Protein AF-A0A8S4AKM2-F1 (afdb_monomer_lite)

Structure (mmCIF, N/CA/C/O backbone):
data_AF-A0A8S4AKM2-F1
#
_entry.id   AF-A0A8S4AKM2-F1
#
loop_
_atom_site.group_PDB
_atom_site.id
_atom_site.type_symbol
_atom_site.label_atom_id
_atom_site.label_alt_id
_atom_site.label_comp_id
_atom_site.label_asym_id
_atom_site.label_entity_id
_atom_site.label_seq_id
_atom_site.pdbx_PDB_ins_code
_atom_site.Cartn_x
_atom_site.Cartn_y
_atom_site.Cartn_z
_atom_site.occupancy
_atom_site.B_iso_or_equiv
_atom_site.auth_seq_id
_atom_site.auth_comp_id
_atom_site.auth_asym_id
_atom_site.auth_atom_id
_atom_site.pdbx_PDB_model_num
ATOM 1 N N . MET A 1 1 ? -26.607 38.608 -40.906 1.00 33.47 1 MET A N 1
ATOM 2 C CA . MET A 1 1 ? -26.047 39.174 -42.152 1.00 33.47 1 MET A CA 1
ATOM 3 C C . MET A 1 1 ? -24.932 38.256 -42.640 1.00 33.47 1 MET A C 1
ATOM 5 O O . MET A 1 1 ? -23.995 38.081 -41.883 1.00 33.47 1 MET A O 1
ATOM 9 N N . ARG A 1 2 ? -25.094 37.707 -43.861 1.00 30.28 2 ARG A N 1
ATOM 10 C CA . ARG A 1 2 ? -24.094 37.134 -44.807 1.00 30.28 2 ARG A CA 1
ATOM 11 C C . ARG A 1 2 ? -23.214 35.965 -44.301 1.00 30.28 2 ARG A C 1
ATOM 13 O O . ARG A 1 2 ? -22.461 36.129 -43.360 1.00 30.28 2 ARG A O 1
ATOM 20 N N . HIS A 1 3 ? -23.442 34.733 -44.787 1.00 27.44 3 HIS A N 1
ATOM 21 C CA . HIS A 1 3 ? -22.855 34.091 -45.999 1.00 27.44 3 HIS A CA 1
ATOM 22 C C . HIS A 1 3 ? -21.331 33.853 -45.874 1.00 27.44 3 HIS A C 1
ATOM 24 O O . HIS A 1 3 ? -20.622 34.779 -45.521 1.00 27.44 3 HIS A O 1
ATOM 30 N N . GLY A 1 4 ? -20.745 32.690 -46.181 1.00 27.58 4 GLY A N 1
ATOM 31 C CA . GLY A 1 4 ? -21.246 31.523 -46.905 1.00 27.58 4 GLY A CA 1
ATOM 32 C C . GLY A 1 4 ? -20.259 30.340 -46.910 1.00 27.58 4 GLY A C 1
ATOM 33 O O . GLY A 1 4 ? -19.169 30.407 -46.350 1.00 27.58 4 GLY A O 1
ATOM 34 N N . ALA A 1 5 ? -20.713 29.249 -47.526 1.00 32.19 5 ALA A N 1
ATOM 35 C CA . ALA A 1 5 ? -20.012 27.989 -47.757 1.00 32.19 5 ALA A CA 1
ATOM 36 C C . ALA A 1 5 ? -18.906 28.098 -48.820 1.00 32.19 5 ALA A C 1
ATOM 38 O O . ALA A 1 5 ? -19.059 28.896 -49.737 1.00 32.19 5 ALA A O 1
ATOM 39 N N . TYR A 1 6 ? -17.886 27.229 -48.755 1.00 27.64 6 TYR A N 1
ATOM 40 C CA . TYR A 1 6 ? -17.120 26.757 -49.922 1.00 27.64 6 TYR A CA 1
ATOM 41 C C . TYR A 1 6 ? -16.437 25.396 -49.635 1.00 27.64 6 TYR A C 1
ATOM 43 O O . TYR A 1 6 ? -15.453 25.313 -48.908 1.00 27.64 6 TYR A O 1
ATOM 51 N N . LEU A 1 7 ? -16.982 24.334 -50.233 1.00 28.19 7 LEU A N 1
ATOM 52 C CA . LEU A 1 7 ? -16.254 23.192 -50.819 1.00 28.19 7 LEU A CA 1
ATOM 53 C C . LEU A 1 7 ? -16.343 23.389 -52.344 1.00 28.19 7 LEU A C 1
ATOM 55 O O . LEU A 1 7 ? -17.357 23.945 -52.783 1.00 28.19 7 LEU A O 1
ATOM 59 N N . PRO A 1 8 ? -15.333 23.010 -53.157 1.00 36.72 8 PRO A N 1
ATOM 60 C CA . PRO A 1 8 ? -15.332 21.681 -53.817 1.00 36.72 8 PRO A CA 1
ATOM 61 C C . PRO A 1 8 ? -13.897 21.127 -54.110 1.00 36.72 8 PRO A C 1
ATOM 63 O O . PRO A 1 8 ? -12.941 21.882 -54.208 1.00 36.72 8 PRO A O 1
ATOM 66 N N . SER A 1 9 ? -13.609 19.822 -53.996 1.00 27.11 9 SER A N 1
ATOM 67 C CA . SER A 1 9 ? -13.731 18.705 -54.967 1.00 27.11 9 SER A CA 1
ATOM 68 C C . SER A 1 9 ? -12.595 18.515 -56.014 1.00 27.11 9 SER A C 1
ATOM 70 O O . SER A 1 9 ? -12.447 19.332 -56.914 1.00 27.11 9 SER A O 1
ATOM 72 N N . LEU A 1 10 ? -11.975 17.319 -55.960 1.00 28.80 10 LEU A N 1
ATOM 73 C CA . LEU A 1 10 ? -11.724 16.332 -57.044 1.00 28.80 10 LEU A CA 1
ATOM 74 C C . LEU A 1 10 ? -10.460 16.309 -57.946 1.00 28.80 10 LEU A C 1
ATOM 76 O O . LEU A 1 10 ? -10.054 17.287 -58.564 1.00 28.80 10 LEU A O 1
ATOM 80 N N . SER A 1 11 ? -10.054 15.040 -58.171 1.00 27.91 11 SER A N 1
ATOM 81 C CA . SER A 1 11 ? -9.266 14.411 -59.258 1.00 27.91 11 SER A CA 1
ATOM 82 C C . SER A 1 11 ? -7.732 14.449 -59.137 1.00 27.91 11 SER A C 1
ATOM 84 O O . SER A 1 11 ? -7.166 15.479 -58.817 1.00 27.91 11 SER A O 1
ATOM 86 N N . GLY A 1 12 ? -6.963 13.383 -59.382 1.00 26.42 12 GLY A N 1
ATOM 87 C CA . GLY A 1 12 ? -7.235 12.012 -59.827 1.00 26.42 12 GLY A CA 1
ATOM 88 C C . GLY A 1 12 ? -5.958 11.400 -60.443 1.00 26.42 12 GLY A C 1
ATOM 89 O O . GLY A 1 12 ? -5.111 12.152 -60.919 1.00 26.42 12 GLY A O 1
ATOM 90 N N . ARG A 1 13 ? -5.900 10.057 -60.483 1.00 29.66 13 ARG A N 1
ATOM 91 C CA . ARG A 1 13 ? -5.210 9.149 -61.438 1.00 29.66 13 ARG A CA 1
ATOM 92 C C . ARG A 1 13 ? -4.275 8.089 -60.840 1.00 29.66 13 ARG A C 1
ATOM 94 O O . ARG A 1 13 ? -3.259 8.380 -60.218 1.00 29.66 13 ARG A O 1
ATOM 101 N N . ASP A 1 14 ? -4.675 6.864 -61.164 1.00 27.44 14 ASP A N 1
ATOM 102 C CA . ASP A 1 14 ? -4.002 5.570 -61.122 1.00 27.44 14 ASP A CA 1
ATOM 103 C C . ASP A 1 14 ? -2.722 5.502 -61.966 1.00 27.44 14 ASP A C 1
ATOM 105 O O . ASP A 1 14 ? -2.668 6.134 -63.021 1.00 27.44 14 ASP A O 1
ATOM 109 N N . VAL A 1 15 ? -1.795 4.606 -61.590 1.00 31.64 15 VAL A N 1
ATOM 110 C CA . VAL A 1 15 ? -1.108 3.683 -62.520 1.00 31.64 15 VAL A CA 1
ATOM 111 C C . VAL A 1 15 ? -0.796 2.366 -61.789 1.00 31.64 15 VAL A C 1
ATOM 113 O O . VAL A 1 15 ? -0.216 2.365 -60.705 1.00 31.64 15 VAL A O 1
ATOM 116 N N . ALA A 1 16 ? -1.191 1.254 -62.411 1.00 28.61 16 ALA A N 1
ATOM 117 C CA . ALA A 1 16 ? -0.933 -0.136 -62.038 1.00 28.61 16 ALA A CA 1
ATOM 118 C C . ALA A 1 16 ? 0.270 -0.734 -62.802 1.00 28.61 16 ALA A C 1
ATOM 120 O O . ALA A 1 16 ? 0.591 -0.239 -63.880 1.00 28.61 16 ALA A O 1
ATOM 121 N N . ALA A 1 17 ? 0.860 -1.814 -62.266 1.00 30.16 17 ALA A N 1
ATOM 122 C CA . ALA A 1 17 ? 1.497 -2.977 -62.936 1.00 30.16 17 ALA A CA 1
ATOM 123 C C . ALA A 1 17 ? 2.428 -3.656 -61.898 1.00 30.16 17 ALA A C 1
ATOM 125 O O . ALA A 1 17 ? 3.331 -3.005 -61.387 1.00 30.16 17 ALA A O 1
ATOM 126 N N . ASP A 1 18 ? 2.180 -4.846 -61.346 1.00 28.45 18 ASP A N 1
ATOM 127 C CA . ASP A 1 18 ? 1.984 -6.191 -61.918 1.00 28.45 18 ASP A CA 1
ATOM 128 C C . ASP A 1 18 ? 3.288 -6.845 -62.424 1.00 28.45 18 ASP A C 1
ATOM 130 O O . ASP A 1 18 ? 3.961 -6.288 -63.288 1.00 28.45 18 ASP A O 1
ATOM 134 N N . THR A 1 19 ? 3.655 -8.005 -61.848 1.00 32.00 19 THR A N 1
ATOM 135 C CA . THR A 1 19 ? 4.300 -9.174 -62.505 1.00 32.00 19 THR A CA 1
ATOM 136 C C . THR A 1 19 ? 4.672 -10.296 -61.509 1.00 32.00 19 THR A C 1
ATOM 138 O O . THR A 1 19 ? 5.673 -10.251 -60.806 1.00 32.00 19 THR A O 1
ATOM 141 N N . HIS A 1 20 ? 3.809 -11.318 -61.479 1.00 28.56 20 HIS A N 1
ATOM 142 C CA . HIS A 1 20 ? 4.062 -12.760 -61.674 1.00 28.56 20 HIS A CA 1
ATOM 143 C C . HIS A 1 20 ? 5.311 -13.519 -61.156 1.00 28.56 20 HIS A C 1
ATOM 145 O O . HIS A 1 20 ? 6.447 -13.211 -61.495 1.00 28.56 20 HIS A O 1
ATOM 151 N N . GLY A 1 21 ? 5.027 -14.718 -60.604 1.00 28.33 21 GLY A N 1
ATOM 152 C CA . GLY A 1 21 ? 5.829 -15.953 -60.769 1.00 28.33 21 GLY A CA 1
ATOM 153 C C . GLY A 1 21 ? 5.689 -16.947 -59.597 1.00 28.33 21 GLY A C 1
ATOM 154 O O . GLY A 1 21 ? 6.417 -16.816 -58.628 1.00 28.33 21 GLY A O 1
ATOM 155 N N . ARG A 1 22 ? 4.645 -17.787 -59.492 1.00 27.58 22 ARG A N 1
ATOM 156 C CA . ARG A 1 22 ? 4.360 -19.101 -60.135 1.00 27.58 22 ARG A CA 1
ATOM 157 C C . ARG A 1 22 ? 4.710 -20.314 -59.235 1.00 27.58 22 ARG A C 1
ATOM 159 O O . ARG A 1 22 ? 5.805 -20.424 -58.705 1.00 27.58 22 ARG A O 1
ATOM 166 N N . LEU A 1 23 ? 3.700 -21.181 -59.109 1.00 29.91 23 LEU A N 1
ATOM 167 C CA . LEU A 1 23 ? 3.584 -22.497 -58.456 1.00 29.91 23 LEU A CA 1
ATOM 168 C C . LEU A 1 23 ? 4.482 -23.589 -59.063 1.00 29.91 23 LEU A C 1
ATOM 170 O O . LEU A 1 23 ? 4.670 -23.514 -60.268 1.00 29.91 23 LEU A O 1
ATOM 174 N N . GLU A 1 24 ? 4.828 -24.633 -58.282 1.00 27.31 24 GLU A N 1
ATOM 175 C CA . GLU A 1 24 ? 4.741 -26.100 -58.568 1.00 27.31 24 GLU A CA 1
ATOM 176 C C . GLU A 1 24 ? 4.844 -26.856 -57.208 1.00 27.31 24 GLU A C 1
ATOM 178 O O . GLU A 1 24 ? 5.701 -26.518 -56.399 1.00 27.31 24 GLU A O 1
ATOM 183 N N . ASN A 1 25 ? 3.840 -27.599 -56.715 1.00 25.52 25 ASN A N 1
ATOM 184 C CA . ASN A 1 25 ? 3.377 -28.982 -56.981 1.00 25.52 25 ASN A CA 1
ATOM 185 C C . ASN A 1 25 ? 4.248 -30.148 -56.423 1.00 25.52 25 ASN A C 1
ATOM 187 O O . ASN A 1 25 ? 5.406 -30.310 -56.781 1.00 25.52 25 ASN A O 1
ATOM 191 N N . SER A 1 26 ? 3.590 -30.942 -55.554 1.00 26.66 26 SER A N 1
ATOM 192 C CA . SER A 1 26 ? 3.874 -32.205 -54.808 1.00 26.66 26 SER A CA 1
ATOM 193 C C . SER A 1 26 ? 4.326 -33.425 -55.677 1.00 26.66 26 SER A C 1
ATOM 195 O O . SER A 1 26 ? 4.546 -33.178 -56.860 1.00 26.66 26 SER A O 1
ATOM 197 N N . PRO A 1 27 ? 4.362 -34.738 -55.254 1.00 45.41 27 PRO A N 1
ATOM 198 C CA . PRO A 1 27 ? 3.975 -35.440 -53.991 1.00 45.41 27 PRO A CA 1
ATOM 199 C C . PRO A 1 27 ? 4.835 -36.703 -53.573 1.00 45.41 27 PRO A C 1
ATOM 201 O O . PRO A 1 27 ? 5.895 -36.951 -54.130 1.00 45.41 27 PRO A O 1
ATOM 204 N N . GLU A 1 28 ? 4.298 -37.516 -52.627 1.00 27.66 28 GLU A N 1
ATOM 205 C CA . GLU A 1 28 ? 4.566 -38.959 -52.305 1.00 27.66 28 GLU A CA 1
ATOM 206 C C . GLU A 1 28 ? 5.797 -39.343 -51.435 1.00 27.66 28 GLU A C 1
ATOM 208 O O . GLU A 1 28 ? 6.841 -38.724 -51.527 1.00 27.66 28 GLU A O 1
ATOM 213 N N . SER A 1 29 ? 5.835 -40.392 -50.586 1.00 25.61 29 SER A N 1
ATOM 214 C CA . SER A 1 29 ? 4.858 -41.301 -49.952 1.00 25.61 29 S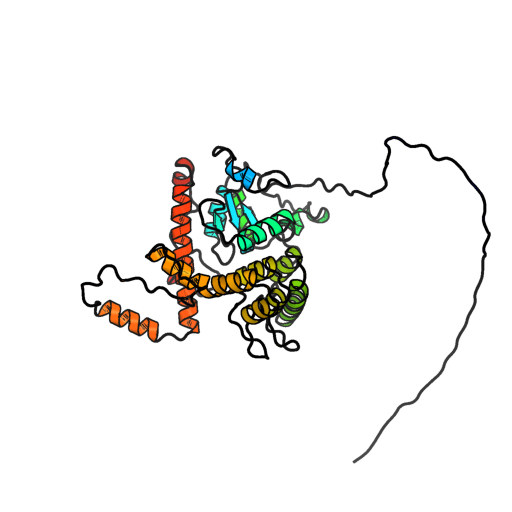ER A CA 1
ATOM 215 C C . SER A 1 29 ? 5.556 -42.170 -48.859 1.00 25.61 29 SER A C 1
ATOM 217 O O . SER A 1 29 ? 6.738 -42.468 -48.954 1.00 25.61 29 SER A O 1
ATOM 219 N N . ARG A 1 30 ? 4.774 -42.577 -47.839 1.00 26.20 30 ARG A N 1
ATOM 220 C CA . ARG A 1 30 ? 4.785 -43.822 -47.014 1.00 26.20 30 ARG A CA 1
ATOM 221 C C . ARG A 1 30 ? 6.060 -44.394 -46.330 1.00 26.20 30 ARG A C 1
ATOM 223 O O . ARG A 1 30 ? 6.988 -44.856 -46.975 1.00 26.20 30 ARG A O 1
ATOM 230 N N . THR A 1 31 ? 5.894 -44.651 -45.019 1.00 28.11 31 THR A N 1
ATOM 231 C CA . THR A 1 31 ? 6.113 -45.907 -44.232 1.00 28.11 31 THR A CA 1
ATOM 232 C C . THR A 1 31 ? 6.952 -45.730 -42.955 1.00 28.11 31 THR A C 1
ATOM 234 O O . THR A 1 31 ? 7.920 -44.984 -42.942 1.00 28.11 31 THR A O 1
ATOM 237 N N . GLY A 1 32 ? 6.598 -46.468 -41.889 1.00 27.02 32 GLY A N 1
ATOM 238 C CA . GLY A 1 32 ? 7.548 -46.847 -40.831 1.00 27.02 32 GLY A CA 1
ATOM 239 C C . GLY A 1 32 ? 7.195 -46.423 -39.405 1.00 27.02 32 GLY A C 1
ATOM 240 O O . GLY A 1 32 ? 7.689 -45.426 -38.901 1.00 27.02 32 GLY A O 1
ATOM 241 N N . ASN A 1 33 ? 6.385 -47.237 -38.732 1.00 28.89 33 ASN A N 1
ATOM 242 C CA . ASN A 1 33 ? 6.182 -47.217 -37.286 1.00 28.89 33 ASN A CA 1
ATOM 243 C C . ASN A 1 33 ? 7.339 -47.981 -36.602 1.00 28.89 33 ASN A C 1
ATOM 245 O O . ASN A 1 33 ? 7.487 -49.167 -36.881 1.00 28.89 33 ASN A O 1
ATOM 249 N N . ALA A 1 34 ? 8.134 -47.352 -35.728 1.00 29.53 34 ALA A N 1
ATOM 250 C CA . ALA A 1 34 ? 8.927 -48.024 -34.684 1.00 29.53 34 ALA A CA 1
ATOM 251 C C . ALA A 1 34 ? 9.488 -46.990 -33.693 1.00 29.53 34 ALA A C 1
ATOM 253 O O . ALA A 1 34 ? 10.047 -45.971 -34.088 1.00 29.53 34 ALA A O 1
ATOM 254 N N . GLY A 1 35 ? 9.300 -47.244 -32.400 1.00 25.78 35 GLY A N 1
ATOM 255 C CA . GLY A 1 35 ? 9.639 -46.310 -31.336 1.00 25.78 35 GLY A CA 1
ATOM 256 C C . GLY A 1 35 ? 11.088 -46.337 -30.844 1.00 25.78 35 GLY A C 1
ATOM 257 O O . GLY A 1 35 ? 11.946 -47.072 -31.321 1.00 25.78 35 GLY A O 1
ATOM 258 N N . ASN A 1 36 ? 11.238 -45.579 -29.758 1.00 25.14 36 ASN A N 1
ATOM 259 C CA . ASN A 1 36 ? 12.332 -45.478 -28.795 1.00 25.14 36 ASN A CA 1
ATOM 260 C C . ASN A 1 36 ? 13.449 -44.436 -29.019 1.00 25.14 36 ASN A C 1
ATOM 262 O O . ASN A 1 36 ? 14.340 -44.595 -29.840 1.00 25.14 36 ASN A O 1
ATOM 266 N N . ARG A 1 37 ? 13.453 -43.509 -28.045 1.00 25.94 37 ARG A N 1
ATOM 267 C CA . ARG A 1 37 ? 14.573 -42.787 -27.415 1.00 25.94 37 ARG A CA 1
ATOM 268 C C . ARG A 1 37 ? 15.170 -41.585 -28.148 1.00 25.94 37 ARG A C 1
ATOM 270 O O . ARG A 1 37 ? 15.705 -41.690 -29.234 1.00 25.94 37 ARG A O 1
ATOM 277 N N . HIS A 1 38 ? 15.136 -40.480 -27.395 1.00 28.03 38 HIS A N 1
ATOM 278 C CA . HIS A 1 38 ? 16.098 -39.381 -27.332 1.00 28.03 38 HIS A CA 1
ATOM 279 C C . HIS A 1 38 ? 16.642 -38.836 -28.656 1.00 28.03 38 HIS A C 1
ATOM 281 O O . HIS A 1 38 ? 17.467 -39.469 -29.290 1.00 28.03 38 HIS A O 1
ATOM 287 N N . ILE A 1 39 ? 16.264 -37.592 -28.967 1.00 24.56 39 ILE A N 1
ATOM 288 C CA . ILE A 1 39 ? 17.125 -36.431 -29.274 1.00 24.56 39 ILE A CA 1
ATOM 289 C C . ILE A 1 39 ? 16.169 -35.346 -29.802 1.00 24.56 39 ILE A C 1
ATOM 291 O O . ILE A 1 39 ? 15.744 -35.377 -30.950 1.00 24.56 39 ILE A O 1
ATOM 295 N N . CYS A 1 40 ? 15.780 -34.396 -28.946 1.00 23.72 40 CYS A N 1
ATOM 296 C CA . CYS A 1 40 ? 15.188 -33.133 -29.391 1.00 23.72 40 CYS A CA 1
ATOM 297 C C . CYS A 1 40 ? 16.282 -32.072 -29.287 1.00 23.72 40 CYS A C 1
ATOM 299 O O . CYS A 1 40 ? 16.468 -31.431 -28.253 1.00 23.72 40 CYS A O 1
ATOM 301 N N . SER A 1 41 ? 17.083 -31.959 -30.342 1.00 25.56 41 SER A N 1
ATOM 302 C CA . SER A 1 41 ? 18.052 -30.886 -30.507 1.00 25.56 41 SER A CA 1
ATOM 303 C C . SER A 1 41 ? 17.397 -29.713 -31.238 1.00 25.56 41 SER A C 1
ATOM 305 O O . SER A 1 41 ? 17.250 -29.734 -32.453 1.00 25.56 41 SER A O 1
ATOM 307 N N . ARG A 1 42 ? 17.064 -28.691 -30.437 1.00 25.84 42 ARG A N 1
ATOM 308 C CA . ARG A 1 42 ? 17.597 -27.322 -30.551 1.00 25.84 42 ARG A CA 1
ATOM 309 C C . ARG A 1 42 ? 17.248 -26.546 -31.827 1.00 25.84 42 ARG A C 1
ATOM 311 O O . ARG A 1 42 ? 17.898 -26.765 -32.828 1.00 25.84 42 ARG A O 1
ATOM 318 N N . TRP A 1 43 ? 16.351 -25.559 -31.700 1.00 21.50 43 TRP A N 1
ATOM 319 C CA . TRP A 1 43 ? 16.577 -24.135 -32.040 1.00 21.50 43 TRP A CA 1
ATOM 320 C C . TRP A 1 43 ? 15.537 -23.261 -31.308 1.00 21.50 43 TRP A C 1
ATOM 322 O O . TRP A 1 43 ? 14.674 -22.634 -31.909 1.00 21.50 43 TRP A O 1
ATOM 332 N N . THR A 1 44 ? 15.610 -23.214 -29.978 1.00 25.12 44 THR A N 1
ATOM 333 C CA . THR A 1 44 ? 15.166 -22.040 -29.216 1.00 25.12 44 THR A CA 1
ATOM 334 C C . THR A 1 44 ? 16.378 -21.132 -29.068 1.00 25.12 44 THR A C 1
AT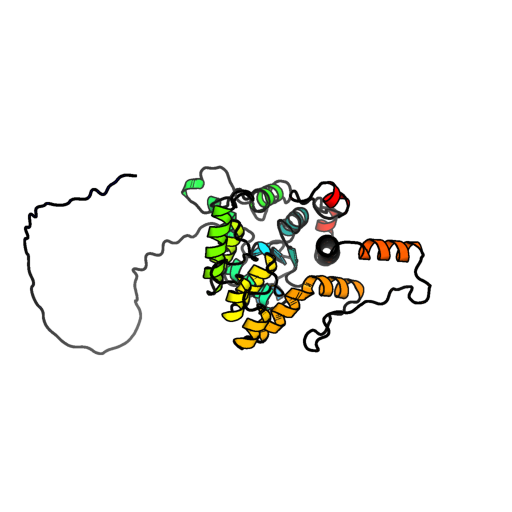OM 336 O O . THR A 1 44 ? 17.398 -21.530 -28.500 1.00 25.12 44 THR A O 1
ATOM 339 N N . LEU A 1 45 ? 16.291 -19.916 -29.608 1.00 22.45 45 LEU A N 1
ATOM 340 C CA . LEU A 1 45 ? 17.215 -18.833 -29.288 1.00 22.45 45 LEU A CA 1
ATOM 341 C C . LEU A 1 45 ? 17.016 -18.454 -27.813 1.00 22.45 45 LEU A C 1
ATOM 343 O O . LEU A 1 45 ? 16.282 -17.535 -27.466 1.00 22.45 45 LEU A O 1
ATOM 347 N N . SER A 1 46 ? 17.663 -19.206 -26.928 1.00 22.66 46 SER A N 1
ATOM 348 C CA . SER A 1 46 ? 17.948 -18.772 -25.570 1.00 22.66 46 SER A CA 1
ATOM 349 C C . SER A 1 46 ? 19.060 -17.733 -25.642 1.00 22.66 46 SER A C 1
ATOM 351 O O . SER A 1 46 ? 20.240 -18.078 -25.709 1.00 22.66 46 SER A O 1
ATOM 353 N N . ILE A 1 47 ? 18.695 -16.453 -25.593 1.00 21.64 47 ILE A N 1
ATOM 354 C CA . ILE A 1 47 ? 19.618 -15.446 -25.075 1.00 21.64 47 ILE A CA 1
ATOM 355 C C . ILE A 1 47 ? 19.736 -15.739 -23.581 1.00 21.64 47 ILE A C 1
ATOM 357 O O . ILE A 1 47 ? 18.864 -15.429 -22.773 1.00 21.64 47 ILE A O 1
ATOM 361 N N . SER A 1 48 ? 20.802 -16.455 -23.243 1.00 23.81 48 SER A N 1
ATOM 362 C CA . SER A 1 48 ? 21.219 -16.729 -21.879 1.00 23.81 48 SER A CA 1
ATOM 363 C C . SER A 1 48 ? 21.664 -15.418 -21.233 1.00 23.81 48 SER A C 1
ATOM 365 O O . SER A 1 48 ? 22.849 -15.095 -21.243 1.00 23.81 48 SER A O 1
ATOM 367 N N . VAL A 1 49 ? 20.732 -14.678 -20.632 1.00 25.70 49 VAL A N 1
ATOM 368 C CA . VAL A 1 49 ? 21.068 -13.628 -19.662 1.00 25.70 49 VAL A CA 1
ATOM 369 C C . VAL A 1 49 ? 21.415 -14.318 -18.340 1.00 25.70 49 VAL A C 1
ATOM 371 O O . VAL A 1 49 ? 20.617 -14.413 -17.411 1.00 25.70 49 VAL A O 1
ATOM 374 N N . LYS A 1 50 ? 22.624 -14.885 -18.277 1.00 29.30 50 LYS A N 1
ATOM 375 C CA . LYS A 1 50 ? 23.323 -15.103 -17.008 1.00 29.30 50 LYS A CA 1
ATOM 376 C C . LYS A 1 50 ? 23.960 -13.762 -16.654 1.00 29.30 50 LYS A C 1
ATOM 378 O O . LYS A 1 50 ? 25.017 -13.437 -17.180 1.00 29.30 50 LYS A O 1
ATOM 383 N N . GLY A 1 51 ? 23.287 -12.974 -15.823 1.00 22.36 51 GLY A N 1
ATOM 384 C CA . GLY A 1 51 ? 23.778 -11.672 -15.385 1.00 22.36 51 GLY A CA 1
ATOM 385 C C . GLY A 1 51 ? 23.184 -11.274 -14.038 1.00 22.36 51 GLY A C 1
ATOM 386 O O . GLY A 1 51 ? 21.988 -11.030 -13.946 1.00 22.36 51 GLY A O 1
ATOM 387 N N . CYS A 1 52 ? 24.050 -11.234 -13.022 1.00 28.58 52 CYS A N 1
ATOM 388 C CA . CYS A 1 52 ? 23.966 -10.435 -11.794 1.00 28.58 52 CYS A CA 1
ATOM 389 C C . CYS A 1 52 ? 22.661 -10.464 -10.977 1.00 28.58 52 CYS A C 1
ATOM 391 O O . CYS A 1 52 ? 21.890 -9.508 -10.966 1.00 28.58 52 CYS A O 1
ATOM 393 N N . GLN A 1 53 ? 22.496 -11.507 -10.160 1.00 33.69 53 GLN A N 1
ATOM 394 C CA . GLN A 1 53 ? 21.641 -11.477 -8.969 1.00 33.69 53 GLN A CA 1
ATOM 395 C C . GLN A 1 53 ? 22.539 -11.404 -7.728 1.00 33.69 53 GLN A C 1
ATOM 397 O O . GLN A 1 53 ? 23.098 -12.406 -7.315 1.00 33.69 53 GLN A O 1
ATOM 402 N N . SER A 1 54 ? 22.717 -10.220 -7.140 1.00 33.84 54 SER A N 1
ATOM 403 C CA . SER A 1 54 ? 23.432 -10.075 -5.861 1.00 33.84 54 SER A CA 1
ATOM 404 C C . SER A 1 54 ? 22.826 -8.978 -4.981 1.00 33.84 54 SER A C 1
ATOM 406 O O . SER A 1 54 ? 23.474 -8.001 -4.632 1.00 33.84 54 SER A O 1
ATOM 408 N N . GLU A 1 55 ? 21.551 -9.115 -4.635 1.00 39.09 55 GLU A N 1
ATOM 409 C CA . GLU A 1 55 ? 21.130 -8.815 -3.260 1.00 39.09 55 GLU A CA 1
ATOM 410 C C . GLU A 1 55 ? 20.903 -10.198 -2.664 1.00 39.09 55 GLU A C 1
ATOM 412 O O . GLU A 1 55 ? 19.874 -10.800 -2.933 1.00 39.09 55 GLU A O 1
ATOM 417 N N . CYS A 1 56 ? 21.955 -10.725 -2.031 1.00 37.91 56 CYS A N 1
ATOM 418 C CA . CYS A 1 56 ? 22.055 -12.058 -1.439 1.00 37.91 56 CYS A CA 1
ATOM 419 C C . CYS A 1 56 ? 21.451 -13.205 -2.275 1.00 37.91 56 CYS A C 1
ATOM 421 O O . CYS A 1 56 ? 20.245 -13.424 -2.268 1.00 37.91 56 CYS A O 1
ATOM 423 N N . GLU A 1 57 ? 22.297 -13.972 -2.971 1.00 32.66 57 GLU A N 1
ATOM 424 C CA . GLU A 1 57 ? 21.897 -15.230 -3.617 1.00 32.66 57 GLU A CA 1
ATOM 425 C C . GLU A 1 57 ? 21.326 -16.215 -2.578 1.00 32.66 57 GLU A C 1
ATOM 427 O O . GLU A 1 57 ? 22.045 -17.028 -2.006 1.00 32.66 57 GLU A O 1
ATOM 432 N N . ALA A 1 58 ? 20.018 -16.151 -2.341 1.00 35.28 58 ALA A N 1
ATOM 433 C CA . ALA A 1 58 ? 19.224 -17.325 -2.035 1.00 35.28 58 ALA A CA 1
ATOM 434 C C . ALA A 1 58 ? 18.622 -17.776 -3.367 1.00 35.28 58 ALA A C 1
ATOM 436 O O . ALA A 1 58 ? 17.974 -17.003 -4.074 1.00 35.28 58 ALA A O 1
ATOM 437 N N . GLU A 1 59 ? 18.955 -19.004 -3.739 1.00 33.19 59 GLU A N 1
ATOM 438 C CA . GLU A 1 59 ? 18.685 -19.631 -5.022 1.00 33.19 59 GLU A CA 1
ATOM 439 C C . GLU A 1 59 ? 17.283 -19.341 -5.569 1.00 33.19 59 GLU A C 1
ATOM 441 O O . GLU A 1 59 ? 16.277 -19.302 -4.853 1.00 33.19 59 GLU A O 1
ATOM 446 N N . LYS A 1 60 ? 17.220 -19.204 -6.896 1.00 34.84 60 LYS A N 1
ATOM 447 C CA . LYS A 1 60 ? 15.981 -19.301 -7.665 1.00 34.84 60 LYS A CA 1
ATOM 448 C C . LYS A 1 60 ? 15.098 -20.405 -7.071 1.00 34.84 60 LYS A C 1
ATOM 450 O O . LYS A 1 60 ? 15.509 -21.559 -6.995 1.00 34.84 60 LYS A O 1
ATOM 455 N N . SER A 1 61 ? 13.862 -20.049 -6.724 1.00 37.25 61 SER A N 1
ATOM 456 C CA . SER A 1 61 ? 12.768 -20.979 -6.410 1.00 37.25 61 SER A CA 1
ATOM 457 C C . SER A 1 61 ? 12.894 -21.854 -5.148 1.00 37.25 61 SER A C 1
ATOM 459 O O . SER A 1 61 ? 12.470 -23.006 -5.172 1.00 37.25 61 SER A O 1
ATOM 461 N N . ALA A 1 62 ? 13.360 -21.323 -4.015 1.00 34.69 62 ALA A N 1
ATOM 462 C CA . ALA A 1 62 ? 13.092 -21.965 -2.724 1.00 34.69 62 ALA A CA 1
ATOM 463 C C . ALA A 1 62 ? 11.797 -21.397 -2.087 1.00 34.69 62 ALA A C 1
ATOM 465 O O . ALA A 1 62 ? 11.740 -20.201 -1.790 1.00 34.69 62 ALA A O 1
ATOM 466 N N . PRO A 1 63 ? 10.729 -22.194 -1.865 1.00 39.88 63 PRO A N 1
ATOM 467 C CA . PRO A 1 63 ? 9.571 -21.742 -1.088 1.00 39.88 63 PRO A CA 1
ATOM 468 C C . PRO A 1 63 ? 10.001 -21.421 0.354 1.00 39.88 63 PRO A C 1
ATOM 470 O O . PRO A 1 63 ? 10.887 -22.085 0.880 1.00 39.88 63 PRO A O 1
ATOM 473 N N . ILE A 1 64 ? 9.353 -20.469 1.046 1.00 43.75 64 ILE A N 1
ATOM 474 C CA . ILE A 1 64 ? 9.678 -20.094 2.450 1.00 43.75 64 ILE A CA 1
ATOM 475 C C . ILE A 1 64 ? 9.688 -21.297 3.422 1.00 43.75 64 ILE A C 1
ATOM 477 O O . ILE A 1 64 ? 10.313 -21.236 4.480 1.00 43.75 64 ILE A O 1
ATOM 481 N N . ALA A 1 65 ? 9.073 -22.428 3.063 1.00 38.06 65 ALA A N 1
ATOM 482 C CA . ALA A 1 65 ? 9.257 -23.690 3.783 1.00 38.06 65 ALA A CA 1
ATOM 483 C C . ALA A 1 65 ? 10.746 -24.076 3.959 1.00 38.06 65 ALA A C 1
ATOM 485 O O . ALA A 1 65 ? 11.102 -24.622 4.999 1.00 38.06 65 ALA A O 1
ATOM 486 N N . ALA A 1 66 ? 11.614 -23.726 3.005 1.00 38.94 66 ALA A N 1
ATOM 487 C CA . ALA A 1 66 ? 13.064 -23.883 3.093 1.00 38.94 66 ALA A CA 1
ATOM 488 C C . ALA A 1 66 ? 13.731 -22.836 4.011 1.00 38.94 66 ALA A C 1
ATOM 490 O O . ALA A 1 66 ? 14.662 -23.177 4.730 1.00 38.94 66 ALA A O 1
ATOM 491 N N . LEU A 1 67 ? 13.211 -21.601 4.080 1.00 43.19 67 LEU A N 1
ATOM 492 C CA . LEU A 1 67 ? 13.694 -20.552 5.001 1.00 43.19 67 LEU A CA 1
ATOM 493 C C . LEU A 1 67 ? 13.363 -20.850 6.475 1.00 43.19 67 LEU A C 1
ATOM 495 O O . LEU A 1 67 ? 14.086 -20.424 7.368 1.00 43.19 67 LEU A O 1
ATOM 499 N N . ARG A 1 68 ? 12.305 -21.626 6.763 1.00 41.38 68 ARG A N 1
ATOM 500 C CA . ARG A 1 68 ? 12.025 -22.119 8.131 1.00 41.38 68 ARG A CA 1
ATOM 501 C C . ARG A 1 68 ? 13.046 -23.146 8.631 1.00 41.38 68 ARG A C 1
ATOM 503 O O . ARG A 1 68 ? 13.137 -23.350 9.838 1.00 41.38 68 ARG A O 1
ATOM 510 N N . LEU A 1 69 ? 13.775 -23.790 7.721 1.00 39.59 69 LEU A N 1
ATOM 511 C CA . LEU A 1 69 ? 14.834 -24.759 8.018 1.00 39.59 69 LEU A CA 1
ATOM 512 C C . LEU A 1 69 ? 16.231 -24.139 7.931 1.00 39.59 69 LEU A C 1
ATOM 514 O O . LEU A 1 69 ? 17.222 -24.841 8.131 1.00 39.59 69 LEU A O 1
ATOM 518 N N . ALA A 1 70 ? 16.320 -22.850 7.608 1.00 40.03 70 ALA A N 1
ATOM 519 C CA . ALA A 1 70 ? 17.590 -22.236 7.318 1.00 40.03 70 ALA A CA 1
ATOM 520 C C . ALA A 1 70 ? 18.363 -21.868 8.588 1.00 40.03 70 ALA A C 1
ATOM 522 O O . ALA A 1 70 ? 17.809 -21.505 9.632 1.00 40.03 70 ALA A O 1
ATOM 523 N N . ASN A 1 71 ? 19.673 -22.060 8.495 1.00 41.88 71 ASN A N 1
ATOM 524 C CA . ASN A 1 71 ? 20.595 -21.997 9.611 1.00 41.88 71 ASN A CA 1
ATOM 525 C C . ASN A 1 71 ? 20.689 -20.543 10.105 1.00 41.88 71 ASN A C 1
ATOM 527 O O . ASN A 1 71 ? 20.976 -19.649 9.311 1.00 41.88 71 ASN A O 1
ATOM 531 N N . ARG A 1 72 ? 20.483 -20.292 11.410 1.00 48.53 72 ARG A N 1
ATOM 532 C CA . ARG A 1 72 ? 20.545 -18.935 12.012 1.00 48.53 72 ARG A CA 1
ATOM 533 C C . ARG A 1 72 ? 21.861 -18.192 11.732 1.00 48.53 72 ARG A C 1
ATOM 535 O O . ARG A 1 72 ? 21.907 -16.976 11.904 1.00 48.53 72 ARG A O 1
ATOM 542 N N . ASP A 1 73 ? 22.886 -18.919 11.300 1.00 46.38 73 ASP A N 1
ATOM 543 C CA . ASP A 1 73 ? 24.249 -18.442 11.091 1.00 46.38 73 ASP A CA 1
ATOM 544 C C . ASP A 1 73 ? 24.502 -17.823 9.701 1.00 46.38 73 ASP A C 1
ATOM 546 O O . ASP A 1 73 ? 25.563 -17.234 9.489 1.00 46.38 73 ASP A O 1
ATOM 550 N N . ASN A 1 74 ? 23.563 -17.907 8.744 1.00 54.97 74 ASN A N 1
ATOM 551 C CA . ASN A 1 74 ? 23.738 -17.290 7.423 1.00 54.97 74 ASN A CA 1
ATOM 552 C C . ASN A 1 74 ? 23.191 -15.851 7.386 1.00 54.97 74 ASN A C 1
ATOM 554 O O . ASN A 1 74 ? 22.027 -15.610 7.074 1.00 54.97 74 ASN A O 1
ATOM 558 N N . ILE A 1 75 ? 24.061 -14.879 7.679 1.00 53.94 75 ILE A N 1
ATOM 559 C CA . ILE A 1 75 ? 23.760 -13.430 7.735 1.00 53.94 75 ILE A CA 1
ATOM 560 C C . ILE A 1 75 ? 23.187 -12.881 6.409 1.00 53.94 75 ILE A C 1
ATOM 562 O O . ILE A 1 75 ? 22.525 -11.843 6.393 1.00 53.94 75 ILE A O 1
ATOM 566 N N . ASN A 1 76 ? 23.410 -13.580 5.293 1.00 60.69 76 ASN A N 1
ATOM 567 C CA . ASN A 1 76 ? 22.979 -13.129 3.973 1.00 60.69 76 ASN A CA 1
ATOM 568 C C . ASN A 1 76 ? 21.568 -13.587 3.592 1.00 60.69 76 ASN A C 1
ATOM 570 O O . ASN A 1 76 ? 21.043 -13.132 2.585 1.00 60.69 76 ASN A O 1
ATOM 574 N N . GLU A 1 77 ? 20.907 -14.457 4.349 1.00 73.88 77 GLU A N 1
ATOM 575 C CA . GLU A 1 77 ? 19.556 -14.860 3.963 1.00 73.88 77 GLU A CA 1
ATOM 576 C C . GLU A 1 77 ? 18.530 -13.749 4.217 1.00 73.88 77 GLU A C 1
ATOM 578 O O . GLU A 1 77 ? 18.553 -13.094 5.265 1.00 73.88 77 GLU A O 1
ATOM 583 N N . PRO A 1 78 ? 17.607 -13.497 3.273 1.00 85.06 78 PRO A N 1
ATOM 584 C CA . PRO A 1 78 ? 16.606 -12.468 3.467 1.00 85.06 78 PRO A CA 1
ATOM 585 C C . PRO A 1 78 ? 15.602 -12.897 4.543 1.00 85.06 78 PRO A C 1
ATOM 587 O O . PRO A 1 78 ? 14.875 -13.878 4.387 1.00 85.06 78 PRO A O 1
ATOM 590 N N . ARG A 1 79 ? 15.538 -12.126 5.633 1.00 89.56 79 ARG A N 1
ATOM 591 C CA . ARG A 1 79 ? 14.607 -12.338 6.760 1.00 89.56 79 ARG A CA 1
ATOM 592 C C . ARG A 1 79 ? 13.487 -11.305 6.822 1.00 89.56 79 ARG A C 1
ATOM 594 O O . ARG A 1 79 ? 12.520 -11.475 7.567 1.00 89.56 79 ARG A O 1
ATOM 601 N N . TRP A 1 80 ? 13.588 -10.269 5.999 1.00 93.94 80 TRP A N 1
ATOM 602 C CA . TRP A 1 80 ? 12.666 -9.146 5.946 1.00 93.94 80 TRP A CA 1
ATOM 603 C C . TRP A 1 80 ? 12.130 -8.956 4.533 1.00 93.94 80 TRP A C 1
ATOM 605 O O . TRP A 1 80 ? 12.716 -9.406 3.549 1.00 93.94 80 TRP A O 1
ATOM 615 N N . ALA A 1 81 ? 11.016 -8.249 4.436 1.00 96.25 81 ALA A N 1
ATOM 616 C CA . ALA A 1 81 ? 10.436 -7.809 3.183 1.00 96.25 81 ALA A CA 1
ATOM 617 C C . ALA A 1 81 ? 10.214 -6.298 3.209 1.00 96.25 81 ALA A C 1
ATOM 619 O O . ALA A 1 81 ? 9.799 -5.747 4.229 1.00 96.25 81 ALA A O 1
ATOM 620 N N . SER A 1 82 ? 10.433 -5.653 2.065 1.00 96.94 82 SER A N 1
ATOM 621 C CA . SER A 1 82 ? 9.882 -4.333 1.771 1.00 96.94 82 SER A CA 1
ATOM 622 C C . SER A 1 82 ? 8.602 -4.535 0.963 1.00 96.94 82 SER A C 1
ATOM 624 O O . SER A 1 82 ? 8.647 -4.884 -0.220 1.00 96.94 82 SER A O 1
ATOM 626 N N . VAL A 1 83 ? 7.455 -4.384 1.629 1.00 97.44 83 VAL A N 1
ATOM 627 C CA . VAL A 1 83 ? 6.137 -4.792 1.116 1.00 97.44 83 VAL A CA 1
ATOM 628 C C . VAL A 1 83 ? 5.761 -3.991 -0.128 1.00 97.44 83 VAL A C 1
ATOM 630 O O . VAL A 1 83 ? 5.475 -4.573 -1.170 1.00 97.44 83 VAL A O 1
ATOM 633 N N . ASN A 1 84 ? 5.843 -2.661 -0.054 1.00 97.06 84 ASN A N 1
ATOM 634 C CA . ASN A 1 84 ? 5.529 -1.762 -1.168 1.00 97.06 84 ASN A CA 1
ATOM 635 C C . ASN A 1 84 ? 6.518 -1.872 -2.336 1.00 97.06 84 ASN A C 1
ATOM 637 O O . ASN A 1 84 ? 6.167 -1.552 -3.464 1.00 97.06 84 ASN A O 1
ATOM 641 N N . ARG A 1 85 ? 7.746 -2.343 -2.101 1.00 96.31 85 ARG A N 1
ATOM 642 C CA . ARG A 1 85 ? 8.739 -2.538 -3.168 1.00 96.31 85 ARG A CA 1
ATOM 643 C C . ARG A 1 85 ? 8.697 -3.936 -3.785 1.00 96.31 85 ARG A C 1
ATOM 645 O O . ARG A 1 85 ? 9.299 -4.133 -4.840 1.00 96.31 85 ARG A O 1
ATOM 652 N N . GLY A 1 86 ? 8.000 -4.886 -3.156 1.00 95.19 86 GLY A N 1
ATOM 653 C CA . GLY A 1 86 ? 7.913 -6.269 -3.624 1.00 95.19 86 GLY A CA 1
ATOM 654 C C . GLY A 1 86 ? 9.260 -6.996 -3.595 1.00 95.19 86 GLY A C 1
ATOM 655 O O . GLY A 1 86 ? 9.557 -7.763 -4.508 1.00 95.19 86 GLY A O 1
ATOM 656 N N . VAL A 1 87 ? 10.101 -6.717 -2.591 1.00 93.69 87 VAL A N 1
ATOM 657 C CA . VAL A 1 87 ? 11.453 -7.292 -2.472 1.00 93.69 87 VAL A CA 1
ATOM 658 C C . VAL A 1 87 ? 11.710 -7.894 -1.095 1.00 93.69 87 VAL A C 1
ATOM 660 O O . VAL A 1 87 ? 11.157 -7.443 -0.090 1.00 93.69 87 VAL A O 1
ATOM 663 N N . LEU A 1 88 ? 12.585 -8.898 -1.059 1.00 93.44 88 LEU A N 1
ATOM 664 C CA . LEU A 1 88 ? 13.100 -9.506 0.164 1.00 93.44 88 LEU A CA 1
ATOM 665 C C . LEU A 1 88 ? 14.498 -8.953 0.470 1.00 93.44 88 LEU A C 1
ATOM 667 O O . LEU A 1 88 ? 15.298 -8.775 -0.447 1.00 93.44 88 LEU A O 1
ATOM 671 N N . ILE A 1 89 ? 14.787 -8.674 1.741 1.00 91.31 89 ILE A N 1
ATOM 672 C CA . ILE A 1 89 ? 16.025 -8.020 2.189 1.00 91.31 89 ILE A CA 1
ATOM 673 C C . ILE A 1 89 ? 16.596 -8.701 3.447 1.00 91.31 89 ILE A C 1
ATOM 675 O O . ILE A 1 89 ? 15.854 -9.239 4.275 1.00 91.31 89 ILE A O 1
ATOM 679 N N . CYS A 1 90 ? 17.925 -8.702 3.587 1.00 89.38 90 CYS A N 1
ATOM 680 C CA . CYS A 1 90 ? 18.619 -9.180 4.791 1.00 89.38 90 CYS A CA 1
ATOM 681 C C . CYS A 1 90 ? 18.574 -8.133 5.917 1.00 89.38 90 CYS A C 1
ATOM 683 O O . CYS A 1 90 ? 18.118 -7.007 5.706 1.00 89.38 90 CYS A O 1
ATOM 685 N N . ASP A 1 91 ? 19.056 -8.481 7.111 1.00 88.25 91 ASP A N 1
ATOM 686 C CA . ASP A 1 91 ? 19.014 -7.581 8.273 1.00 88.25 91 ASP A CA 1
ATOM 687 C C . ASP A 1 91 ? 19.823 -6.303 8.067 1.00 88.25 91 ASP A C 1
ATOM 689 O O . ASP A 1 91 ? 19.331 -5.216 8.349 1.00 88.25 91 ASP A O 1
ATOM 693 N N . GLU A 1 92 ? 21.029 -6.409 7.509 1.00 87.94 92 GLU A N 1
ATOM 694 C CA . GLU A 1 92 ? 21.883 -5.242 7.263 1.00 87.94 92 GLU A CA 1
ATOM 695 C C . GLU A 1 92 ? 21.229 -4.232 6.313 1.00 87.94 92 GLU A C 1
ATOM 697 O O . GLU A 1 92 ? 21.297 -3.025 6.525 1.00 87.94 92 GLU A O 1
ATOM 702 N N . CYS A 1 93 ? 20.561 -4.713 5.263 1.00 90.19 93 CYS A N 1
ATOM 703 C CA . CYS A 1 93 ? 19.796 -3.844 4.375 1.00 90.19 93 CYS A CA 1
ATOM 704 C C . CYS A 1 93 ? 18.530 -3.325 5.072 1.00 90.19 93 CYS A C 1
ATOM 706 O O . CYS A 1 93 ? 18.175 -2.158 4.914 1.00 90.19 93 CYS A O 1
ATOM 708 N N . CYS A 1 94 ? 17.863 -4.162 5.871 1.00 91.94 94 CYS A N 1
ATOM 709 C CA . CYS A 1 94 ? 16.679 -3.786 6.637 1.00 91.94 94 CYS A CA 1
ATOM 710 C C . CYS A 1 94 ? 16.950 -2.623 7.604 1.00 91.94 94 CYS A C 1
ATOM 712 O O . CYS A 1 94 ? 16.127 -1.709 7.681 1.00 91.94 94 CYS A O 1
ATOM 714 N N . SER A 1 95 ? 18.107 -2.597 8.277 1.00 90.31 95 SER A N 1
ATOM 715 C CA . SER A 1 95 ? 18.470 -1.501 9.188 1.00 90.31 95 SER A CA 1
ATOM 716 C C . SER A 1 95 ? 18.456 -0.144 8.470 1.00 90.31 95 SER A C 1
ATOM 718 O O . SER A 1 95 ? 17.909 0.835 8.977 1.00 90.31 95 SER A O 1
ATOM 720 N N . ILE A 1 96 ? 18.933 -0.112 7.222 1.00 91.88 96 ILE A N 1
ATOM 721 C CA . ILE A 1 96 ? 18.910 1.079 6.370 1.00 91.88 96 ILE A CA 1
ATOM 722 C C . ILE A 1 96 ? 17.482 1.393 5.910 1.00 91.88 96 ILE A C 1
ATOM 724 O O . ILE A 1 96 ? 17.065 2.547 5.977 1.00 91.88 96 ILE A O 1
ATOM 728 N N . HIS A 1 97 ? 16.717 0.385 5.471 1.00 94.00 97 HIS A N 1
ATOM 729 C CA . HIS A 1 97 ? 15.326 0.555 5.033 1.00 94.00 97 HIS A CA 1
ATOM 730 C C . HIS A 1 97 ? 14.431 1.147 6.131 1.00 94.00 97 HIS A C 1
ATOM 732 O O . HIS A 1 97 ? 13.599 2.002 5.831 1.00 94.00 97 HIS A O 1
ATOM 738 N N . ARG A 1 98 ? 14.629 0.749 7.395 1.00 93.00 98 ARG A N 1
ATOM 739 C CA . ARG A 1 98 ? 13.933 1.335 8.554 1.00 93.00 98 ARG A CA 1
ATOM 740 C C . ARG A 1 98 ? 14.217 2.830 8.687 1.00 93.00 98 ARG A C 1
ATOM 742 O O . ARG A 1 98 ? 13.296 3.597 8.938 1.00 93.00 98 ARG A O 1
ATOM 749 N N . GLY A 1 99 ? 15.457 3.250 8.437 1.00 91.56 99 GLY A N 1
ATOM 750 C CA . GLY A 1 99 ? 15.855 4.659 8.447 1.00 91.56 99 GLY A CA 1
ATOM 751 C C . GLY A 1 99 ? 15.316 5.496 7.278 1.00 91.56 99 GLY A C 1
ATOM 752 O O . GLY A 1 99 ? 15.398 6.720 7.339 1.00 91.56 99 GLY A O 1
ATOM 753 N N . LEU A 1 100 ? 14.764 4.880 6.224 1.00 92.38 100 LEU A N 1
ATOM 754 C CA . LEU A 1 100 ? 14.134 5.609 5.112 1.00 92.38 100 LEU A CA 1
ATOM 755 C C . LEU A 1 100 ? 12.691 6.033 5.411 1.00 92.38 100 LEU A C 1
ATOM 757 O O . LEU A 1 100 ? 12.176 6.917 4.738 1.00 92.38 100 LEU A O 1
ATOM 761 N N . GLY A 1 101 ? 12.027 5.391 6.375 1.00 93.12 101 GLY A N 1
ATOM 762 C CA . GLY A 1 101 ? 10.611 5.607 6.669 1.00 93.12 101 GLY A CA 1
ATOM 763 C C . GLY A 1 101 ? 9.651 4.856 5.737 1.00 93.12 101 GLY A C 1
ATOM 764 O O . GLY A 1 101 ? 9.996 4.432 4.628 1.00 93.12 101 GLY A O 1
ATOM 765 N N . ARG A 1 102 ? 8.403 4.702 6.200 1.00 94.56 102 ARG A N 1
ATOM 766 C CA . ARG A 1 102 ? 7.363 3.885 5.543 1.00 94.56 102 ARG A CA 1
ATOM 767 C C . ARG A 1 102 ? 6.938 4.414 4.175 1.00 94.56 102 ARG A C 1
ATOM 769 O O . ARG A 1 102 ? 6.582 3.620 3.306 1.00 94.56 102 ARG A O 1
ATOM 776 N N . HIS A 1 103 ? 7.029 5.730 3.970 1.00 93.50 103 HIS A N 1
ATOM 777 C CA . HIS A 1 103 ? 6.771 6.375 2.679 1.00 93.50 103 HIS A CA 1
ATOM 778 C C . HIS A 1 103 ? 7.714 5.855 1.578 1.00 93.50 103 HIS A C 1
ATOM 780 O O . HIS A 1 103 ? 7.327 5.766 0.416 1.00 93.50 103 HIS A O 1
ATOM 786 N N . SER A 1 104 ? 8.935 5.443 1.942 1.00 94.50 104 SER A N 1
ATOM 787 C CA . SER A 1 104 ? 9.897 4.853 1.010 1.00 94.50 104 SER A CA 1
ATOM 788 C C . SER A 1 104 ? 9.881 3.324 1.044 1.00 94.50 104 SER A C 1
ATOM 790 O O . SER A 1 104 ? 9.847 2.683 -0.014 1.00 94.50 104 SER A O 1
ATOM 792 N N . SER A 1 105 ? 9.873 2.720 2.236 1.00 96.12 105 SER A N 1
ATOM 793 C CA . SER A 1 105 ? 9.900 1.267 2.417 1.00 96.12 105 SER A CA 1
ATOM 794 C C . SER A 1 105 ? 9.091 0.823 3.635 1.00 96.12 105 SER A C 1
ATOM 796 O O . SER A 1 105 ? 9.467 1.083 4.773 1.00 96.12 105 SER A O 1
ATOM 798 N N . GLN A 1 106 ? 8.043 0.041 3.398 1.00 96.69 106 GLN A N 1
ATOM 799 C CA . GLN A 1 106 ? 7.231 -0.596 4.434 1.00 96.69 106 GLN A CA 1
ATOM 800 C C . GLN A 1 106 ? 7.856 -1.944 4.807 1.00 96.69 106 GLN A C 1
ATOM 802 O O . GLN A 1 106 ? 7.765 -2.905 4.040 1.00 96.69 106 GLN A O 1
ATOM 807 N N . VAL A 1 107 ? 8.542 -2.005 5.948 1.00 95.81 107 VAL A N 1
ATOM 808 C CA . VAL A 1 107 ? 9.359 -3.165 6.334 1.00 95.81 107 VAL A CA 1
ATOM 809 C C . VAL A 1 107 ? 8.568 -4.135 7.208 1.00 95.81 107 VAL A C 1
ATOM 811 O O . VAL A 1 107 ? 7.869 -3.716 8.122 1.00 95.81 107 VAL A O 1
ATOM 814 N N . ARG A 1 108 ? 8.681 -5.441 6.951 1.00 95.44 108 ARG A N 1
ATOM 815 C CA . ARG A 1 108 ? 8.028 -6.484 7.761 1.00 95.44 108 ARG A CA 1
ATOM 816 C C . ARG A 1 108 ? 8.904 -7.727 7.852 1.00 95.44 108 ARG A C 1
ATOM 818 O O . ARG A 1 108 ? 9.471 -8.161 6.849 1.00 95.44 108 ARG A O 1
ATOM 825 N N . HIS A 1 109 ? 9.015 -8.314 9.041 1.00 95.00 109 HIS A N 1
ATOM 826 C CA . HIS A 1 109 ? 9.792 -9.539 9.240 1.00 95.00 109 HIS A CA 1
ATOM 827 C C . HIS A 1 109 ? 9.022 -10.759 8.710 1.00 95.00 109 HIS A C 1
ATOM 829 O O . HIS A 1 109 ? 7.825 -10.896 8.955 1.00 95.00 109 HIS A O 1
ATOM 835 N N . LEU A 1 110 ? 9.698 -11.692 8.032 1.00 91.94 110 LEU A N 1
ATOM 836 C CA . LEU A 1 110 ? 9.064 -12.848 7.379 1.00 91.94 110 LEU A CA 1
ATOM 837 C C . LEU A 1 110 ? 8.484 -13.887 8.355 1.00 91.94 110 LEU A C 1
ATOM 839 O O . LEU A 1 110 ? 7.443 -14.471 8.071 1.00 91.94 110 LEU A O 1
ATOM 843 N N . THR A 1 111 ? 9.137 -14.128 9.498 1.00 89.25 111 THR A N 1
ATOM 844 C CA . THR A 1 111 ? 8.707 -15.143 10.485 1.00 89.25 111 THR A CA 1
ATOM 845 C C . THR A 1 111 ? 8.237 -14.607 11.845 1.00 89.25 111 THR A C 1
ATOM 847 O O . THR A 1 111 ? 7.449 -15.285 12.496 1.00 89.25 111 THR A O 1
ATOM 850 N N . HIS A 1 112 ? 8.683 -13.423 12.284 1.00 85.69 112 HIS A N 1
ATOM 851 C CA . HIS A 1 112 ? 8.370 -12.858 13.609 1.00 85.69 112 HIS A CA 1
ATOM 852 C C . HIS A 1 112 ? 7.158 -11.911 13.634 1.00 85.69 112 HIS A C 1
ATOM 854 O O . HIS A 1 112 ? 6.780 -11.430 14.698 1.00 85.69 112 HIS A O 1
ATOM 860 N N . CYS A 1 113 ? 6.519 -11.676 12.488 1.00 83.69 113 CYS A N 1
ATOM 861 C CA . CYS A 1 113 ? 5.250 -10.959 12.387 1.00 83.69 113 CYS A CA 1
ATOM 862 C C . CYS A 1 113 ? 4.193 -11.911 11.807 1.00 83.69 113 CYS A C 1
ATOM 864 O O . CYS A 1 113 ? 4.511 -12.643 10.867 1.00 83.69 113 CYS A O 1
ATOM 866 N N . PRO A 1 114 ? 2.938 -11.908 12.290 1.00 87.12 114 PRO A N 1
ATOM 867 C CA . PRO A 1 114 ? 1.868 -12.621 11.598 1.00 87.12 114 PRO A CA 1
ATOM 868 C C . PRO A 1 114 ? 1.668 -11.981 10.223 1.00 87.12 114 PRO A C 1
ATOM 870 O O . PRO A 1 114 ? 1.722 -10.761 10.131 1.00 87.12 114 PRO A O 1
ATOM 873 N N . TRP A 1 115 ? 1.445 -12.762 9.166 1.00 92.81 115 TRP A N 1
ATOM 874 C CA . TRP A 1 115 ? 1.156 -12.247 7.823 1.00 92.81 115 TRP A CA 1
ATOM 875 C C . TRP A 1 115 ? -0.244 -12.661 7.385 1.00 92.81 115 TRP A C 1
ATOM 877 O O . TRP A 1 115 ? -0.591 -13.835 7.544 1.00 92.81 115 TRP A O 1
ATOM 887 N N . PRO A 1 116 ? -1.008 -11.761 6.745 1.00 94.62 116 PRO A N 1
ATOM 888 C CA . PRO A 1 116 ? -2.086 -12.188 5.868 1.00 94.62 116 PRO A CA 1
ATOM 889 C C . PRO A 1 116 ? -1.499 -13.076 4.753 1.00 94.62 116 PRO A C 1
ATOM 891 O O . PRO A 1 116 ? -0.537 -12.649 4.097 1.00 94.62 116 PRO A O 1
ATOM 894 N N . PRO A 1 117 ? -2.021 -14.298 4.522 1.00 95.00 117 PRO A N 1
ATOM 895 C CA . PRO A 1 117 ? -1.448 -15.226 3.544 1.00 95.00 117 PRO A CA 1
ATOM 896 C C . PRO A 1 117 ? -1.339 -14.632 2.133 1.00 95.00 117 PRO A C 1
ATOM 898 O O . PRO A 1 117 ? -0.296 -14.748 1.489 1.00 95.00 117 PRO A O 1
ATOM 901 N N . SER A 1 118 ? -2.381 -13.925 1.694 1.00 96.81 118 SER A N 1
ATOM 902 C CA . SER A 1 118 ? -2.456 -13.229 0.406 1.00 96.81 118 SER A CA 1
ATOM 903 C C . SER A 1 118 ? -1.407 -12.125 0.263 1.00 96.81 118 SER A C 1
ATOM 905 O O . SER A 1 118 ? -0.789 -11.999 -0.793 1.00 96.81 118 SER A O 1
ATOM 907 N N . GLN A 1 119 ? -1.147 -11.353 1.322 1.00 97.25 119 GLN A N 1
ATOM 908 C CA . GLN A 1 119 ? -0.148 -10.284 1.292 1.00 97.25 119 GLN A CA 1
ATOM 909 C C . GLN A 1 119 ? 1.274 -10.846 1.169 1.00 97.25 119 GLN A C 1
ATOM 911 O O . GLN A 1 119 ? 2.067 -10.357 0.363 1.00 97.25 119 GLN A O 1
ATOM 916 N N . LEU A 1 120 ? 1.601 -11.901 1.924 1.00 95.94 120 LEU A N 1
ATOM 917 C CA . LEU A 1 120 ? 2.904 -12.561 1.805 1.00 95.94 120 LEU A CA 1
ATOM 918 C C . LEU A 1 120 ? 3.078 -13.182 0.412 1.00 95.94 120 LEU A C 1
ATOM 920 O O . LEU A 1 120 ? 4.130 -13.021 -0.207 1.00 95.94 120 LEU A O 1
ATOM 924 N N . GLN A 1 121 ? 2.035 -13.838 -0.105 1.00 96.62 121 GLN A N 1
ATOM 925 C CA . GLN A 1 121 ? 2.031 -14.393 -1.457 1.00 96.62 121 GLN A CA 1
ATOM 926 C C . GLN A 1 121 ? 2.220 -13.304 -2.522 1.00 96.62 121 GLN A C 1
ATOM 928 O O . GLN A 1 121 ? 2.949 -13.522 -3.490 1.00 96.62 121 GLN A O 1
ATOM 933 N N . MET A 1 122 ? 1.615 -12.125 -2.348 1.00 98.06 122 MET A N 1
ATOM 934 C CA . MET A 1 122 ? 1.779 -10.981 -3.250 1.00 98.06 122 MET A CA 1
ATOM 935 C C . MET A 1 122 ? 3.247 -10.539 -3.311 1.00 98.06 122 MET A C 1
ATOM 937 O O . MET A 1 122 ? 3.814 -10.473 -4.405 1.00 98.06 122 MET A O 1
ATOM 941 N N . VAL A 1 123 ? 3.898 -10.347 -2.157 1.00 96.75 123 VAL A N 1
ATOM 942 C CA . VAL A 1 123 ? 5.320 -9.958 -2.088 1.00 96.75 123 VAL A CA 1
ATOM 943 C C . VAL A 1 123 ? 6.221 -11.029 -2.707 1.00 96.75 123 VAL A C 1
ATOM 945 O O . VAL A 1 123 ? 7.104 -10.709 -3.501 1.00 96.75 123 VAL A O 1
ATOM 948 N N . GLN A 1 124 ? 5.984 -12.306 -2.397 1.00 92.56 124 GLN A N 1
ATOM 949 C CA . GLN A 1 124 ? 6.743 -13.424 -2.969 1.00 92.56 124 GLN A CA 1
ATOM 950 C C . GLN A 1 124 ? 6.596 -13.503 -4.489 1.00 92.56 124 GLN A C 1
ATOM 952 O O . GLN A 1 124 ? 7.576 -13.738 -5.193 1.00 92.56 124 GLN A O 1
ATOM 957 N N . THR A 1 125 ? 5.381 -13.295 -4.997 1.00 95.06 125 THR A N 1
ATOM 958 C CA . THR A 1 125 ? 5.091 -13.336 -6.433 1.00 95.06 125 THR A CA 1
ATOM 959 C C . THR A 1 125 ? 5.767 -12.174 -7.154 1.00 95.06 125 THR A C 1
ATOM 961 O O . THR A 1 125 ? 6.355 -12.376 -8.214 1.00 95.06 125 THR A O 1
ATOM 964 N N . LEU A 1 126 ? 5.747 -10.969 -6.577 1.00 94.62 126 LEU A N 1
ATOM 965 C CA . LEU A 1 126 ? 6.484 -9.818 -7.104 1.00 94.62 126 LEU A CA 1
ATOM 966 C C . LEU A 1 126 ? 7.990 -10.082 -7.148 1.00 94.62 126 LEU A C 1
ATOM 968 O O . LEU A 1 126 ? 8.617 -9.905 -8.194 1.00 94.62 126 LEU A O 1
ATOM 972 N N . TYR A 1 127 ? 8.562 -10.556 -6.042 1.00 92.06 127 TYR A N 1
ATOM 973 C CA . TYR A 1 127 ? 9.988 -10.848 -5.961 1.00 92.06 127 TYR A CA 1
ATOM 974 C C . TYR A 1 127 ? 10.403 -11.942 -6.959 1.00 92.06 127 TYR A C 1
ATOM 976 O O . TYR A 1 127 ? 11.347 -11.754 -7.728 1.00 92.06 127 TYR A O 1
ATOM 984 N N . GLY A 1 128 ? 9.651 -13.047 -7.015 1.00 89.38 128 GLY A N 1
ATOM 985 C CA . GLY A 1 128 ? 9.904 -14.177 -7.914 1.00 89.38 128 GLY A CA 1
ATOM 986 C C . GLY A 1 128 ? 9.755 -13.842 -9.400 1.00 89.38 128 GLY A C 1
ATOM 987 O O . GLY A 1 128 ? 10.465 -14.415 -10.224 1.00 89.38 128 GLY A O 1
ATOM 988 N N . ASN A 1 129 ? 8.898 -12.874 -9.739 1.00 89.00 129 ASN A N 1
ATOM 989 C CA . ASN A 1 129 ? 8.710 -12.385 -11.108 1.00 89.00 129 ASN A CA 1
ATOM 990 C C . ASN A 1 129 ? 9.617 -11.195 -11.462 1.00 89.00 129 ASN A C 1
ATOM 992 O O . ASN A 1 129 ? 9.438 -10.577 -12.505 1.00 89.00 129 ASN A O 1
ATOM 996 N N . GLY A 1 130 ? 10.608 -10.870 -10.628 1.00 83.88 130 GLY A N 1
ATOM 997 C CA . GLY A 1 130 ? 11.619 -9.879 -10.977 1.00 83.88 130 GLY A CA 1
ATOM 998 C C . GLY A 1 130 ? 11.200 -8.429 -10.742 1.00 83.88 130 GLY A C 1
ATOM 999 O O . GLY A 1 130 ? 11.681 -7.555 -11.461 1.00 83.88 130 GLY A O 1
ATOM 1000 N N . ALA A 1 131 ? 10.400 -8.136 -9.708 1.00 87.75 131 ALA A N 1
ATOM 1001 C CA . ALA A 1 131 ? 10.115 -6.760 -9.269 1.00 87.75 131 ALA A CA 1
ATOM 1002 C C . ALA A 1 131 ? 11.386 -5.905 -9.112 1.00 87.75 131 ALA A C 1
ATOM 1004 O O . ALA A 1 131 ? 11.382 -4.711 -9.402 1.00 87.75 131 ALA A O 1
ATOM 1005 N N . ASN A 1 132 ? 12.510 -6.527 -8.741 1.00 88.50 132 ASN A N 1
ATOM 1006 C CA . ASN A 1 132 ? 13.793 -5.843 -8.618 1.00 88.50 132 ASN A CA 1
ATOM 1007 C C . ASN A 1 132 ? 14.298 -5.221 -9.937 1.00 88.50 132 ASN A C 1
ATOM 1009 O O . ASN A 1 132 ? 15.052 -4.253 -9.906 1.00 88.50 132 ASN A O 1
ATOM 1013 N N . SER A 1 133 ? 13.851 -5.722 -11.094 1.00 90.38 133 SER A N 1
ATOM 1014 C CA . SER A 1 133 ? 14.172 -5.144 -12.406 1.00 90.38 133 SER A CA 1
ATOM 1015 C C . SER A 1 133 ? 13.597 -3.738 -12.607 1.00 90.38 133 SER A C 1
ATOM 1017 O O . SER A 1 133 ? 14.158 -2.961 -13.374 1.00 90.38 133 SER A O 1
ATOM 1019 N N . ILE A 1 134 ? 12.526 -3.378 -11.887 1.00 91.75 134 ILE A N 1
ATOM 1020 C CA . ILE A 1 134 ? 11.964 -2.020 -11.888 1.00 91.75 134 ILE A CA 1
ATOM 1021 C C . ILE A 1 134 ? 12.951 -1.061 -11.216 1.00 91.75 134 ILE A C 1
ATOM 1023 O O . ILE A 1 134 ? 13.248 0.009 -11.746 1.00 91.75 134 ILE A O 1
ATOM 1027 N N . TRP A 1 135 ? 13.487 -1.475 -10.066 1.00 93.50 135 TRP A N 1
ATOM 1028 C CA . TRP A 1 135 ? 14.346 -0.659 -9.207 1.00 93.50 135 TRP A CA 1
ATOM 1029 C C . TRP A 1 135 ? 15.819 -0.660 -9.624 1.00 93.50 135 TRP A C 1
ATOM 1031 O O . TRP A 1 135 ? 16.569 0.189 -9.160 1.00 93.50 135 TRP A O 1
ATOM 1041 N N . GLU A 1 136 ? 16.243 -1.605 -10.468 1.00 91.12 136 GLU A N 1
ATOM 1042 C CA . GLU A 1 136 ? 17.630 -1.771 -10.934 1.00 91.12 136 GLU A CA 1
ATOM 1043 C C . GLU A 1 136 ? 17.752 -1.746 -12.466 1.00 91.12 136 GLU A C 1
ATOM 1045 O O . GLU A 1 136 ? 18.758 -2.195 -13.012 1.00 91.12 136 GLU A O 1
ATOM 1050 N N . HIS A 1 137 ? 16.753 -1.221 -13.180 1.00 89.12 137 HIS A N 1
ATOM 1051 C CA . HIS A 1 137 ? 16.699 -1.257 -14.644 1.00 89.12 137 HIS A CA 1
ATOM 1052 C C . HIS A 1 137 ? 18.005 -0.789 -15.309 1.00 89.12 137 HIS A C 1
ATOM 1054 O O . HIS A 1 137 ? 18.551 -1.479 -16.167 1.00 89.12 137 HIS A O 1
ATOM 1060 N N . SER A 1 138 ? 18.550 0.363 -14.900 1.00 87.25 138 SER A N 1
ATOM 1061 C CA . SER A 1 138 ? 19.783 0.908 -15.488 1.00 87.25 138 SER A CA 1
ATOM 1062 C C . SER A 1 138 ? 21.052 0.136 -15.108 1.00 87.25 138 SER A C 1
ATOM 1064 O O . SER A 1 138 ? 22.116 0.429 -15.642 1.00 87.25 138 SER A O 1
ATOM 1066 N N . LEU A 1 139 ? 20.996 -0.763 -14.125 1.00 84.38 139 LEU A N 1
ATOM 1067 C CA . LEU A 1 139 ? 22.121 -1.634 -13.761 1.00 84.38 139 LEU A CA 1
ATOM 1068 C C . LEU A 1 139 ? 22.112 -2.922 -14.591 1.00 84.38 139 LEU A C 1
ATOM 1070 O O . LEU A 1 139 ? 23.154 -3.544 -14.770 1.00 84.38 139 LEU A O 1
ATOM 1074 N N . LEU A 1 140 ? 20.935 -3.314 -15.085 1.00 82.12 140 LEU A N 1
ATOM 1075 C CA . LEU A 1 140 ? 20.738 -4.487 -15.934 1.00 82.12 140 LEU A CA 1
ATOM 1076 C C . LEU A 1 140 ? 20.954 -4.179 -17.421 1.00 82.12 140 LEU A C 1
ATOM 1078 O O . LEU A 1 140 ? 21.191 -5.099 -18.201 1.00 82.12 140 LEU A O 1
ATOM 1082 N N . ASP A 1 141 ? 20.865 -2.908 -17.815 1.00 77.81 141 ASP A N 1
ATOM 1083 C CA . ASP A 1 141 ? 21.048 -2.470 -19.195 1.00 77.81 141 ASP A CA 1
ATOM 1084 C C . ASP A 1 141 ? 22.549 -2.482 -19.595 1.00 77.81 141 ASP A C 1
ATOM 1086 O O . ASP A 1 141 ? 23.373 -1.756 -19.021 1.00 77.81 141 ASP A O 1
ATOM 1090 N N . PRO A 1 142 ? 22.947 -3.302 -20.592 1.00 72.62 142 PRO A N 1
ATOM 1091 C CA . PRO A 1 142 ? 24.332 -3.373 -21.056 1.00 72.62 142 PRO A CA 1
ATOM 1092 C C . PRO A 1 142 ? 24.870 -2.037 -21.585 1.00 72.62 142 PRO A C 1
ATOM 1094 O O . PRO A 1 142 ? 26.078 -1.806 -21.555 1.00 72.62 142 PRO A O 1
ATOM 1097 N N . SER A 1 143 ? 23.993 -1.141 -22.049 1.00 74.25 143 SER A N 1
ATOM 1098 C CA . SER A 1 143 ? 24.387 0.154 -22.610 1.00 74.25 143 SER A CA 1
ATOM 1099 C C . SER A 1 143 ? 24.766 1.195 -21.545 1.00 74.25 143 SER A C 1
ATOM 1101 O O . SER A 1 143 ? 25.591 2.072 -21.802 1.00 74.25 143 SER A O 1
ATOM 1103 N N . SER A 1 144 ? 24.248 1.070 -20.320 1.00 65.00 144 SER A N 1
ATOM 1104 C CA . SER A 1 144 ? 24.517 1.970 -19.184 1.00 65.00 144 SER A CA 1
ATOM 1105 C C . SER A 1 144 ? 25.628 1.476 -18.246 1.00 65.00 144 SER A C 1
ATOM 1107 O O . SER A 1 144 ? 26.001 2.172 -17.291 1.00 65.00 144 SER A O 1
ATOM 1109 N N . SER A 1 145 ? 26.208 0.308 -18.541 1.00 56.94 145 SER A N 1
ATOM 1110 C CA . SER A 1 145 ? 27.249 -0.364 -17.744 1.0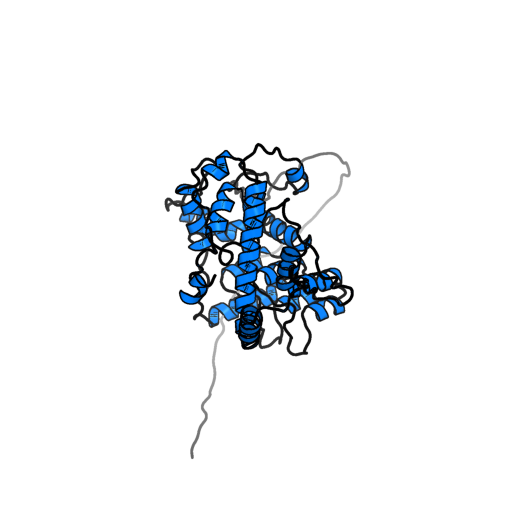0 56.94 145 SER A CA 1
ATOM 1111 C C . SER A 1 145 ? 28.576 0.415 -17.649 1.00 56.94 145 SER A C 1
ATOM 1113 O O . SER A 1 145 ? 29.409 0.118 -16.796 1.00 56.94 145 SER A O 1
ATOM 1115 N N . ALA A 1 146 ? 28.771 1.454 -18.469 1.00 52.69 146 ALA A N 1
ATOM 1116 C CA . ALA A 1 146 ? 29.960 2.315 -18.449 1.00 52.69 146 ALA A CA 1
ATOM 1117 C C . ALA A 1 146 ? 29.977 3.362 -17.309 1.00 52.69 146 ALA A C 1
ATOM 1119 O O . ALA A 1 146 ? 30.955 4.086 -17.149 1.00 52.69 146 ALA A O 1
ATOM 1120 N N . SER A 1 147 ? 28.904 3.476 -16.517 1.00 57.72 147 SER A N 1
ATOM 1121 C CA . SER A 1 147 ? 28.674 4.623 -15.621 1.00 57.72 147 SER A CA 1
ATOM 1122 C C . SER A 1 147 ? 29.286 4.528 -14.212 1.00 57.72 147 SER A C 1
ATOM 1124 O O . SER A 1 147 ? 28.962 5.350 -13.359 1.00 57.72 147 SER A O 1
ATOM 1126 N N . GLY A 1 148 ? 30.140 3.541 -13.914 1.00 61.97 148 GLY A N 1
ATOM 1127 C CA . GLY A 1 148 ? 30.730 3.369 -12.570 1.00 61.97 148 GLY A CA 1
ATOM 1128 C C . GLY A 1 148 ? 29.715 3.028 -11.463 1.00 61.97 148 GLY A C 1
ATOM 1129 O O . GLY A 1 148 ? 30.085 2.885 -10.299 1.00 61.97 148 GLY A O 1
ATOM 1130 N N . LYS A 1 149 ? 28.435 2.866 -11.817 1.00 67.38 149 LYS A N 1
ATOM 1131 C CA . LYS A 1 149 ? 27.346 2.464 -10.926 1.00 67.38 149 LYS A CA 1
ATOM 1132 C C . LYS A 1 149 ? 27.471 0.968 -10.639 1.00 67.38 149 LYS A C 1
ATOM 1134 O O . LYS A 1 149 ? 27.106 0.140 -11.469 1.00 67.38 149 LYS A O 1
ATOM 1139 N N . ARG A 1 150 ? 28.008 0.617 -9.471 1.00 72.44 150 ARG A N 1
ATOM 1140 C CA . ARG A 1 150 ? 28.143 -0.773 -9.020 1.00 72.44 150 ARG A CA 1
ATOM 1141 C C . ARG A 1 150 ? 27.089 -1.086 -7.959 1.00 72.44 150 ARG A C 1
ATOM 1143 O O . ARG A 1 150 ? 26.881 -0.298 -7.042 1.00 72.44 150 ARG A O 1
ATOM 1150 N N . LYS A 1 151 ? 26.463 -2.258 -8.069 1.00 77.88 151 LYS A N 1
ATOM 1151 C CA . LYS A 1 151 ? 25.623 -2.831 -7.010 1.00 77.88 151 LYS A CA 1
ATOM 1152 C C . LYS A 1 151 ? 26.475 -3.184 -5.784 1.00 77.88 151 LYS A C 1
ATOM 1154 O O . LYS A 1 151 ? 27.582 -3.697 -5.945 1.00 77.88 151 LYS A O 1
ATOM 1159 N N . ALA A 1 152 ? 25.967 -2.922 -4.581 1.00 76.00 152 ALA A N 1
ATOM 1160 C CA . ALA A 1 152 ? 26.659 -3.307 -3.351 1.00 76.00 152 ALA A CA 1
ATOM 1161 C C . ALA A 1 152 ? 26.807 -4.838 -3.261 1.00 76.00 152 ALA A C 1
ATOM 1163 O O . ALA A 1 152 ? 25.868 -5.578 -3.563 1.00 76.00 152 ALA A O 1
ATOM 1164 N N . ASN A 1 153 ? 27.979 -5.321 -2.850 1.00 78.19 153 ASN A N 1
ATOM 1165 C CA . ASN A 1 153 ? 28.216 -6.747 -2.624 1.00 78.19 153 ASN A CA 1
ATOM 1166 C C . ASN A 1 153 ? 27.732 -7.163 -1.228 1.00 78.19 153 ASN A C 1
ATOM 1168 O O . ASN A 1 153 ? 27.711 -6.338 -0.311 1.00 78.19 153 ASN A O 1
ATOM 1172 N N . PRO A 1 154 ? 27.431 -8.456 -1.010 1.00 75.50 154 PRO A N 1
ATOM 1173 C CA . PRO A 1 154 ? 27.054 -8.951 0.312 1.00 75.50 154 PRO A CA 1
ATOM 1174 C C . PRO A 1 154 ? 28.094 -8.655 1.405 1.00 75.50 154 PRO A C 1
ATOM 1176 O O . PRO A 1 154 ? 27.710 -8.377 2.533 1.00 75.50 154 PRO A O 1
ATOM 1179 N N . GLN A 1 155 ? 29.390 -8.643 1.072 1.00 81.06 155 GLN A N 1
ATOM 1180 C CA . GLN A 1 155 ? 30.488 -8.372 2.012 1.00 81.06 155 GLN A CA 1
ATOM 1181 C C . GLN A 1 155 ? 30.812 -6.879 2.183 1.00 81.06 155 GLN A C 1
ATOM 1183 O O . GLN A 1 155 ? 31.689 -6.534 2.978 1.00 81.06 155 GLN A O 1
ATOM 1188 N N . ASP A 1 156 ? 30.157 -5.988 1.433 1.00 82.44 156 ASP A N 1
ATOM 1189 C CA . ASP A 1 156 ? 30.391 -4.553 1.577 1.00 82.44 156 ASP A CA 1
ATOM 1190 C C . ASP A 1 156 ? 29.917 -4.078 2.954 1.00 82.44 156 ASP A C 1
ATOM 1192 O O . ASP A 1 156 ? 28.927 -4.568 3.502 1.00 82.44 156 ASP A O 1
ATOM 1196 N N . ARG A 1 157 ? 30.608 -3.079 3.509 1.00 84.25 157 ARG A N 1
ATOM 1197 C CA . ARG A 1 157 ? 30.224 -2.488 4.794 1.00 84.25 157 ARG A CA 1
ATOM 1198 C C . ARG A 1 157 ? 28.828 -1.875 4.694 1.00 84.25 157 ARG A C 1
ATOM 1200 O O . ARG A 1 157 ? 28.506 -1.220 3.702 1.00 84.25 157 ARG A O 1
ATOM 1207 N N . VAL A 1 158 ? 28.039 -2.018 5.761 1.00 84.12 158 VAL A N 1
ATOM 1208 C CA . VAL A 1 158 ? 26.708 -1.398 5.863 1.00 84.12 158 VAL A CA 1
ATOM 1209 C C . VAL A 1 158 ? 26.800 0.102 5.579 1.00 84.12 158 VAL A C 1
ATOM 1211 O O . VAL A 1 158 ? 26.157 0.603 4.659 1.00 84.12 158 VAL A O 1
ATOM 1214 N N . HIS A 1 159 ? 27.698 0.798 6.281 1.00 84.31 159 HIS A N 1
ATOM 1215 C CA . HIS A 1 159 ? 28.017 2.198 6.026 1.00 84.31 159 HIS A CA 1
ATOM 1216 C C . HIS A 1 159 ? 29.458 2.360 5.497 1.00 84.31 159 HIS A C 1
ATOM 1218 O O . HIS A 1 159 ? 30.383 1.788 6.085 1.00 84.31 159 HIS A O 1
ATOM 1224 N N . PRO A 1 160 ? 29.691 3.177 4.449 1.00 87.44 160 PRO A N 1
ATOM 1225 C CA . PRO A 1 160 ? 28.696 3.916 3.657 1.00 87.44 160 PRO A CA 1
ATOM 1226 C C . PRO A 1 160 ? 28.096 3.107 2.491 1.00 87.44 160 PRO A C 1
ATOM 1228 O O . PRO A 1 160 ? 27.063 3.498 1.961 1.00 87.44 160 PRO A O 1
ATOM 1231 N N . ASN A 1 161 ? 28.703 1.984 2.093 1.00 88.00 161 ASN A N 1
ATOM 1232 C CA . ASN A 1 161 ? 28.447 1.347 0.795 1.00 88.00 161 ASN A CA 1
ATOM 1233 C C . ASN A 1 161 ? 26.996 0.883 0.593 1.00 88.00 161 ASN A C 1
ATOM 1235 O O . ASN A 1 161 ? 26.351 1.294 -0.375 1.00 88.00 161 ASN A O 1
ATOM 1239 N N . LYS A 1 162 ? 26.464 0.039 1.491 1.00 87.31 162 LYS A N 1
ATOM 1240 C CA . LYS A 1 162 ? 25.070 -0.429 1.378 1.00 87.31 162 LYS A CA 1
ATOM 1241 C C . LYS A 1 162 ? 24.088 0.723 1.598 1.00 87.31 162 LYS A C 1
ATOM 1243 O O . LYS A 1 162 ? 23.095 0.808 0.879 1.00 87.31 162 LYS A O 1
ATOM 1248 N N . THR A 1 163 ? 24.388 1.638 2.523 1.00 89.75 163 THR A N 1
ATOM 1249 C CA . THR A 1 163 ? 23.569 2.830 2.800 1.00 89.75 163 THR A CA 1
ATOM 1250 C C . THR A 1 163 ? 23.399 3.719 1.573 1.00 89.75 163 THR A C 1
ATOM 1252 O O . THR A 1 163 ? 22.271 4.059 1.217 1.00 89.75 163 THR A O 1
ATOM 1255 N N . GLU A 1 164 ? 24.493 4.086 0.908 1.00 91.38 164 GLU A N 1
ATOM 1256 C CA . GLU A 1 164 ? 24.462 4.922 -0.294 1.00 91.38 164 GLU A CA 1
ATOM 1257 C C . GLU A 1 164 ? 23.727 4.224 -1.437 1.00 91.38 164 GLU A C 1
ATOM 1259 O O . GLU A 1 164 ? 22.877 4.839 -2.078 1.00 91.38 164 GLU A O 1
ATOM 1264 N N . PHE A 1 165 ? 23.983 2.928 -1.647 1.00 91.25 165 PHE A N 1
ATOM 1265 C CA . PHE A 1 165 ? 23.302 2.157 -2.683 1.00 91.25 165 PHE A CA 1
ATOM 1266 C C . PHE A 1 165 ? 21.785 2.082 -2.451 1.00 91.25 165 PHE A C 1
ATOM 1268 O O . PHE A 1 165 ? 21.009 2.346 -3.367 1.00 91.25 165 PHE A O 1
ATOM 1275 N N . ILE A 1 166 ? 21.344 1.771 -1.228 1.00 91.88 166 ILE A N 1
ATOM 1276 C CA . ILE A 1 166 ? 19.919 1.639 -0.887 1.00 91.88 166 ILE A CA 1
ATOM 1277 C C . ILE A 1 166 ? 19.197 2.988 -0.990 1.00 91.88 166 ILE A C 1
ATOM 1279 O O . ILE A 1 166 ? 18.104 3.056 -1.560 1.00 91.88 166 ILE A O 1
ATOM 1283 N N . LYS A 1 167 ? 19.818 4.078 -0.515 1.00 92.69 167 LYS A N 1
ATOM 1284 C CA . LYS A 1 167 ? 19.282 5.436 -0.698 1.00 92.69 167 LYS A CA 1
ATOM 1285 C C . LYS A 1 167 ? 19.202 5.802 -2.179 1.00 92.69 167 LYS A C 1
ATOM 1287 O O . LYS A 1 167 ? 18.154 6.255 -2.635 1.00 92.69 167 LYS A O 1
ATOM 1292 N N . ALA A 1 168 ? 20.248 5.534 -2.959 1.00 92.56 168 ALA A N 1
ATOM 1293 C CA . ALA A 1 168 ? 20.231 5.768 -4.399 1.00 92.56 168 ALA A CA 1
ATOM 1294 C C . ALA A 1 168 ? 19.112 4.971 -5.093 1.00 92.56 168 ALA A C 1
ATOM 1296 O O . ALA A 1 168 ? 18.395 5.516 -5.930 1.00 92.56 168 ALA A O 1
ATOM 1297 N N . LYS A 1 169 ? 18.916 3.705 -4.711 1.00 92.88 169 LYS A N 1
ATOM 1298 C CA . LYS A 1 169 ? 17.936 2.794 -5.311 1.00 92.88 169 LYS A CA 1
ATOM 1299 C C . LYS A 1 169 ? 16.487 3.185 -5.021 1.00 92.88 169 LYS A C 1
ATOM 1301 O O . LYS A 1 169 ? 15.703 3.289 -5.959 1.00 92.88 169 LYS A O 1
ATOM 1306 N N . TYR A 1 170 ? 16.119 3.401 -3.758 1.00 93.81 170 TYR A N 1
ATOM 1307 C CA . TYR A 1 170 ? 14.705 3.551 -3.372 1.00 93.81 170 TYR A CA 1
ATOM 1308 C C . TYR A 1 170 ? 14.288 4.979 -3.025 1.00 93.81 170 TYR A C 1
ATOM 1310 O O . TYR A 1 170 ? 13.125 5.324 -3.229 1.00 93.81 170 TYR A O 1
ATOM 1318 N N . GLN A 1 171 ? 15.212 5.798 -2.517 1.00 92.06 171 GLN A N 1
ATOM 1319 C CA . GLN A 1 171 ? 14.929 7.188 -2.153 1.00 92.06 171 GLN A CA 1
ATOM 1320 C C . GLN A 1 171 ? 15.178 8.134 -3.333 1.00 92.06 171 GLN A C 1
ATOM 1322 O O . GLN A 1 171 ? 14.347 8.985 -3.619 1.00 92.06 171 GLN A O 1
ATOM 1327 N N . MET A 1 172 ? 16.294 7.965 -4.048 1.00 91.50 172 MET A N 1
ATOM 1328 C CA . MET A 1 172 ? 16.625 8.796 -5.216 1.00 91.50 172 MET A CA 1
ATOM 1329 C C . MET A 1 172 ? 16.122 8.210 -6.539 1.00 91.50 172 MET A C 1
ATOM 1331 O O . MET A 1 172 ? 16.174 8.895 -7.557 1.00 91.50 172 MET A O 1
ATOM 1335 N N . LEU A 1 173 ? 15.683 6.944 -6.539 1.00 92.94 173 LEU A N 1
ATOM 1336 C CA . LEU A 1 173 ? 15.254 6.204 -7.731 1.00 92.94 173 LEU A CA 1
ATOM 1337 C C . LEU A 1 173 ? 16.297 6.253 -8.869 1.00 92.94 173 LEU A C 1
ATOM 1339 O O . LEU A 1 173 ? 15.964 6.277 -10.047 1.00 92.94 173 LEU A O 1
ATOM 1343 N N . ALA A 1 174 ? 17.589 6.240 -8.538 1.00 91.38 174 ALA A N 1
ATOM 1344 C CA . ALA A 1 174 ? 18.688 6.526 -9.466 1.00 91.38 174 ALA A CA 1
ATOM 1345 C C . ALA A 1 174 ? 18.890 5.485 -10.587 1.00 91.38 174 ALA A C 1
ATOM 1347 O O . ALA A 1 174 ? 19.683 5.721 -11.511 1.00 91.38 174 ALA A O 1
ATOM 1348 N N . TYR A 1 175 ? 18.226 4.329 -10.485 1.00 90.44 175 TYR A N 1
ATOM 1349 C CA . TYR A 1 175 ? 18.382 3.198 -11.402 1.00 90.44 175 TYR A CA 1
ATOM 1350 C C . TYR A 1 175 ? 17.080 2.766 -12.090 1.00 90.44 175 TYR A C 1
ATOM 1352 O O . TYR A 1 175 ? 17.091 1.785 -12.836 1.00 90.44 175 TYR A O 1
ATOM 1360 N N . VAL A 1 176 ? 15.965 3.468 -11.864 1.00 91.75 176 VAL A N 1
ATOM 1361 C CA . VAL A 1 176 ? 14.709 3.169 -12.566 1.00 91.75 176 VAL A CA 1
ATOM 1362 C C . VAL A 1 176 ? 14.799 3.598 -14.032 1.00 91.75 176 VAL A C 1
ATOM 1364 O O . VAL A 1 176 ? 15.567 4.490 -14.388 1.00 91.75 176 VAL A O 1
ATOM 1367 N N . HIS A 1 177 ? 13.994 2.985 -14.901 1.00 87.69 177 HIS A N 1
ATOM 1368 C CA . HIS A 1 177 ? 13.957 3.358 -16.320 1.00 87.69 177 HIS A CA 1
ATOM 1369 C C . HIS A 1 177 ? 13.459 4.796 -16.542 1.00 87.69 177 HIS A C 1
ATOM 1371 O O . HIS A 1 177 ? 13.961 5.517 -17.402 1.00 87.69 177 HIS A O 1
ATOM 1377 N N . ARG A 1 178 ? 12.448 5.205 -15.770 1.00 87.75 178 ARG A N 1
ATOM 1378 C CA . ARG A 1 178 ? 11.822 6.525 -15.845 1.00 87.75 178 ARG A CA 1
ATOM 1379 C C . ARG A 1 178 ? 11.407 6.959 -14.443 1.00 87.75 178 ARG A C 1
ATOM 1381 O O . ARG A 1 178 ? 10.841 6.158 -13.705 1.00 87.75 178 ARG A O 1
ATOM 1388 N N . MET A 1 179 ? 11.690 8.215 -14.104 1.00 89.94 179 MET A N 1
ATOM 1389 C CA . MET A 1 179 ? 11.254 8.812 -12.841 1.00 89.94 179 MET A CA 1
ATOM 1390 C C . MET A 1 179 ? 9.720 8.897 -12.777 1.00 89.94 179 MET A C 1
ATOM 1392 O O . MET A 1 179 ? 9.091 9.068 -13.827 1.00 89.94 179 MET A O 1
ATOM 1396 N N . PRO A 1 180 ? 9.121 8.817 -11.576 1.00 86.69 180 PRO A N 1
ATOM 1397 C CA . PRO A 1 180 ? 7.700 9.084 -11.401 1.00 86.69 180 PRO A CA 1
ATOM 1398 C C . PRO A 1 180 ? 7.321 10.450 -11.984 1.00 86.69 180 PRO A C 1
ATOM 1400 O O . PRO A 1 180 ? 8.132 11.384 -11.968 1.00 86.69 180 PRO A O 1
ATOM 1403 N N . CYS A 1 181 ? 6.101 10.575 -12.510 1.00 85.44 181 CYS A N 1
ATOM 1404 C CA . CYS A 1 181 ? 5.589 11.883 -12.904 1.00 85.44 181 CYS A CA 1
ATOM 1405 C C . CYS A 1 181 ? 5.544 12.818 -11.688 1.00 85.44 181 CYS A C 1
ATOM 1407 O O . CYS A 1 181 ? 5.295 12.382 -10.566 1.00 85.44 181 CYS A O 1
ATOM 1409 N N . ARG A 1 182 ? 5.795 14.109 -11.918 1.00 81.38 182 ARG A N 1
ATOM 1410 C CA . ARG A 1 182 ? 5.621 15.138 -10.887 1.00 81.38 182 ARG A CA 1
ATOM 1411 C C . ARG A 1 182 ? 4.139 15.278 -10.550 1.00 81.38 182 ARG A C 1
ATOM 1413 O O . ARG A 1 182 ? 3.312 15.096 -11.439 1.00 81.38 182 ARG A O 1
ATOM 1420 N N . ASP A 1 183 ? 3.822 15.693 -9.329 1.00 71.69 183 ASP A N 1
ATOM 1421 C CA . ASP A 1 183 ? 2.428 15.869 -8.896 1.00 71.69 183 ASP A CA 1
ATOM 1422 C C . ASP A 1 183 ? 1.651 16.876 -9.763 1.00 71.69 183 ASP A C 1
ATOM 1424 O O . ASP A 1 183 ? 0.461 16.694 -10.024 1.00 71.69 183 ASP A O 1
ATOM 1428 N N . ASP A 1 184 ? 2.341 17.883 -10.309 1.00 75.06 184 ASP A N 1
ATOM 1429 C CA . ASP A 1 184 ? 1.752 18.873 -11.220 1.00 75.06 184 ASP A CA 1
ATOM 1430 C C . ASP A 1 184 ? 1.457 18.316 -12.630 1.00 75.06 184 ASP A C 1
ATOM 1432 O O . ASP A 1 184 ? 0.665 18.894 -13.382 1.00 75.06 184 ASP A O 1
ATOM 1436 N N . ASP A 1 185 ? 2.059 17.182 -13.016 1.00 84.56 185 ASP A N 1
ATOM 1437 C CA . ASP A 1 185 ? 1.837 16.531 -14.314 1.00 84.56 185 ASP A CA 1
ATOM 1438 C C . ASP A 1 185 ? 0.579 15.652 -14.286 1.00 84.56 185 ASP A C 1
ATOM 1440 O O . ASP A 1 185 ? 0.590 14.422 -14.424 1.00 84.56 185 ASP A O 1
ATOM 1444 N N . SER A 1 186 ? -0.554 16.331 -14.110 1.00 82.44 186 SER A N 1
ATOM 1445 C CA . SER A 1 186 ? -1.861 15.691 -13.987 1.00 82.44 186 SER A CA 1
ATOM 1446 C C . SER A 1 186 ? -2.280 14.899 -15.231 1.00 82.44 186 SER A C 1
ATOM 1448 O O . SER A 1 186 ? -3.134 14.020 -15.123 1.00 82.44 186 SER A O 1
ATOM 1450 N N . VAL A 1 187 ? -1.714 15.186 -16.410 1.00 85.81 187 VAL A N 1
ATOM 1451 C CA . VAL A 1 187 ? -2.040 14.469 -17.653 1.00 85.81 187 VAL A CA 1
ATOM 1452 C C . VAL A 1 187 ? -1.384 13.094 -17.637 1.00 85.81 187 VAL A C 1
ATOM 1454 O O . VAL A 1 187 ? -2.089 12.086 -17.725 1.00 85.81 187 VAL A O 1
ATOM 1457 N N . THR A 1 188 ? -0.065 13.038 -17.425 1.00 90.38 188 THR A N 1
ATOM 1458 C CA . THR A 1 188 ? 0.670 11.769 -17.355 1.00 90.38 188 THR A CA 1
ATOM 1459 C C . THR A 1 188 ? 0.154 10.892 -16.214 1.00 90.38 188 THR A C 1
ATOM 1461 O O . THR A 1 188 ? -0.091 9.701 -16.420 1.00 90.38 188 THR A O 1
ATOM 1464 N N . ALA A 1 189 ? -0.097 11.475 -15.035 1.00 91.00 189 ALA A N 1
ATOM 1465 C CA . ALA A 1 189 ? -0.641 10.747 -13.888 1.00 91.00 189 ALA A CA 1
ATOM 1466 C C . ALA A 1 189 ? -2.011 10.117 -14.197 1.00 91.00 189 ALA A C 1
ATOM 1468 O O . ALA A 1 189 ? -2.257 8.951 -13.871 1.00 91.00 189 ALA A O 1
ATOM 1469 N N . LYS A 1 190 ? -2.904 10.848 -14.881 1.00 93.44 190 LYS A N 1
ATOM 1470 C CA . LYS A 1 190 ? -4.217 10.327 -15.298 1.00 93.44 190 LYS A CA 1
ATOM 1471 C C . LYS A 1 190 ? -4.088 9.188 -16.303 1.00 93.44 190 LYS A C 1
ATOM 1473 O O . LYS A 1 190 ? -4.800 8.194 -16.172 1.00 93.44 190 LYS A O 1
ATOM 1478 N N . ASP A 1 191 ? -3.196 9.298 -17.281 1.00 94.88 191 ASP A N 1
ATOM 1479 C CA . ASP A 1 191 ? -3.026 8.257 -18.299 1.00 94.88 191 ASP A CA 1
ATOM 1480 C C . ASP A 1 191 ? -2.408 6.979 -17.723 1.00 94.88 191 ASP A C 1
ATOM 1482 O O . ASP A 1 191 ? -2.890 5.880 -18.013 1.00 94.88 191 ASP A O 1
ATOM 1486 N N . LEU A 1 192 ? -1.417 7.102 -16.836 1.00 96.44 192 LEU A N 1
ATOM 1487 C CA . LEU A 1 192 ? -0.878 5.973 -16.071 1.00 96.44 192 LEU A CA 1
ATOM 1488 C C . LEU A 1 192 ? -1.953 5.326 -15.189 1.00 96.44 192 LEU A C 1
ATOM 1490 O O . LEU A 1 192 ? -2.050 4.102 -15.118 1.00 96.44 192 LEU A O 1
ATOM 1494 N N . SER A 1 193 ? -2.809 6.133 -14.563 1.00 97.00 193 SER A N 1
ATOM 1495 C CA . SER A 1 193 ? -3.886 5.632 -13.706 1.00 97.00 193 SER A CA 1
ATOM 1496 C C . SER A 1 193 ? -4.991 4.910 -14.488 1.00 97.00 193 SER A C 1
ATOM 1498 O O . SER A 1 193 ? -5.496 3.882 -14.036 1.00 97.00 193 SER A O 1
ATOM 1500 N N . LYS A 1 194 ? -5.325 5.366 -15.704 1.00 96.81 194 LYS A N 1
ATOM 1501 C CA . LYS A 1 194 ? -6.210 4.630 -16.630 1.00 96.81 194 LYS A CA 1
ATOM 1502 C C . LYS A 1 194 ? -5.598 3.295 -17.067 1.00 96.81 194 LYS A C 1
ATOM 1504 O O . LYS A 1 194 ? -6.306 2.289 -17.165 1.00 96.81 194 LYS A O 1
ATOM 1509 N N . GLN A 1 195 ? -4.286 3.266 -17.312 1.00 97.31 195 GLN A N 1
ATOM 1510 C CA . GLN A 1 195 ? -3.571 2.023 -17.616 1.00 97.31 195 GLN A CA 1
ATOM 1511 C C . GLN A 1 195 ? -3.603 1.062 -16.424 1.00 97.31 195 GLN A C 1
ATOM 1513 O O . GLN A 1 195 ? -3.883 -0.124 -16.611 1.00 97.31 195 GLN A O 1
ATOM 1518 N N . LEU A 1 196 ? -3.392 1.564 -15.201 1.00 98.19 196 LEU A N 1
ATOM 1519 C CA . LEU A 1 196 ? -3.481 0.768 -13.975 1.00 98.19 196 LEU A CA 1
ATOM 1520 C C . LEU A 1 196 ? -4.885 0.178 -13.820 1.00 98.19 196 LEU A C 1
ATOM 1522 O O . LEU A 1 196 ? -5.023 -1.033 -13.658 1.00 98.19 196 LEU A O 1
ATOM 1526 N N . HIS A 1 197 ? -5.919 1.009 -13.977 1.00 97.88 197 HIS A N 1
ATOM 1527 C CA . HIS A 1 197 ? -7.329 0.606 -13.930 1.00 97.88 197 HIS A CA 1
ATOM 1528 C C . HIS A 1 197 ? -7.657 -0.565 -14.870 1.00 97.88 197 HIS A C 1
ATOM 1530 O O . HIS A 1 197 ? -8.380 -1.486 -14.493 1.00 97.88 197 HIS A O 1
ATOM 1536 N N . SER A 1 198 ? -7.069 -0.584 -16.068 1.00 96.56 198 SER A N 1
ATOM 1537 C CA . SER A 1 198 ? -7.257 -1.684 -17.022 1.00 96.56 198 SER A CA 1
ATOM 1538 C C . SER A 1 198 ? -6.410 -2.923 -16.697 1.00 96.56 198 SER A C 1
ATOM 1540 O O . SER A 1 198 ? -6.855 -4.054 -16.916 1.00 96.56 198 SER A O 1
ATOM 1542 N N . SER A 1 199 ? -5.193 -2.724 -16.182 1.00 97.12 199 SER A N 1
ATOM 1543 C CA . SER A 1 199 ? -4.189 -3.782 -15.973 1.00 97.12 199 SER A CA 1
ATOM 1544 C C . SER A 1 199 ? -4.547 -4.729 -14.827 1.00 97.12 199 SER A C 1
ATOM 1546 O O . SER A 1 199 ? -4.322 -5.939 -14.932 1.00 97.12 199 SER A O 1
ATOM 1548 N N . VAL A 1 200 ? -5.185 -4.202 -13.776 1.00 97.44 200 VAL A N 1
ATOM 1549 C CA . VAL A 1 200 ? -5.556 -4.943 -12.553 1.00 97.44 200 VAL A CA 1
ATOM 1550 C C . VAL A 1 200 ? -6.605 -6.036 -12.776 1.00 97.44 200 VAL A C 1
ATOM 1552 O O . VAL A 1 200 ? -6.840 -6.854 -11.895 1.00 97.44 200 VAL A O 1
ATOM 1555 N N . ARG A 1 201 ? -7.217 -6.101 -13.966 1.00 95.56 201 ARG A N 1
ATOM 1556 C CA . ARG A 1 201 ? -8.086 -7.216 -14.380 1.00 95.56 201 ARG A CA 1
ATOM 1557 C C . ARG A 1 201 ? -7.305 -8.517 -14.619 1.00 95.56 201 ARG A C 1
ATOM 1559 O O . ARG A 1 201 ? -7.904 -9.588 -14.657 1.00 95.56 201 ARG A O 1
ATOM 1566 N N . THR A 1 202 ? -5.991 -8.427 -14.820 1.00 94.06 202 THR A N 1
ATOM 1567 C CA . THR A 1 202 ? -5.098 -9.566 -15.079 1.00 94.06 202 THR A CA 1
ATOM 1568 C C . THR A 1 202 ? -4.164 -9.816 -13.894 1.00 94.06 202 THR A C 1
ATOM 1570 O O . THR A 1 202 ? -3.903 -8.915 -13.102 1.00 94.06 202 THR A O 1
ATOM 1573 N N . GLY A 1 203 ? -3.595 -11.018 -13.796 1.00 91.56 203 GLY A N 1
ATOM 1574 C CA . GLY A 1 203 ? -2.676 -11.386 -12.710 1.00 91.56 203 GLY A CA 1
ATOM 1575 C C . GLY A 1 203 ? -1.252 -10.817 -12.819 1.00 91.56 203 GLY A C 1
ATOM 1576 O O . GLY A 1 203 ? -0.384 -11.219 -12.049 1.00 91.56 203 GLY A O 1
ATOM 1577 N N . ASN A 1 204 ? -0.966 -9.921 -13.774 1.00 94.56 204 ASN A N 1
ATOM 1578 C CA . ASN A 1 204 ? 0.381 -9.373 -13.957 1.00 94.56 204 ASN A CA 1
ATOM 1579 C C . ASN A 1 204 ? 0.676 -8.266 -12.924 1.00 94.56 204 ASN A C 1
ATOM 1581 O O . ASN A 1 204 ? 0.427 -7.079 -13.158 1.00 94.56 204 ASN A O 1
ATOM 1585 N N . LEU A 1 205 ? 1.196 -8.677 -11.765 1.00 95.94 205 LEU A N 1
ATOM 1586 C CA . LEU A 1 205 ? 1.563 -7.775 -10.669 1.00 95.94 205 LEU A CA 1
ATOM 1587 C C . LEU A 1 205 ? 2.718 -6.839 -11.034 1.00 95.94 205 LEU A C 1
ATOM 1589 O O . LEU A 1 205 ? 2.701 -5.681 -10.631 1.00 95.94 205 LEU A O 1
ATOM 1593 N N . GLU A 1 206 ? 3.695 -7.305 -11.817 1.00 94.88 206 GLU A N 1
ATOM 1594 C CA . GLU A 1 206 ? 4.855 -6.493 -12.207 1.00 94.88 206 GLU A CA 1
ATOM 1595 C C . GLU A 1 206 ? 4.424 -5.259 -13.011 1.00 94.88 206 GLU A C 1
ATOM 1597 O O . GLU A 1 206 ? 4.897 -4.152 -12.763 1.00 94.88 206 GLU A O 1
ATOM 1602 N N . THR A 1 207 ? 3.468 -5.428 -13.930 1.00 95.56 207 THR A N 1
ATOM 1603 C CA . THR A 1 207 ? 2.913 -4.314 -14.714 1.00 95.56 207 THR A CA 1
ATOM 1604 C C . THR A 1 207 ? 2.236 -3.288 -13.808 1.00 95.56 207 THR A C 1
ATOM 1606 O O . THR A 1 207 ? 2.458 -2.088 -13.962 1.00 95.56 207 THR A O 1
ATOM 1609 N N . CYS A 1 208 ? 1.448 -3.744 -12.831 1.00 97.69 208 CYS A N 1
ATOM 1610 C CA . CYS A 1 208 ? 0.758 -2.850 -11.902 1.00 97.69 208 CYS A CA 1
ATOM 1611 C C . CYS A 1 208 ? 1.749 -2.135 -10.974 1.00 97.69 208 CYS A C 1
ATOM 1613 O O . CYS A 1 208 ? 1.661 -0.918 -10.826 1.00 97.69 208 CYS A O 1
ATOM 1615 N N . LEU A 1 209 ? 2.749 -2.847 -10.439 1.00 97.50 209 LEU A N 1
ATOM 1616 C CA . LEU A 1 209 ? 3.819 -2.258 -9.630 1.00 97.50 209 LEU A CA 1
ATOM 1617 C C . LEU A 1 209 ? 4.613 -1.215 -10.423 1.00 97.50 209 LEU A C 1
ATOM 1619 O O . LEU A 1 209 ? 4.915 -0.143 -9.905 1.00 97.50 209 LEU A O 1
ATOM 1623 N N . ARG A 1 210 ? 4.913 -1.488 -11.697 1.00 96.19 210 ARG A N 1
ATOM 1624 C CA . ARG A 1 210 ? 5.606 -0.540 -12.573 1.00 96.19 210 ARG A CA 1
ATOM 1625 C C . ARG A 1 210 ? 4.781 0.727 -12.789 1.00 96.19 210 ARG A C 1
ATOM 1627 O O . ARG A 1 210 ? 5.322 1.819 -12.655 1.00 96.19 210 ARG A O 1
ATOM 1634 N N . LEU A 1 211 ? 3.485 0.609 -13.071 1.00 96.88 211 LEU A N 1
ATOM 1635 C CA . LEU A 1 211 ? 2.601 1.769 -13.232 1.00 96.88 211 LEU A CA 1
ATOM 1636 C C . LEU A 1 211 ? 2.514 2.600 -11.947 1.00 96.88 211 LEU A C 1
ATOM 1638 O O . LEU A 1 211 ? 2.653 3.820 -12.002 1.00 96.88 211 LEU A O 1
ATOM 1642 N N . LEU A 1 212 ? 2.367 1.942 -10.794 1.00 96.88 212 LEU A N 1
ATOM 1643 C CA . LEU A 1 212 ? 2.391 2.593 -9.482 1.00 96.88 212 LEU A CA 1
ATOM 1644 C C . LEU A 1 212 ? 3.729 3.310 -9.238 1.00 96.88 212 LEU A C 1
ATOM 1646 O O . LEU A 1 212 ? 3.743 4.462 -8.820 1.00 96.88 212 LEU A O 1
ATOM 1650 N N . SER A 1 213 ? 4.858 2.684 -9.594 1.00 94.56 213 SER A N 1
ATOM 1651 C CA . SER A 1 213 ? 6.191 3.298 -9.484 1.00 94.56 213 SER A CA 1
ATOM 1652 C C . SER A 1 213 ? 6.397 4.513 -10.395 1.00 94.56 213 SER A C 1
ATOM 1654 O O . SER A 1 213 ? 7.274 5.324 -10.127 1.00 94.56 213 SER A O 1
ATOM 1656 N N . LEU A 1 214 ? 5.598 4.650 -11.458 1.00 94.25 214 LEU A N 1
ATOM 1657 C CA . LEU A 1 214 ? 5.634 5.791 -12.373 1.00 94.25 214 LEU A CA 1
ATOM 1658 C C . LEU A 1 214 ? 4.692 6.930 -11.951 1.00 94.25 214 LEU A C 1
ATOM 1660 O O . LEU A 1 214 ? 4.704 7.972 -12.603 1.00 94.25 214 LEU A O 1
ATOM 1664 N N . GLY A 1 215 ? 3.901 6.752 -10.886 1.00 94.12 215 GLY A N 1
ATOM 1665 C CA . GLY A 1 215 ? 2.951 7.753 -10.387 1.00 94.12 215 GLY A CA 1
ATOM 1666 C C . GLY A 1 215 ? 1.480 7.477 -10.722 1.00 94.12 215 GLY A C 1
ATOM 1667 O O . GLY A 1 215 ? 0.647 8.374 -10.609 1.00 94.12 215 GLY A O 1
ATOM 1668 N N . ALA A 1 216 ? 1.119 6.254 -11.134 1.00 96.38 216 ALA A N 1
ATOM 1669 C CA . ALA A 1 216 ? -0.292 5.869 -11.195 1.00 96.38 216 ALA A CA 1
ATOM 1670 C C . ALA A 1 216 ? -0.924 5.897 -9.792 1.00 96.38 216 ALA A C 1
ATOM 1672 O O . ALA A 1 216 ? -0.326 5.431 -8.824 1.00 96.38 216 ALA A O 1
ATOM 1673 N N . GLN A 1 217 ? -2.159 6.384 -9.688 1.00 96.50 217 GLN A N 1
ATOM 1674 C CA . GLN A 1 217 ? -2.870 6.494 -8.416 1.00 96.50 217 GLN A CA 1
ATOM 1675 C C . GLN A 1 217 ? -3.730 5.250 -8.166 1.00 96.50 217 GLN A C 1
ATOM 1677 O O . GLN A 1 217 ? -4.637 4.942 -8.942 1.00 96.50 217 GLN A O 1
ATOM 1682 N N . ALA A 1 218 ? -3.492 4.552 -7.053 1.00 97.50 218 ALA A N 1
ATOM 1683 C CA . ALA A 1 218 ? -4.246 3.349 -6.690 1.00 97.50 218 ALA A CA 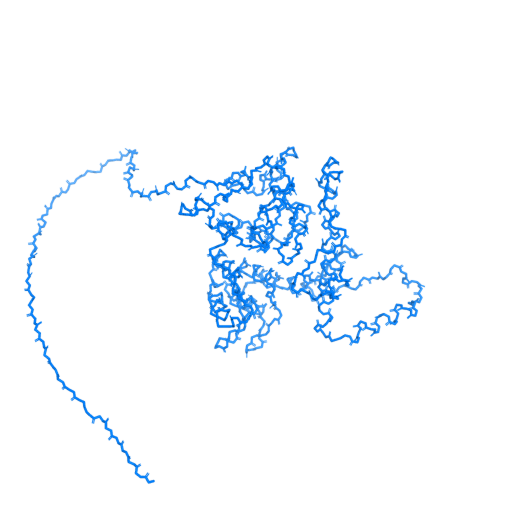1
ATOM 1684 C C . ALA A 1 218 ? -5.741 3.637 -6.420 1.00 97.50 218 ALA A C 1
ATOM 1686 O O . ALA A 1 218 ? -6.597 2.810 -6.736 1.00 97.50 218 ALA A O 1
ATOM 1687 N N . ASN A 1 219 ? -6.051 4.843 -5.924 1.00 96.94 219 ASN A N 1
ATOM 1688 C CA . ASN A 1 219 ? -7.409 5.360 -5.697 1.00 96.94 219 ASN A CA 1
ATOM 1689 C C . ASN A 1 219 ? -8.002 6.139 -6.879 1.00 96.94 219 ASN A C 1
ATOM 1691 O O . ASN A 1 219 ? -9.003 6.835 -6.722 1.00 96.94 219 ASN A O 1
ATOM 1695 N N . PHE A 1 220 ? -7.412 6.046 -8.073 1.00 97.25 220 PHE A N 1
ATOM 1696 C CA . PHE A 1 220 ? -7.914 6.772 -9.235 1.00 97.25 220 PHE A CA 1
ATOM 1697 C C . PHE A 1 220 ? -9.387 6.460 -9.518 1.00 97.25 220 PHE A C 1
ATOM 1699 O O . PHE A 1 220 ? -9.754 5.312 -9.765 1.00 97.25 220 PHE A O 1
ATOM 1706 N N . PHE A 1 221 ? -10.230 7.490 -9.544 1.00 97.62 221 PHE A N 1
ATOM 1707 C CA . PHE A 1 221 ? -11.629 7.350 -9.926 1.00 97.62 221 PHE A CA 1
ATOM 1708 C C . PHE A 1 221 ? -11.784 7.553 -11.435 1.00 97.62 221 PHE A C 1
ATOM 1710 O O . PHE A 1 221 ? -11.588 8.656 -11.950 1.00 97.62 221 PHE A O 1
ATOM 1717 N N . HIS A 1 222 ? -12.130 6.493 -12.167 1.00 97.06 222 HIS A N 1
ATOM 1718 C CA . HIS A 1 222 ? -12.224 6.570 -13.621 1.00 97.06 222 HIS A CA 1
ATOM 1719 C C . HIS A 1 222 ? -13.477 7.358 -14.044 1.00 97.06 222 HIS A C 1
ATOM 1721 O O . HIS A 1 222 ? -14.585 6.867 -13.837 1.00 97.06 222 HIS A O 1
ATOM 1727 N N . PRO A 1 223 ? -13.355 8.504 -14.742 1.00 94.69 223 PRO A N 1
ATOM 1728 C CA . PRO A 1 223 ? -14.497 9.383 -15.020 1.00 94.69 223 PRO A CA 1
ATOM 1729 C C . PRO A 1 223 ? -15.565 8.730 -15.909 1.00 94.69 223 PRO A C 1
ATOM 1731 O O . PRO A 1 223 ? -16.752 8.892 -15.667 1.00 94.69 223 PRO A O 1
ATOM 1734 N N . GLU A 1 224 ? -15.158 7.948 -16.914 1.00 94.81 224 GLU A N 1
ATOM 1735 C CA . GLU A 1 224 ? -16.110 7.293 -17.831 1.00 94.81 224 GLU A CA 1
ATOM 1736 C C . GLU A 1 224 ? -16.658 5.948 -17.324 1.00 94.81 224 GLU A C 1
ATOM 1738 O O . GLU A 1 224 ? -17.740 5.534 -17.728 1.00 94.81 224 GLU A O 1
ATOM 1743 N N . LYS A 1 225 ? -15.902 5.220 -16.488 1.00 95.19 225 LYS A N 1
ATOM 1744 C CA . LYS A 1 225 ? -16.306 3.905 -15.956 1.00 95.19 225 LYS A CA 1
ATOM 1745 C C . LYS A 1 225 ? -16.962 4.011 -14.583 1.00 95.19 225 LYS A C 1
ATOM 1747 O O . LYS A 1 225 ? -17.633 3.069 -14.175 1.00 95.19 225 LYS A O 1
ATOM 1752 N N . GLY A 1 226 ? -16.756 5.130 -13.893 1.00 97.25 226 GLY A N 1
ATOM 1753 C CA . GLY A 1 226 ? -17.364 5.433 -12.609 1.00 97.25 226 GLY A CA 1
ATOM 1754 C C . GLY A 1 226 ? -16.861 4.576 -11.454 1.00 97.25 226 GLY A C 1
ATOM 1755 O O . GLY A 1 226 ? -17.617 4.361 -10.522 1.00 97.25 226 GLY A O 1
ATOM 1756 N N . ASN A 1 227 ? -15.648 4.020 -11.513 1.00 97.94 227 ASN A N 1
ATOM 1757 C CA . ASN A 1 227 ? -15.118 3.125 -10.479 1.00 97.94 227 ASN A CA 1
ATOM 1758 C C . ASN A 1 227 ? -13.586 3.211 -10.359 1.00 97.94 227 ASN A C 1
ATOM 1760 O O . ASN A 1 227 ? -12.914 3.791 -11.215 1.00 97.94 227 ASN A O 1
ATOM 1764 N N . THR A 1 228 ? -13.040 2.636 -9.285 1.00 98.38 228 THR A N 1
ATOM 1765 C CA . THR A 1 228 ? -11.591 2.621 -8.996 1.00 98.38 228 THR A CA 1
ATOM 1766 C C . THR A 1 228 ? -10.922 1.316 -9.455 1.00 98.38 228 THR A C 1
ATOM 1768 O O . THR A 1 228 ? -11.620 0.317 -9.661 1.00 98.38 228 THR A O 1
ATOM 1771 N N . PRO A 1 229 ? -9.579 1.261 -9.590 1.00 98.56 229 PRO A N 1
ATOM 1772 C CA . PRO A 1 229 ? -8.862 0.014 -9.860 1.00 98.56 229 PRO A CA 1
ATOM 1773 C C . PRO A 1 229 ? -9.233 -1.122 -8.895 1.00 98.56 229 PRO A C 1
ATOM 1775 O O . PRO A 1 229 ? -9.391 -2.266 -9.324 1.00 98.56 229 PRO A O 1
ATOM 1778 N N . LEU A 1 230 ? -9.455 -0.814 -7.611 1.00 98.62 230 LEU A N 1
ATOM 1779 C CA . LEU A 1 230 ? -9.802 -1.823 -6.608 1.00 98.62 230 LEU A CA 1
ATOM 1780 C C . LEU A 1 230 ? -11.169 -2.473 -6.874 1.00 98.62 230 LEU A C 1
ATOM 1782 O O . LEU A 1 230 ? -11.307 -3.679 -6.689 1.00 98.62 230 LEU A O 1
ATOM 1786 N N . HIS A 1 231 ? -12.145 -1.729 -7.408 1.00 98.62 231 HIS A N 1
ATOM 1787 C CA . HIS A 1 231 ? -13.425 -2.302 -7.847 1.00 98.62 231 HIS A CA 1
ATOM 1788 C C . HIS A 1 231 ? -13.231 -3.344 -8.954 1.00 98.62 231 HIS A C 1
ATOM 1790 O O . HIS A 1 231 ? -13.861 -4.403 -8.937 1.00 98.62 231 HIS A O 1
ATOM 1796 N N . ILE A 1 232 ? -12.354 -3.055 -9.921 1.00 98.19 232 ILE A N 1
ATOM 1797 C CA . ILE A 1 232 ? -12.070 -3.959 -11.041 1.00 98.19 232 ILE A CA 1
ATOM 1798 C C . ILE A 1 232 ? -11.341 -5.212 -10.552 1.00 98.19 232 ILE A C 1
ATOM 1800 O O . ILE A 1 232 ? -11.736 -6.318 -10.923 1.00 98.19 232 ILE A O 1
ATOM 1804 N N . ALA A 1 233 ? -10.329 -5.053 -9.694 1.00 98.44 233 ALA A N 1
ATOM 1805 C CA . ALA A 1 233 ? -9.611 -6.173 -9.089 1.00 98.44 233 ALA A CA 1
ATOM 1806 C C . ALA A 1 233 ? -10.555 -7.069 -8.268 1.00 98.44 233 ALA A C 1
ATOM 1808 O O . ALA A 1 233 ? -10.545 -8.289 -8.434 1.00 98.44 233 ALA A O 1
ATOM 1809 N N . ALA A 1 234 ? -11.425 -6.462 -7.453 1.00 98.50 234 ALA A N 1
ATOM 1810 C CA . ALA A 1 234 ? -12.405 -7.163 -6.631 1.00 98.50 234 ALA A CA 1
ATOM 1811 C C . ALA A 1 234 ? -13.429 -7.938 -7.469 1.00 98.50 234 ALA A C 1
ATOM 1813 O O . ALA A 1 234 ? -13.651 -9.126 -7.239 1.00 98.50 234 ALA A O 1
ATOM 1814 N N . LYS A 1 235 ? -13.997 -7.300 -8.500 1.00 97.94 235 LYS A N 1
ATOM 1815 C CA . LYS A 1 235 ? -14.941 -7.936 -9.430 1.00 97.94 235 LYS A CA 1
ATOM 1816 C C . LYS A 1 235 ? -14.314 -9.093 -10.217 1.00 97.94 235 LYS A C 1
ATOM 1818 O O . LYS A 1 235 ? -15.022 -10.022 -10.585 1.00 97.94 235 LYS A O 1
ATOM 1823 N N . ALA A 1 236 ? -13.018 -9.012 -10.517 1.00 97.75 236 ALA A N 1
ATOM 1824 C CA . ALA A 1 236 ? -12.281 -10.034 -11.258 1.00 97.75 236 ALA A CA 1
ATOM 1825 C C . ALA A 1 236 ? -11.655 -11.122 -10.363 1.00 97.75 236 ALA A C 1
ATOM 1827 O O . ALA A 1 236 ? -10.989 -12.014 -10.890 1.00 97.75 236 ALA A O 1
ATOM 1828 N N . GLY A 1 237 ? -11.805 -11.033 -9.035 1.00 97.94 237 GLY A N 1
ATOM 1829 C CA . GLY A 1 237 ? -11.218 -11.989 -8.090 1.00 97.94 237 GLY A CA 1
ATOM 1830 C C . GLY A 1 237 ? -9.692 -11.932 -8.013 1.00 97.94 237 GLY A C 1
ATOM 1831 O O . GLY A 1 237 ? -9.052 -12.910 -7.634 1.00 97.94 237 GLY A O 1
ATOM 1832 N N . GLN A 1 238 ? -9.084 -10.806 -8.392 1.00 98.19 238 GLN A N 1
ATOM 1833 C CA . GLN A 1 238 ? -7.631 -10.637 -8.437 1.00 98.19 238 GLN A CA 1
ATOM 1834 C C . GLN A 1 238 ? -7.082 -10.291 -7.047 1.00 98.19 238 GLN A C 1
ATOM 1836 O O . GLN A 1 238 ? -6.719 -9.148 -6.773 1.00 98.19 238 GLN A O 1
ATOM 1841 N N . VAL A 1 239 ? -7.011 -11.295 -6.167 1.00 98.31 239 VAL A N 1
ATOM 1842 C CA . VAL A 1 239 ? -6.614 -11.137 -4.754 1.00 98.31 239 VAL A CA 1
ATOM 1843 C C . VAL A 1 239 ? -5.270 -10.424 -4.602 1.00 98.31 239 VAL A C 1
ATOM 1845 O O . VAL A 1 239 ? -5.169 -9.443 -3.871 1.00 98.31 239 VAL A O 1
ATOM 1848 N N . LEU A 1 240 ? -4.240 -10.860 -5.332 1.00 98.50 240 LEU A N 1
ATOM 1849 C CA . LEU A 1 240 ? -2.906 -10.264 -5.203 1.00 98.50 240 LEU A CA 1
ATOM 1850 C C . LEU A 1 240 ? -2.848 -8.829 -5.753 1.00 98.50 240 LEU A C 1
ATOM 1852 O O . LEU A 1 240 ? -2.065 -8.022 -5.259 1.00 98.50 240 LEU A O 1
ATOM 1856 N N . GLN A 1 241 ? -3.676 -8.498 -6.752 1.00 98.50 241 GLN A N 1
ATOM 1857 C CA . GLN A 1 241 ? -3.784 -7.121 -7.249 1.00 98.50 241 GLN A CA 1
ATOM 1858 C C . GLN A 1 241 ? -4.455 -6.225 -6.211 1.00 98.50 241 GLN A C 1
ATOM 1860 O O . GLN A 1 241 ? -4.011 -5.102 -6.003 1.00 98.50 241 GLN A O 1
ATOM 1865 N N . ALA A 1 242 ? -5.490 -6.725 -5.530 1.00 98.50 242 ALA A N 1
ATOM 1866 C CA . ALA A 1 242 ? -6.138 -6.000 -4.445 1.00 98.50 242 ALA A CA 1
ATOM 1867 C C . ALA A 1 242 ? -5.166 -5.718 -3.286 1.00 98.50 242 ALA A C 1
ATOM 1869 O O . ALA A 1 242 ? -5.124 -4.590 -2.807 1.00 98.50 242 ALA A O 1
ATOM 1870 N N . GLU A 1 243 ? -4.330 -6.692 -2.901 1.00 98.50 243 GLU A N 1
ATOM 1871 C CA . GLU A 1 243 ? -3.264 -6.490 -1.904 1.00 98.50 243 GLU A CA 1
ATOM 1872 C C . GLU A 1 243 ? -2.270 -5.408 -2.333 1.00 98.50 243 GLU A C 1
ATOM 1874 O O . GLU A 1 243 ? -1.956 -4.510 -1.556 1.00 98.50 243 GLU A O 1
ATOM 1879 N N . LEU A 1 244 ? -1.783 -5.466 -3.577 1.00 98.62 244 LEU A N 1
ATOM 1880 C CA . LEU A 1 244 ? -0.842 -4.471 -4.089 1.00 98.62 244 LEU A CA 1
ATOM 1881 C C . LEU A 1 244 ? -1.466 -3.068 -4.113 1.00 98.62 244 LEU A C 1
ATOM 1883 O O . LEU A 1 244 ? -0.842 -2.110 -3.666 1.00 98.62 244 LEU A O 1
ATOM 1887 N N . LEU A 1 245 ? -2.701 -2.941 -4.598 1.00 98.69 245 LEU A N 1
ATOM 1888 C CA . LEU A 1 245 ? -3.424 -1.670 -4.610 1.00 98.69 245 LEU A CA 1
ATOM 1889 C C . LEU A 1 245 ? -3.622 -1.124 -3.190 1.00 98.69 245 LEU A C 1
ATOM 1891 O O . LEU A 1 245 ? -3.387 0.061 -2.966 1.00 98.69 245 LEU A O 1
ATOM 1895 N N . ALA A 1 246 ? -3.995 -1.975 -2.231 1.00 98.44 246 ALA A N 1
ATOM 1896 C CA . ALA A 1 246 ? -4.171 -1.596 -0.831 1.00 98.44 246 ALA A CA 1
ATOM 1897 C C . ALA A 1 246 ? -2.866 -1.109 -0.182 1.00 98.44 246 ALA A C 1
ATOM 1899 O O . ALA A 1 246 ? -2.862 -0.099 0.517 1.00 98.44 246 ALA A O 1
ATOM 1900 N N . VAL A 1 247 ? -1.735 -1.764 -0.468 1.00 97.88 247 VAL A N 1
ATOM 1901 C CA . VAL A 1 247 ? -0.399 -1.326 -0.014 1.00 97.88 247 VAL A CA 1
ATOM 1902 C C . VAL A 1 247 ? -0.047 0.078 -0.524 1.00 97.88 247 VAL A C 1
ATOM 1904 O O . VAL A 1 247 ? 0.651 0.829 0.161 1.00 97.88 247 VAL A O 1
ATOM 1907 N N . TYR A 1 248 ? -0.557 0.440 -1.703 1.00 97.88 248 TYR A N 1
ATOM 1908 C CA . TYR A 1 248 ? -0.446 1.770 -2.308 1.00 97.88 248 TYR A CA 1
ATOM 1909 C C . TYR A 1 248 ? -1.627 2.700 -1.967 1.00 97.88 248 TYR A C 1
ATOM 1911 O O . TYR A 1 248 ? -1.823 3.725 -2.622 1.00 97.88 248 TYR A O 1
ATOM 1919 N N . GLY A 1 249 ? -2.402 2.363 -0.933 1.00 96.50 249 GLY A N 1
ATOM 1920 C CA . GLY A 1 249 ? -3.428 3.224 -0.351 1.00 96.50 249 GLY A CA 1
ATOM 1921 C C . GLY A 1 249 ? -4.807 3.125 -0.995 1.00 96.50 249 GLY A C 1
ATOM 1922 O O . GLY A 1 249 ? -5.627 4.002 -0.748 1.00 96.50 249 GLY A O 1
ATOM 1923 N N . ALA A 1 250 ? -5.090 2.110 -1.819 1.00 98.12 250 ALA A N 1
ATOM 1924 C CA . ALA A 1 250 ? -6.439 1.926 -2.351 1.00 98.12 250 ALA A CA 1
ATOM 1925 C C . ALA A 1 250 ? -7.457 1.660 -1.230 1.00 98.12 250 ALA A C 1
ATOM 1927 O O . ALA A 1 250 ? -7.239 0.778 -0.403 1.00 98.12 250 ALA A O 1
ATOM 1928 N N . ASP A 1 251 ? -8.572 2.387 -1.244 1.00 97.75 251 ASP A N 1
ATOM 1929 C CA . ASP A 1 251 ? -9.610 2.346 -0.215 1.00 97.75 251 ASP A CA 1
ATOM 1930 C C . ASP A 1 251 ? -10.689 1.288 -0.539 1.00 97.75 251 ASP A C 1
ATOM 1932 O O . ASP A 1 251 ? -11.428 1.441 -1.523 1.00 97.75 251 ASP A O 1
ATOM 1936 N N . PRO A 1 252 ? -10.829 0.215 0.269 1.00 97.75 252 PRO A N 1
ATOM 1937 C CA . PRO A 1 252 ? -11.893 -0.779 0.109 1.00 97.75 252 PRO A CA 1
ATOM 1938 C C . PRO A 1 252 ? -13.299 -0.259 0.436 1.00 97.75 252 PRO A C 1
ATOM 1940 O O . PRO A 1 252 ? -14.272 -0.932 0.098 1.00 97.75 252 PRO A O 1
ATOM 1943 N N . GLY A 1 253 ? -13.418 0.898 1.093 1.00 97.19 253 GLY A N 1
ATOM 1944 C CA . GLY A 1 253 ? -14.678 1.574 1.400 1.00 97.19 253 GLY A CA 1
ATOM 1945 C C . GLY A 1 253 ? -15.137 2.567 0.328 1.00 97.19 253 GLY A C 1
ATOM 1946 O O . GLY A 1 253 ? -16.257 3.074 0.416 1.00 97.19 253 GLY A O 1
ATOM 1947 N N . ALA A 1 254 ? -14.317 2.832 -0.694 1.00 97.12 254 ALA A N 1
ATOM 1948 C CA . ALA A 1 254 ? -14.640 3.795 -1.741 1.00 97.12 254 ALA A CA 1
ATOM 1949 C C . ALA A 1 254 ? -15.889 3.374 -2.528 1.00 97.12 254 ALA A C 1
ATOM 1951 O O . ALA A 1 254 ? -16.008 2.227 -2.954 1.00 97.12 254 ALA A O 1
ATOM 1952 N N . LEU A 1 255 ? -16.798 4.320 -2.773 1.00 98.19 255 LEU A N 1
ATOM 1953 C CA . LEU A 1 255 ? -18.025 4.081 -3.533 1.00 98.19 255 LEU A CA 1
ATOM 1954 C C . LEU A 1 255 ? -17.820 4.359 -5.026 1.00 98.19 255 LEU A C 1
ATOM 1956 O O . LEU A 1 255 ? -17.235 5.373 -5.411 1.00 98.19 255 LEU A O 1
ATOM 1960 N N . ASP A 1 256 ? -18.344 3.477 -5.874 1.00 97.81 256 ASP A N 1
ATOM 1961 C CA . ASP A 1 256 ? -18.469 3.712 -7.312 1.00 97.81 256 ASP A CA 1
ATOM 1962 C C . ASP A 1 256 ? -19.691 4.589 -7.663 1.00 97.81 256 ASP A C 1
ATOM 1964 O O . ASP A 1 256 ? -20.497 4.965 -6.809 1.00 97.81 256 ASP A O 1
ATOM 1968 N N . SER A 1 257 ? -19.876 4.906 -8.948 1.00 97.81 257 SER A N 1
ATOM 1969 C CA . SER A 1 257 ? -21.031 5.671 -9.444 1.00 97.81 257 SER A CA 1
ATOM 1970 C C . SER A 1 257 ? -22.385 4.984 -9.229 1.00 97.81 257 SER A C 1
ATOM 1972 O O . SER A 1 257 ? -23.419 5.627 -9.395 1.00 97.81 257 SER A O 1
ATOM 1974 N N . SER A 1 258 ? -22.402 3.695 -8.880 1.00 96.88 258 SER A N 1
ATOM 1975 C CA . SER A 1 258 ? -23.605 2.947 -8.506 1.00 96.88 258 SER A CA 1
ATOM 1976 C C . SER A 1 258 ? -23.804 2.839 -6.989 1.00 96.88 258 SER A C 1
ATOM 1978 O O . SER A 1 258 ? -24.755 2.194 -6.549 1.00 96.88 258 SER A O 1
ATOM 1980 N N . GLY A 1 259 ? -22.934 3.470 -6.191 1.00 97.69 259 GLY A N 1
ATOM 1981 C CA . GLY A 1 259 ? -22.965 3.409 -4.732 1.00 97.69 259 GLY A CA 1
ATOM 1982 C C . GLY A 1 259 ? -22.516 2.062 -4.163 1.00 97.69 259 GLY A C 1
ATOM 1983 O O . GLY A 1 259 ? -22.901 1.728 -3.047 1.00 97.69 259 GLY A O 1
ATOM 1984 N N . LYS A 1 260 ? -21.747 1.271 -4.920 1.00 98.25 260 LYS A N 1
ATOM 1985 C CA . LYS A 1 260 ? -21.197 -0.020 -4.482 1.00 98.25 260 LYS A CA 1
ATOM 1986 C C . LYS A 1 260 ? -19.727 0.116 -4.115 1.00 98.25 260 LYS A C 1
ATOM 1988 O O . LYS A 1 260 ? -19.011 0.879 -4.753 1.00 98.25 260 LYS A O 1
ATOM 1993 N N . THR A 1 261 ? -19.285 -0.670 -3.140 1.00 98.44 261 THR A N 1
ATOM 1994 C CA . THR A 1 261 ? -17.874 -0.785 -2.741 1.00 98.44 261 THR A CA 1
ATOM 1995 C C . THR A 1 261 ? -17.159 -1.909 -3.506 1.00 98.44 261 THR A C 1
ATOM 1997 O O . THR A 1 261 ? -17.813 -2.822 -4.031 1.00 98.44 261 THR A O 1
ATOM 2000 N N . PRO A 1 262 ? -15.812 -1.944 -3.532 1.00 98.56 262 PRO A N 1
ATOM 2001 C CA . PRO A 1 262 ? -15.060 -3.113 -3.983 1.00 98.56 262 PRO A CA 1
ATOM 2002 C C . PRO A 1 262 ? -15.474 -4.404 -3.262 1.00 98.56 262 PRO A C 1
ATOM 2004 O O . PRO A 1 262 ? -15.596 -5.450 -3.901 1.00 98.56 262 PRO A O 1
ATOM 2007 N N . ILE A 1 263 ? -15.756 -4.328 -1.956 1.00 98.38 263 ILE A N 1
ATOM 2008 C CA . ILE A 1 263 ? -16.206 -5.469 -1.145 1.00 98.38 263 ILE A CA 1
ATOM 2009 C C . ILE A 1 263 ? -17.527 -6.029 -1.696 1.00 98.38 263 ILE A C 1
ATOM 2011 O O . ILE A 1 263 ? -17.673 -7.246 -1.841 1.00 98.38 263 ILE A O 1
ATOM 2015 N N . ASP A 1 264 ? -18.469 -5.161 -2.076 1.00 98.25 264 ASP A N 1
ATOM 2016 C CA . ASP A 1 264 ? -19.746 -5.579 -2.662 1.00 98.25 264 ASP A CA 1
ATOM 2017 C C . ASP A 1 264 ? -19.556 -6.315 -3.990 1.00 98.25 264 ASP A C 1
ATOM 2019 O O . ASP A 1 264 ? -20.229 -7.318 -4.237 1.00 98.25 264 ASP A O 1
ATOM 2023 N N . TYR A 1 265 ? -18.628 -5.861 -4.838 1.00 98.31 265 TYR A N 1
ATOM 2024 C CA . TYR A 1 265 ? -18.305 -6.552 -6.089 1.00 98.31 265 TYR A CA 1
ATOM 2025 C C . TYR A 1 265 ? -17.645 -7.909 -5.856 1.00 98.31 265 TYR A C 1
ATOM 2027 O O . TYR A 1 265 ? -18.014 -8.866 -6.538 1.00 98.31 265 TYR A O 1
ATOM 2035 N N . ALA A 1 266 ? -16.720 -8.017 -4.896 1.00 98.44 266 ALA A N 1
ATOM 2036 C CA . ALA A 1 266 ? -16.116 -9.298 -4.534 1.00 98.44 266 ALA A CA 1
ATOM 2037 C C . ALA A 1 266 ? -17.189 -10.300 -4.073 1.00 98.44 266 ALA A C 1
ATOM 2039 O O . ALA A 1 266 ? -17.237 -11.424 -4.576 1.00 98.44 266 ALA A O 1
ATOM 2040 N N . ARG A 1 267 ? -18.116 -9.877 -3.200 1.00 97.94 267 ARG A N 1
ATOM 2041 C CA . ARG A 1 267 ? -19.240 -10.715 -2.740 1.00 97.94 267 ARG A CA 1
ATOM 2042 C C . ARG A 1 267 ? -20.177 -11.108 -3.881 1.00 97.94 267 ARG A C 1
ATOM 2044 O O . ARG A 1 267 ? -20.505 -12.284 -4.016 1.00 97.94 267 ARG A O 1
ATOM 2051 N N . GLN A 1 268 ? -20.584 -10.150 -4.719 1.00 97.94 268 GLN A N 1
ATOM 2052 C CA . GLN A 1 268 ? -21.490 -10.388 -5.854 1.00 97.94 268 GLN A CA 1
ATOM 2053 C C . GLN A 1 268 ? -20.891 -11.339 -6.897 1.00 97.94 268 GLN A C 1
ATOM 2055 O O . GLN A 1 268 ? -21.621 -12.122 -7.496 1.00 97.94 268 GLN A O 1
ATOM 2060 N N . ALA A 1 269 ? -19.573 -11.291 -7.103 1.00 97.56 269 ALA A N 1
ATOM 2061 C CA . ALA A 1 269 ? -18.856 -12.186 -8.008 1.00 97.56 269 ALA A CA 1
ATOM 2062 C C . ALA A 1 269 ? -18.521 -13.559 -7.383 1.00 97.56 269 ALA A C 1
ATOM 2064 O O . ALA A 1 269 ? -17.975 -14.423 -8.065 1.00 97.56 269 ALA A O 1
ATOM 2065 N N . GLY A 1 270 ? -18.853 -13.786 -6.106 1.00 98.06 270 GLY A N 1
ATOM 2066 C CA . GLY A 1 270 ? -18.595 -15.046 -5.400 1.00 98.06 270 GLY A CA 1
ATOM 2067 C C . GLY A 1 270 ? -17.179 -15.184 -4.827 1.00 98.06 270 GLY A C 1
ATOM 2068 O O . GLY A 1 270 ? -16.811 -16.256 -4.350 1.00 98.06 270 GLY A O 1
ATOM 2069 N N . HIS A 1 271 ? -16.382 -14.115 -4.823 1.00 98.25 271 HIS A N 1
ATOM 2070 C CA . HIS A 1 271 ? -15.024 -14.088 -4.279 1.00 98.25 271 HIS A CA 1
ATOM 2071 C C . HIS A 1 271 ? -15.038 -13.792 -2.771 1.00 98.25 271 HIS A C 1
ATOM 2073 O O . HIS A 1 271 ? -14.579 -12.741 -2.328 1.00 98.25 271 HIS A O 1
ATOM 2079 N N . GLN A 1 272 ? -15.585 -14.716 -1.974 1.00 96.69 272 GLN A N 1
ATOM 2080 C CA . GLN A 1 272 ? -15.787 -14.509 -0.530 1.00 96.69 272 GLN A CA 1
ATOM 2081 C C . GLN A 1 272 ? -14.480 -14.294 0.242 1.00 96.69 272 GLN A C 1
ATOM 2083 O O . GLN A 1 272 ? -14.407 -13.392 1.066 1.00 96.69 272 GLN A O 1
ATOM 2088 N N . GLU A 1 273 ? -13.425 -15.053 -0.071 1.00 96.38 273 GLU A N 1
ATOM 2089 C CA . GLU A 1 273 ? -12.108 -14.876 0.561 1.00 96.38 273 GLU A CA 1
ATOM 2090 C C . GLU A 1 273 ? -11.540 -13.471 0.312 1.00 96.38 273 GLU A C 1
ATOM 2092 O O . GLU A 1 273 ? -11.007 -12.838 1.220 1.00 96.38 273 GLU A O 1
ATOM 2097 N N . LEU A 1 274 ? -11.721 -12.942 -0.903 1.00 98.12 274 LEU A N 1
ATOM 2098 C CA . LEU A 1 274 ? -11.317 -11.577 -1.229 1.00 98.12 274 LEU A CA 1
ATOM 2099 C C . LEU A 1 274 ? -12.179 -10.544 -0.501 1.00 98.12 274 LEU A C 1
ATOM 2101 O O . LEU A 1 274 ? -11.655 -9.538 -0.039 1.00 98.12 274 LEU A O 1
ATOM 2105 N N . ALA A 1 275 ? -13.487 -10.773 -0.391 1.00 98.00 275 ALA A N 1
ATOM 2106 C CA . ALA A 1 275 ? -14.374 -9.875 0.336 1.00 98.00 275 ALA A CA 1
ATOM 2107 C C . ALA A 1 275 ? -14.002 -9.789 1.824 1.00 98.00 275 ALA A C 1
ATOM 2109 O O . ALA A 1 275 ? -13.879 -8.683 2.343 1.00 98.00 275 ALA A O 1
ATOM 2110 N N . ASP A 1 276 ? -13.776 -10.931 2.479 1.00 96.38 276 ASP A N 1
ATOM 2111 C CA . ASP A 1 276 ? -13.297 -11.000 3.865 1.00 96.38 276 ASP A CA 1
ATOM 2112 C C . ASP A 1 276 ? -11.967 -10.254 4.010 1.00 96.38 276 ASP A C 1
ATOM 2114 O O . ASP A 1 276 ? -11.814 -9.402 4.885 1.00 96.38 276 ASP A O 1
ATOM 2118 N N . ARG A 1 277 ? -11.024 -10.506 3.095 1.00 97.44 277 ARG A N 1
ATOM 2119 C CA . ARG A 1 277 ? -9.716 -9.856 3.132 1.00 97.44 277 ARG A CA 1
ATOM 2120 C C . ARG A 1 277 ? -9.796 -8.343 2.917 1.00 97.44 277 ARG A C 1
ATOM 2122 O O . ARG A 1 277 ? -9.065 -7.599 3.560 1.00 97.44 277 ARG A O 1
ATOM 2129 N N . LEU A 1 278 ? -10.678 -7.865 2.042 1.00 98.25 278 LEU A N 1
ATOM 2130 C CA . LEU A 1 278 ? -10.895 -6.431 1.834 1.00 98.25 278 LEU A CA 1
ATOM 2131 C C . LEU A 1 278 ? -11.496 -5.751 3.072 1.00 98.25 278 LEU A C 1
ATOM 2133 O O . LEU A 1 278 ? -11.154 -4.603 3.338 1.00 98.25 278 LEU A O 1
ATOM 2137 N N . VAL A 1 279 ? -12.333 -6.453 3.845 1.00 97.81 279 VAL A N 1
ATOM 2138 C CA . VAL A 1 279 ? -12.811 -5.956 5.145 1.00 97.81 279 VAL A CA 1
ATOM 2139 C C . VAL A 1 279 ? -11.646 -5.835 6.128 1.00 97.81 279 VAL A C 1
ATOM 2141 O O . VAL A 1 279 ? -11.496 -4.789 6.747 1.00 97.81 279 VAL A O 1
ATOM 2144 N N . GLU A 1 280 ? -10.777 -6.845 6.232 1.00 96.38 280 GLU A N 1
ATOM 2145 C CA . GLU A 1 280 ? -9.569 -6.744 7.070 1.00 96.38 280 GLU A CA 1
ATOM 2146 C C . GLU A 1 280 ? -8.681 -5.560 6.656 1.00 96.38 280 GLU A C 1
ATOM 2148 O O . GLU A 1 280 ? -8.202 -4.819 7.507 1.00 96.38 280 GLU A O 1
ATOM 2153 N N . ILE A 1 281 ? -8.488 -5.343 5.349 1.00 97.25 281 ILE A N 1
ATOM 2154 C CA . ILE A 1 281 ? -7.706 -4.210 4.829 1.00 97.25 281 ILE A CA 1
ATOM 2155 C C . ILE A 1 281 ? -8.355 -2.872 5.207 1.00 97.25 281 ILE A C 1
ATOM 2157 O O . ILE A 1 281 ? -7.646 -1.945 5.592 1.00 97.25 281 ILE A O 1
ATOM 2161 N N . GLN A 1 282 ? -9.685 -2.766 5.124 1.00 97.19 282 GLN A N 1
ATOM 2162 C CA . GLN A 1 282 ? -10.421 -1.545 5.462 1.00 97.19 282 GLN A CA 1
ATOM 2163 C C . GLN A 1 282 ? -10.196 -1.115 6.919 1.00 97.19 282 GLN A C 1
ATOM 2165 O O . GLN A 1 282 ? -10.131 0.079 7.206 1.00 97.19 282 GLN A O 1
ATOM 2170 N N . TYR A 1 283 ? -10.068 -2.081 7.832 1.00 96.31 283 TYR A N 1
ATOM 2171 C CA . TYR A 1 283 ? -9.904 -1.837 9.266 1.00 96.31 283 TYR A CA 1
ATOM 2172 C C . TYR A 1 283 ? -8.466 -2.029 9.770 1.00 96.31 283 TYR A C 1
ATOM 2174 O O . TYR A 1 283 ? -8.229 -1.860 10.966 1.00 96.31 283 TYR A O 1
ATOM 2182 N N . GLU A 1 284 ? -7.493 -2.301 8.888 1.00 95.19 284 GLU A N 1
ATOM 2183 C CA . GLU A 1 284 ? -6.094 -2.612 9.241 1.00 95.19 284 GLU A CA 1
ATOM 2184 C C . GLU A 1 284 ? -5.496 -1.586 10.217 1.00 95.19 284 GLU A C 1
ATOM 2186 O O . GLU A 1 284 ? -4.816 -1.964 11.173 1.00 95.19 284 GLU A O 1
ATOM 2191 N N . LEU A 1 285 ? -5.790 -0.293 10.024 1.00 94.94 285 LEU A N 1
ATOM 2192 C CA . LEU A 1 285 ? -5.311 0.772 10.906 1.00 94.94 285 LEU A CA 1
ATOM 2193 C C . LEU A 1 285 ? -5.801 0.565 12.343 1.00 94.94 285 LEU A C 1
ATOM 2195 O O . LEU A 1 285 ? -4.999 0.464 13.273 1.00 94.94 285 LEU A O 1
ATOM 2199 N N . THR A 1 286 ? -7.117 0.495 12.540 1.00 95.31 286 THR A N 1
ATOM 2200 C CA . THR A 1 286 ? -7.723 0.380 13.873 1.00 95.31 286 THR A CA 1
ATOM 2201 C C . THR A 1 286 ? -7.466 -0.976 14.514 1.00 95.31 286 THR A C 1
ATOM 2203 O O . THR A 1 286 ? -7.280 -1.059 15.732 1.00 95.31 286 THR A O 1
ATOM 2206 N N . ASP A 1 287 ? -7.394 -2.028 13.704 1.00 95.00 287 ASP A N 1
ATOM 2207 C CA . ASP A 1 287 ? -7.049 -3.377 14.133 1.00 95.00 287 ASP A CA 1
ATOM 2208 C C . ASP A 1 287 ? -5.643 -3.436 14.706 1.00 95.00 287 ASP A C 1
ATOM 2210 O O . ASP A 1 287 ? -5.427 -4.034 15.762 1.00 95.00 287 ASP A O 1
ATOM 2214 N N . ARG A 1 288 ? -4.686 -2.776 14.050 1.00 94.62 288 ARG A N 1
ATOM 2215 C CA . ARG A 1 288 ? -3.308 -2.729 14.525 1.00 94.62 288 ARG A CA 1
ATOM 2216 C C . ARG A 1 288 ? -3.180 -1.975 15.842 1.00 94.62 288 ARG A C 1
ATOM 2218 O O . ARG A 1 288 ? -2.551 -2.488 16.764 1.00 94.62 288 ARG A O 1
ATOM 2225 N N . LEU A 1 289 ? -3.823 -0.812 15.968 1.00 94.38 289 LEU A N 1
ATOM 2226 C CA . LEU A 1 289 ? -3.833 -0.053 17.227 1.00 94.38 289 LEU A CA 1
ATOM 2227 C C . LEU A 1 289 ? -4.449 -0.871 18.371 1.00 94.38 289 LEU A C 1
ATOM 2229 O O . LEU A 1 289 ? -3.918 -0.914 19.481 1.00 94.38 289 LEU A O 1
ATOM 2233 N N . THR A 1 290 ? -5.551 -1.563 18.089 1.00 93.19 290 THR A N 1
ATOM 2234 C CA . THR A 1 290 ? -6.218 -2.447 19.052 1.00 93.19 290 THR A CA 1
ATOM 2235 C C . THR A 1 290 ? -5.301 -3.593 19.471 1.00 93.19 290 THR A C 1
ATOM 2237 O O . THR A 1 290 ? -5.141 -3.859 20.667 1.00 93.19 290 THR A O 1
ATOM 2240 N N . PHE A 1 291 ? -4.682 -4.261 18.498 1.00 92.69 291 PHE A N 1
ATOM 2241 C CA . PHE A 1 291 ? -3.786 -5.381 18.740 1.00 92.69 291 PHE A CA 1
ATOM 2242 C C . PHE A 1 291 ? -2.567 -4.957 19.562 1.00 92.69 291 PHE A C 1
ATOM 2244 O O . PHE A 1 291 ? -2.203 -5.658 20.501 1.00 92.69 291 PHE A O 1
ATOM 2251 N N . TYR A 1 292 ? -2.002 -3.782 19.288 1.00 92.31 292 TYR A N 1
ATOM 2252 C CA . TYR A 1 292 ? -0.888 -3.232 20.055 1.00 92.31 292 TYR A CA 1
ATOM 2253 C C . TYR A 1 292 ? -1.246 -2.994 21.530 1.00 92.31 292 TYR A C 1
ATOM 2255 O O . TYR A 1 292 ? -0.457 -3.301 22.422 1.00 92.31 292 TYR A O 1
ATOM 2263 N N . LEU A 1 293 ? -2.452 -2.486 21.808 1.00 90.38 293 LEU A N 1
ATOM 2264 C CA . LEU A 1 293 ? -2.878 -2.154 23.171 1.00 90.38 293 LEU A CA 1
ATOM 2265 C C . LEU A 1 293 ? -3.346 -3.364 23.989 1.00 90.38 293 LEU A C 1
ATOM 2267 O O . LEU A 1 293 ? -3.146 -3.388 25.202 1.00 90.38 293 LEU A O 1
ATOM 2271 N N . CYS A 1 294 ? -4.010 -4.345 23.369 1.00 89.56 294 CYS A N 1
ATOM 2272 C CA . CYS A 1 294 ? -4.652 -5.441 24.109 1.00 89.56 294 CYS A CA 1
ATOM 2273 C C . CYS A 1 294 ? -4.411 -6.853 23.555 1.00 89.56 294 CYS A C 1
ATOM 2275 O O . CYS A 1 294 ? -4.945 -7.817 24.106 1.00 89.56 294 CYS A O 1
ATOM 2277 N N . GLY A 1 295 ? -3.629 -7.002 22.481 1.00 89.56 295 GLY A N 1
ATOM 2278 C CA . GLY A 1 295 ? -3.290 -8.296 21.877 1.00 89.56 295 GLY A CA 1
ATOM 2279 C C . GLY A 1 295 ? -4.465 -9.017 21.208 1.00 89.56 295 GLY A C 1
ATOM 2280 O O . GLY A 1 295 ? -4.380 -10.216 20.950 1.00 89.56 295 GLY A O 1
ATOM 2281 N N . ARG A 1 296 ? -5.580 -8.320 20.950 1.00 89.31 296 ARG A N 1
ATOM 2282 C CA . ARG A 1 296 ? -6.801 -8.877 20.343 1.00 89.31 296 ARG A CA 1
ATOM 2283 C C . ARG A 1 296 ? -7.134 -8.153 19.044 1.00 89.31 296 ARG A C 1
ATOM 2285 O O . ARG A 1 296 ? -6.821 -6.976 18.902 1.00 89.31 296 ARG A O 1
ATOM 2292 N N . ARG A 1 297 ? -7.795 -8.858 18.124 1.00 88.12 297 ARG A N 1
ATOM 2293 C CA . ARG A 1 297 ? -8.358 -8.289 16.892 1.00 88.12 297 ARG A CA 1
ATOM 2294 C C . ARG A 1 297 ? -9.886 -8.404 16.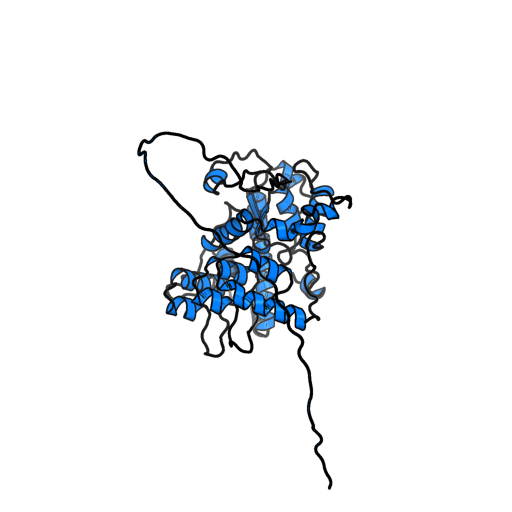905 1.00 88.12 297 ARG A C 1
ATOM 2296 O O . ARG A 1 297 ? -10.385 -9.370 17.491 1.00 88.12 297 ARG A O 1
ATOM 2303 N N . PRO A 1 298 ? -10.620 -7.441 16.324 1.00 91.75 298 PRO A N 1
ATOM 2304 C CA . PRO A 1 298 ? -12.065 -7.546 16.153 1.00 91.75 298 PRO A CA 1
ATOM 2305 C C . PRO A 1 298 ? -12.455 -8.746 15.283 1.00 91.75 298 PRO A C 1
ATOM 2307 O O . PRO A 1 298 ? -11.707 -9.166 14.402 1.00 91.75 298 PRO A O 1
ATOM 2310 N N . ASP A 1 299 ? -13.645 -9.297 15.523 1.00 91.31 299 ASP A N 1
ATOM 2311 C CA . ASP A 1 299 ? -14.215 -10.337 14.668 1.00 91.31 299 ASP A CA 1
ATOM 2312 C C . ASP A 1 299 ? -15.111 -9.710 13.596 1.00 91.31 299 ASP A C 1
ATOM 2314 O O . ASP A 1 299 ? -16.323 -9.526 13.764 1.00 91.31 299 ASP A O 1
ATOM 2318 N N . HIS A 1 300 ? -14.489 -9.388 12.465 1.00 92.88 300 HIS A N 1
ATOM 2319 C CA . HIS A 1 300 ? -15.168 -8.754 11.343 1.00 92.88 300 HIS A CA 1
ATOM 2320 C C . HIS A 1 300 ? -16.274 -9.613 10.721 1.00 92.88 300 HIS A C 1
ATOM 2322 O O . HIS A 1 300 ? -17.209 -9.060 10.140 1.00 92.88 300 HIS A O 1
ATOM 2328 N N . ARG A 1 301 ? -16.212 -10.946 10.850 1.00 88.12 301 ARG A N 1
ATOM 2329 C CA . ARG A 1 301 ? -17.225 -11.850 10.277 1.00 88.12 301 ARG A CA 1
ATOM 2330 C C . ARG A 1 301 ? -18.562 -11.734 10.993 1.00 88.12 301 ARG A C 1
ATOM 2332 O O . ARG A 1 301 ? -19.608 -11.883 10.371 1.00 88.12 301 ARG A O 1
ATOM 2339 N N . ASN A 1 302 ? -18.517 -11.410 12.280 1.00 89.19 302 ASN A N 1
ATOM 2340 C CA . ASN A 1 302 ? -19.693 -11.201 13.116 1.00 89.19 302 ASN A CA 1
ATOM 2341 C C . ASN A 1 302 ? -20.172 -9.737 13.127 1.00 89.19 302 ASN A C 1
ATOM 2343 O O . ASN A 1 302 ? -21.008 -9.366 13.949 1.00 89.19 302 ASN A O 1
ATOM 2347 N N . GLY A 1 303 ? -19.650 -8.891 12.229 1.00 89.31 303 GLY A N 1
ATOM 2348 C CA . GLY A 1 303 ? -19.996 -7.467 12.150 1.00 89.31 303 GLY A CA 1
ATOM 2349 C C . GLY A 1 303 ? -19.380 -6.612 13.262 1.00 89.31 303 GLY A C 1
ATOM 2350 O O . GLY A 1 303 ? -19.708 -5.431 13.387 1.00 89.31 303 GLY A O 1
ATOM 2351 N N . GLN A 1 304 ? -18.479 -7.177 14.075 1.00 92.12 304 GLN A N 1
ATOM 2352 C CA . GLN A 1 304 ? -17.730 -6.420 15.068 1.00 92.12 304 GLN A CA 1
ATOM 2353 C C . GLN A 1 304 ? -16.437 -5.891 14.439 1.00 92.12 304 GLN A C 1
ATOM 2355 O O . GLN A 1 304 ? -15.430 -6.587 14.349 1.00 92.12 304 GLN A O 1
ATOM 2360 N N . HIS A 1 305 ? -16.459 -4.626 14.021 1.00 93.31 305 HIS A N 1
ATOM 2361 C CA . HIS A 1 305 ? -15.312 -3.986 13.363 1.00 93.31 305 HIS A CA 1
ATOM 2362 C C . HIS A 1 305 ? -14.385 -3.221 14.313 1.00 93.31 305 HIS A C 1
ATOM 2364 O O . HIS A 1 305 ? -13.284 -2.857 13.927 1.00 93.31 305 HIS A O 1
ATOM 2370 N N . PHE A 1 306 ? -14.802 -3.006 15.564 1.00 93.94 306 PHE A N 1
ATOM 2371 C CA . PHE A 1 306 ? -14.023 -2.253 16.544 1.00 93.94 306 PHE A CA 1
ATOM 2372 C C . PHE A 1 306 ? -13.991 -2.955 17.901 1.00 93.94 306 PHE A C 1
ATOM 2374 O O . PHE A 1 306 ? -14.987 -3.518 18.367 1.00 93.94 306 PHE A O 1
ATOM 2381 N N . ILE A 1 307 ? -12.845 -2.851 18.568 1.00 91.19 307 ILE A N 1
ATOM 2382 C CA . ILE A 1 307 ? -12.676 -3.138 19.991 1.00 91.19 307 ILE A CA 1
ATOM 2383 C C . ILE A 1 307 ? -12.122 -1.863 20.618 1.00 91.19 307 ILE A C 1
ATOM 2385 O O . ILE A 1 307 ? -11.120 -1.330 20.158 1.00 91.19 307 ILE A O 1
ATOM 2389 N N . ILE A 1 308 ? -12.772 -1.375 21.672 1.00 88.94 308 ILE A N 1
ATOM 2390 C CA . ILE A 1 308 ? -12.285 -0.228 22.442 1.00 88.94 308 ILE A CA 1
ATOM 2391 C C . ILE A 1 308 ? -11.592 -0.787 23.692 1.00 88.94 308 ILE A C 1
ATOM 2393 O O . ILE A 1 308 ? -12.286 -1.341 24.551 1.00 88.94 308 ILE A O 1
ATOM 2397 N N . PRO A 1 309 ? -10.253 -0.694 23.810 1.00 85.50 309 PRO A N 1
ATOM 2398 C CA . PRO A 1 309 ? -9.545 -1.172 24.991 1.00 85.50 309 PRO A CA 1
ATOM 2399 C C . PRO A 1 309 ? -9.989 -0.423 26.249 1.00 85.50 309 PRO A C 1
ATOM 2401 O O . PRO A 1 309 ? -10.246 0.783 26.216 1.00 85.50 309 PRO A O 1
ATOM 2404 N N . GLN A 1 310 ? -10.056 -1.132 27.375 1.00 80.50 310 GLN A N 1
ATOM 2405 C CA . GLN A 1 310 ? -10.238 -0.484 28.672 1.00 80.50 310 GLN A CA 1
ATOM 2406 C C . GLN A 1 310 ? -8.942 0.226 29.069 1.00 80.50 310 GLN A C 1
ATOM 2408 O O . GLN A 1 310 ? -7.850 -0.305 28.869 1.00 80.50 310 GLN A O 1
ATOM 2413 N N . MET A 1 311 ? -9.057 1.431 29.627 1.00 75.50 311 MET A N 1
ATOM 2414 C CA . MET A 1 311 ? -7.897 2.133 30.176 1.00 75.50 311 MET A CA 1
ATOM 2415 C C . MET A 1 311 ? -7.403 1.413 31.432 1.00 75.50 311 MET A C 1
ATOM 2417 O O . MET A 1 311 ? -8.220 0.941 32.220 1.00 75.50 311 MET A O 1
ATOM 2421 N N . ALA A 1 312 ? -6.085 1.383 31.644 1.00 69.19 312 ALA A N 1
ATOM 2422 C CA . ALA A 1 312 ? -5.485 0.778 32.836 1.00 69.19 312 ALA A CA 1
ATOM 2423 C C . ALA A 1 312 ? -6.019 1.393 34.149 1.00 69.19 312 ALA A C 1
ATOM 2425 O O . ALA A 1 312 ? -6.181 0.681 35.135 1.00 69.19 312 ALA A O 1
ATOM 2426 N N . ASP A 1 313 ? -6.387 2.679 34.121 1.00 64.81 313 ASP A N 1
ATOM 2427 C CA . ASP A 1 313 ? -6.895 3.433 35.273 1.00 64.81 313 ASP A CA 1
ATOM 2428 C C . ASP A 1 313 ? -8.432 3.501 35.320 1.00 64.81 313 ASP A C 1
ATOM 2430 O O . ASP A 1 313 ? -8.999 4.476 35.806 1.00 64.81 313 ASP A O 1
ATOM 2434 N N . SER A 1 314 ? -9.151 2.495 34.809 1.00 59.28 314 SER A N 1
ATOM 2435 C CA . SER A 1 314 ? -10.625 2.519 34.734 1.00 59.28 314 SER A CA 1
ATOM 2436 C C . SER A 1 314 ? -11.346 2.660 36.087 1.00 59.28 314 SER A C 1
ATOM 2438 O O . SER A 1 314 ? -12.562 2.836 36.107 1.00 59.28 314 SER A O 1
ATOM 2440 N N . SER A 1 315 ? -10.624 2.557 37.209 1.00 57.16 315 SER A N 1
ATOM 2441 C CA . SER A 1 315 ? -11.129 2.796 38.566 1.00 57.16 315 SER A CA 1
ATOM 2442 C C . SER A 1 315 ? -11.055 4.260 39.022 1.00 57.16 315 SER A C 1
ATOM 2444 O O . SER A 1 315 ? -11.560 4.571 40.098 1.00 57.16 315 SER A O 1
ATOM 2446 N N . LEU A 1 316 ? -10.404 5.143 38.259 1.00 63.28 316 LEU A N 1
ATOM 2447 C CA . LEU A 1 316 ? -10.250 6.564 38.570 1.00 63.28 316 LEU A CA 1
ATOM 2448 C C . LEU A 1 316 ? -10.959 7.416 37.513 1.00 63.28 316 LEU A C 1
ATOM 2450 O O . LEU A 1 316 ? -10.948 7.099 36.322 1.00 63.28 316 LEU A O 1
ATOM 2454 N N . ASP A 1 317 ? -11.569 8.519 37.949 1.00 71.88 317 ASP A N 1
ATOM 2455 C CA . ASP A 1 317 ? -12.134 9.502 37.029 1.00 71.88 317 ASP A CA 1
ATOM 2456 C C . ASP A 1 317 ? -11.053 9.999 36.059 1.00 71.88 317 ASP A C 1
ATOM 2458 O O . ASP A 1 317 ? -9.940 10.347 36.460 1.00 71.88 317 ASP A O 1
ATOM 2462 N N . LEU A 1 318 ? -11.399 10.064 34.768 1.00 76.81 318 LEU A N 1
ATOM 2463 C CA . LEU A 1 318 ? -10.551 10.659 33.734 1.00 76.81 318 LEU A CA 1
ATOM 2464 C C . LEU A 1 318 ? -10.035 12.026 34.200 1.00 76.81 318 LEU A C 1
ATOM 2466 O O . LEU A 1 318 ? -10.831 12.894 34.569 1.00 76.81 318 LEU A O 1
ATOM 2470 N N . SER A 1 319 ? -8.720 12.239 34.125 1.00 86.94 319 SER A N 1
ATOM 2471 C CA . SER A 1 319 ? -8.132 13.531 34.481 1.00 86.94 319 SER A CA 1
ATOM 2472 C C . SER A 1 319 ? -8.729 14.655 33.627 1.00 86.94 319 SER A C 1
ATOM 2474 O O . SER A 1 319 ? -9.055 14.460 32.451 1.00 86.94 319 SER A O 1
ATOM 2476 N N . GLU A 1 320 ? -8.851 15.860 34.190 1.00 88.12 320 GLU A N 1
ATOM 2477 C CA . GLU A 1 320 ? -9.339 17.030 33.441 1.00 88.12 320 GLU A CA 1
ATOM 2478 C C . GLU A 1 320 ? -8.490 17.296 32.189 1.00 88.12 320 GLU A C 1
ATOM 2480 O O . GLU A 1 320 ? -9.012 17.659 31.134 1.00 88.12 320 GLU A O 1
ATOM 2485 N N . PHE A 1 321 ? -7.188 17.006 32.267 1.00 89.25 321 PHE A N 1
ATOM 2486 C CA . PHE A 1 321 ? -6.296 17.043 31.115 1.00 89.25 321 PHE A CA 1
ATOM 2487 C C . PHE A 1 321 ? -6.688 16.018 30.037 1.00 89.25 321 PHE A C 1
ATOM 2489 O O . PHE A 1 321 ? -6.800 16.386 28.869 1.00 89.25 321 PHE A O 1
ATOM 2496 N N . ALA A 1 322 ? -6.957 14.758 30.401 1.00 87.62 322 ALA A N 1
ATOM 2497 C CA . ALA A 1 322 ? -7.380 13.724 29.453 1.00 87.62 322 ALA A CA 1
ATOM 2498 C C . ALA A 1 322 ? -8.741 14.047 28.813 1.00 87.62 322 ALA A C 1
ATOM 2500 O O . ALA A 1 322 ? -8.916 13.877 27.603 1.00 87.62 322 ALA A O 1
ATOM 2501 N N . LYS A 1 323 ? -9.692 14.586 29.591 1.00 89.19 323 LYS A N 1
ATOM 2502 C CA . LYS A 1 323 ? -10.980 15.078 29.069 1.00 89.19 323 LYS A CA 1
ATOM 2503 C C . LYS A 1 323 ? -10.775 16.219 28.069 1.00 89.19 323 LYS A C 1
ATOM 2505 O O . LYS A 1 323 ? -11.359 16.195 26.984 1.00 89.19 323 LYS A O 1
ATOM 2510 N N . ALA A 1 324 ? -9.922 17.191 28.398 1.00 92.19 324 ALA A N 1
ATOM 2511 C CA . ALA A 1 324 ? -9.603 18.309 27.515 1.00 92.19 324 ALA A CA 1
ATOM 2512 C C . ALA A 1 324 ? -8.897 17.852 26.226 1.00 92.19 324 ALA A C 1
ATOM 2514 O O . ALA A 1 324 ? -9.249 18.315 25.140 1.00 92.19 324 ALA A O 1
ATOM 2515 N N . ALA A 1 325 ? -7.950 16.915 26.324 1.00 91.38 325 ALA A N 1
ATOM 2516 C CA . ALA A 1 325 ? -7.267 16.327 25.174 1.00 91.38 325 ALA A CA 1
ATOM 2517 C C . ALA A 1 325 ? -8.247 15.578 24.258 1.00 91.38 325 ALA A C 1
ATOM 2519 O O . ALA A 1 325 ? -8.274 15.831 23.054 1.00 91.38 325 ALA A O 1
ATOM 2520 N N . LYS A 1 326 ? -9.130 14.741 24.822 1.00 91.56 326 LYS A N 1
ATOM 2521 C CA . LYS A 1 326 ? -10.185 14.051 24.064 1.00 91.56 326 LYS A CA 1
ATOM 2522 C C . LYS A 1 326 ? -11.108 15.035 23.345 1.00 91.56 326 LYS A C 1
ATOM 2524 O O . LYS A 1 326 ? -11.404 14.838 22.172 1.00 91.56 326 LYS A O 1
ATOM 2529 N N . LYS A 1 327 ? -11.518 16.118 24.013 1.00 94.44 327 LYS A N 1
ATOM 2530 C CA . LYS A 1 327 ? -12.351 17.163 23.399 1.00 94.44 327 LYS A CA 1
ATOM 2531 C C . LYS A 1 327 ? -11.647 17.840 22.218 1.00 94.44 327 LYS A C 1
ATOM 2533 O O . LYS A 1 327 ? -12.292 18.113 21.212 1.00 94.44 327 LYS A O 1
ATOM 2538 N N . LYS A 1 328 ? -10.335 18.084 22.318 1.00 94.94 328 LYS A N 1
ATOM 2539 C CA . LYS A 1 328 ? -9.536 18.612 21.201 1.00 94.94 328 LYS A CA 1
ATOM 2540 C C . LYS A 1 328 ? -9.468 17.622 20.038 1.00 94.94 328 LYS A C 1
ATOM 2542 O O . LYS A 1 328 ? -9.706 18.027 18.907 1.00 94.94 328 LYS A O 1
ATOM 2547 N N . LEU A 1 329 ? -9.234 16.337 20.309 1.00 94.06 329 LEU A N 1
ATOM 2548 C CA . LEU A 1 329 ? -9.242 15.295 19.273 1.00 94.06 329 LEU A CA 1
ATOM 2549 C C . LEU A 1 329 ? -10.594 15.213 18.554 1.00 94.06 329 LEU A C 1
ATOM 2551 O O . LEU A 1 329 ? -10.638 15.146 17.334 1.00 94.06 329 LEU A O 1
ATOM 2555 N N . GLN A 1 330 ? -11.699 15.300 19.297 1.00 94.88 330 GLN A N 1
ATOM 2556 C CA . GLN A 1 330 ? -13.057 15.291 18.741 1.00 94.88 330 GLN A CA 1
ATOM 2557 C C . GLN A 1 330 ? -13.419 16.561 17.957 1.00 94.88 330 GLN A C 1
ATOM 2559 O O . GLN A 1 330 ? -14.423 16.567 17.252 1.00 94.88 330 GLN A O 1
ATOM 2564 N N . SER A 1 331 ? -12.642 17.639 18.097 1.00 96.38 331 SER A N 1
ATOM 2565 C CA . SER A 1 331 ? -12.846 18.878 17.336 1.00 96.38 331 SER A CA 1
ATOM 2566 C C . SER A 1 331 ? -12.149 18.882 15.973 1.00 96.38 331 SER A C 1
ATOM 2568 O O . SER A 1 331 ? -12.361 19.809 15.193 1.00 96.38 331 SER A O 1
ATOM 2570 N N . LEU A 1 332 ? -11.324 17.870 15.688 1.00 96.12 332 LEU A N 1
ATOM 2571 C CA . LEU A 1 332 ? -10.683 17.701 14.388 1.00 96.12 332 LEU A CA 1
ATOM 2572 C C . LEU A 1 332 ? -11.718 17.314 13.326 1.00 96.12 332 LEU A C 1
ATOM 2574 O O . LEU A 1 332 ? -12.685 16.607 13.605 1.00 96.12 332 LEU A O 1
ATOM 2578 N N . SER A 1 333 ? -11.489 17.752 12.090 1.00 97.69 333 SER A N 1
ATOM 2579 C CA . SER A 1 333 ? -12.213 17.200 10.939 1.00 97.69 333 SER A CA 1
ATOM 2580 C C . SER A 1 333 ? -11.821 15.735 10.705 1.00 97.69 333 SER A C 1
ATOM 2582 O O . SER A 1 333 ? -10.730 15.325 11.098 1.00 97.69 333 SER A O 1
ATOM 2584 N N . ASN A 1 334 ? -12.666 14.958 10.016 1.00 95.06 334 ASN A N 1
ATOM 2585 C CA . ASN A 1 334 ? -12.357 13.555 9.697 1.00 95.06 334 ASN A CA 1
ATOM 2586 C C . ASN A 1 334 ? -11.010 13.413 8.980 1.00 95.06 334 ASN A C 1
ATOM 2588 O O . ASN A 1 334 ? -10.203 12.589 9.380 1.00 95.06 334 ASN A O 1
ATOM 2592 N N . HIS A 1 335 ? -10.730 14.281 8.003 1.00 93.62 335 HIS A N 1
ATOM 2593 C CA . HIS A 1 335 ? -9.458 14.277 7.283 1.00 93.62 335 HIS A CA 1
ATOM 2594 C C . HIS A 1 335 ? -8.257 14.466 8.223 1.00 93.62 335 HIS A C 1
ATOM 2596 O O . HIS A 1 335 ? -7.325 13.672 8.206 1.00 93.62 335 HIS A O 1
ATOM 2602 N N . GLN A 1 336 ? -8.301 15.471 9.103 1.00 94.50 336 GLN A N 1
ATOM 2603 C CA . GLN A 1 336 ? -7.225 15.705 10.075 1.00 94.50 336 GLN A CA 1
ATOM 2604 C C . GLN A 1 336 ? -7.105 14.569 11.097 1.00 94.50 336 GLN A C 1
ATOM 2606 O O . GLN A 1 336 ? -6.010 14.257 11.558 1.00 94.50 336 GLN A O 1
ATOM 2611 N N . PHE A 1 337 ? -8.231 13.968 11.481 1.00 95.62 337 PHE A N 1
ATOM 2612 C CA . PHE A 1 337 ? -8.249 12.828 12.387 1.00 95.62 337 PHE A CA 1
ATOM 2613 C C . PHE A 1 337 ? -7.635 11.582 11.738 1.00 95.62 337 PHE A C 1
ATOM 2615 O O . PHE A 1 337 ? -6.861 10.889 12.388 1.00 95.62 337 PHE A O 1
ATOM 2622 N N . GLU A 1 338 ? -7.930 11.322 10.464 1.00 94.38 338 GLU A N 1
ATOM 2623 C CA . GLU A 1 338 ? -7.323 10.247 9.672 1.00 94.38 338 GLU A CA 1
ATOM 2624 C C . GLU A 1 338 ? -5.815 10.453 9.515 1.00 94.38 338 GLU A C 1
ATOM 2626 O O . GLU A 1 338 ? -5.050 9.512 9.711 1.00 94.38 338 GLU A O 1
ATOM 2631 N N . GLU A 1 339 ? -5.367 11.683 9.243 1.00 93.81 339 GLU A N 1
ATOM 2632 C CA . GLU A 1 339 ? -3.939 12.015 9.202 1.00 93.81 339 GLU A CA 1
ATOM 2633 C C . GLU A 1 339 ? -3.240 11.725 10.528 1.00 93.81 339 GLU A C 1
ATOM 2635 O O . GLU A 1 339 ? -2.233 11.021 10.549 1.00 93.81 339 GLU A O 1
ATOM 2640 N N . LEU A 1 340 ? -3.816 12.190 11.638 1.00 94.94 340 LEU A N 1
ATOM 2641 C CA . LEU A 1 340 ? -3.286 11.908 12.968 1.00 94.94 340 LEU A CA 1
ATOM 2642 C C . LEU A 1 340 ? -3.300 10.404 13.282 1.00 94.94 340 LEU A C 1
ATOM 2644 O O . LEU A 1 340 ? -2.374 9.888 13.903 1.00 94.94 340 LEU A O 1
ATOM 2648 N N . ALA A 1 341 ? -4.343 9.685 12.868 1.00 95.50 341 ALA A N 1
ATOM 2649 C CA . ALA A 1 341 ? -4.443 8.245 13.065 1.00 95.50 341 ALA A CA 1
ATOM 2650 C C . ALA A 1 341 ? -3.363 7.484 12.277 1.00 95.50 341 ALA A C 1
ATOM 2652 O O . ALA A 1 341 ? -2.830 6.501 12.793 1.00 95.50 341 ALA A O 1
ATOM 2653 N N . MET A 1 342 ? -3.005 7.947 11.073 1.00 94.44 342 MET A N 1
ATOM 2654 C CA . MET A 1 342 ? -1.875 7.414 10.303 1.00 94.44 342 MET A CA 1
ATOM 2655 C C . MET A 1 342 ? -0.536 7.687 10.993 1.00 94.44 342 MET A C 1
ATOM 2657 O O . MET A 1 342 ? 0.289 6.783 11.076 1.00 94.44 342 MET A O 1
ATOM 2661 N N . ASP A 1 343 ? -0.339 8.883 11.551 1.00 95.00 343 ASP A N 1
ATOM 2662 C CA . ASP A 1 343 ? 0.892 9.212 12.282 1.00 95.00 343 ASP A CA 1
ATOM 2663 C C . ASP A 1 343 ? 1.056 8.291 13.519 1.00 95.00 343 ASP A C 1
ATOM 2665 O O . ASP A 1 343 ? 2.124 7.728 13.765 1.00 95.00 343 ASP A O 1
ATOM 2669 N N . VAL A 1 344 ? -0.032 8.036 14.262 1.00 95.75 344 VAL A N 1
ATOM 2670 C CA . VAL A 1 344 ? -0.033 7.081 15.391 1.00 95.75 344 VAL A CA 1
ATOM 2671 C C . VAL A 1 344 ? 0.180 5.639 14.919 1.00 95.75 344 VAL A C 1
ATOM 2673 O O . VAL A 1 344 ? 0.870 4.867 15.588 1.00 95.75 344 VAL A O 1
ATOM 2676 N N . TYR A 1 345 ? -0.396 5.257 13.778 1.00 96.00 345 TYR A N 1
ATOM 2677 C CA . TYR A 1 345 ? -0.189 3.939 13.178 1.00 96.00 345 TYR A CA 1
ATOM 2678 C C . TYR A 1 345 ? 1.287 3.704 12.834 1.00 96.00 345 TYR A C 1
ATOM 2680 O O . TYR A 1 345 ? 1.822 2.636 13.137 1.00 96.00 345 TYR A O 1
ATOM 2688 N N . ASP A 1 346 ? 1.951 4.702 12.251 1.00 95.25 346 ASP A N 1
ATOM 2689 C CA . ASP A 1 346 ? 3.370 4.643 11.907 1.00 95.25 346 ASP A CA 1
ATOM 2690 C C . ASP A 1 346 ? 4.240 4.485 13.159 1.00 95.25 346 ASP A C 1
ATOM 2692 O O . ASP A 1 346 ? 5.172 3.679 13.165 1.00 95.25 346 ASP A O 1
ATOM 2696 N N . GLU A 1 347 ? 3.910 5.184 14.248 1.00 95.12 347 GLU A N 1
ATOM 2697 C CA . GLU A 1 347 ? 4.627 5.045 15.520 1.00 95.12 347 GLU A CA 1
ATOM 2698 C C . GLU A 1 347 ? 4.425 3.658 16.154 1.00 95.12 347 GLU A C 1
ATOM 2700 O O . GLU A 1 347 ? 5.371 3.073 16.690 1.00 95.12 347 GLU A O 1
ATOM 2705 N N . VAL A 1 348 ? 3.220 3.085 16.066 1.00 95.00 348 VAL A N 1
ATOM 2706 C CA . VAL A 1 348 ? 2.971 1.699 16.498 1.00 95.00 348 VAL A CA 1
ATOM 2707 C C . VAL A 1 348 ? 3.784 0.713 15.655 1.00 95.00 348 VAL A C 1
ATOM 2709 O O . VAL A 1 348 ? 4.469 -0.142 16.219 1.00 95.00 348 VAL A O 1
ATOM 2712 N N . ASP A 1 349 ? 3.781 0.860 14.326 1.00 94.19 349 ASP A N 1
ATOM 2713 C CA . ASP A 1 349 ? 4.582 0.039 13.407 1.00 94.19 349 ASP A CA 1
ATOM 2714 C C . ASP A 1 349 ? 6.079 0.118 13.730 1.00 94.19 349 ASP A C 1
ATOM 2716 O O . ASP A 1 349 ? 6.757 -0.913 13.781 1.00 94.19 349 ASP A O 1
ATOM 2720 N N . ARG A 1 350 ? 6.587 1.320 14.026 1.00 94.19 350 ARG A N 1
ATOM 2721 C CA . ARG A 1 350 ? 7.980 1.545 14.426 1.00 94.19 350 ARG A CA 1
ATOM 2722 C C . ARG A 1 350 ? 8.315 0.804 15.719 1.00 94.19 350 ARG A C 1
ATOM 2724 O O . ARG A 1 350 ? 9.286 0.052 15.749 1.00 94.19 350 ARG A O 1
ATOM 2731 N N . ARG A 1 351 ? 7.502 0.953 16.771 1.00 93.69 351 ARG A N 1
ATOM 2732 C CA . ARG A 1 351 ? 7.727 0.291 18.072 1.00 93.69 351 ARG A CA 1
ATOM 2733 C C . ARG A 1 351 ? 7.658 -1.229 17.986 1.00 93.69 351 ARG A C 1
ATOM 2735 O O . ARG A 1 351 ? 8.477 -1.913 18.597 1.00 93.69 351 ARG A O 1
ATOM 2742 N N . GLU A 1 352 ? 6.695 -1.766 17.242 1.00 92.81 352 GLU A N 1
ATOM 2743 C CA . GLU A 1 352 ? 6.607 -3.209 16.998 1.00 92.81 352 GLU A CA 1
ATOM 2744 C C . GLU A 1 352 ? 7.841 -3.708 16.240 1.00 92.81 352 GLU A C 1
ATOM 2746 O O . GLU A 1 352 ? 8.436 -4.722 16.610 1.00 92.81 352 GLU A O 1
ATOM 2751 N N . THR A 1 353 ? 8.271 -2.968 15.216 1.00 92.12 353 THR A N 1
ATOM 2752 C CA . THR A 1 353 ? 9.468 -3.297 14.436 1.00 92.12 353 THR A CA 1
ATOM 2753 C C . THR A 1 353 ? 10.735 -3.243 15.288 1.00 92.12 353 THR A C 1
ATOM 2755 O O . THR A 1 353 ? 11.584 -4.121 15.149 1.00 92.12 353 THR A O 1
ATOM 2758 N N . ASP A 1 354 ? 10.862 -2.280 16.205 1.00 91.19 354 ASP A N 1
ATOM 2759 C CA . ASP A 1 354 ? 11.973 -2.203 17.162 1.00 91.19 354 ASP A CA 1
ATOM 2760 C C . ASP A 1 354 ? 12.015 -3.433 18.077 1.00 91.19 354 ASP A C 1
ATOM 2762 O O . ASP A 1 354 ? 13.079 -4.021 18.278 1.00 91.19 354 ASP A O 1
ATOM 2766 N N . ALA A 1 355 ? 10.861 -3.866 18.594 1.00 91.56 355 ALA A N 1
ATOM 2767 C CA . ALA A 1 355 ? 10.773 -5.069 19.417 1.00 91.56 355 ALA A CA 1
ATOM 2768 C C . ALA A 1 355 ? 11.185 -6.324 18.628 1.00 91.56 355 ALA A C 1
ATOM 2770 O O . ALA A 1 355 ? 11.946 -7.153 19.133 1.00 91.56 355 ALA A O 1
ATOM 2771 N N . VAL A 1 356 ? 10.746 -6.444 17.370 1.00 91.81 356 VAL A N 1
ATOM 2772 C CA . VAL A 1 356 ? 11.158 -7.539 16.478 1.00 91.81 356 VAL A CA 1
ATOM 2773 C C . VAL A 1 356 ? 12.653 -7.466 16.166 1.00 91.81 356 VAL A C 1
ATOM 2775 O O . VAL A 1 356 ? 13.328 -8.493 16.186 1.00 91.81 356 VAL A O 1
ATOM 2778 N N . TRP A 1 357 ? 13.200 -6.275 15.918 1.00 89.62 357 TRP A N 1
ATOM 2779 C CA . TRP A 1 357 ? 14.630 -6.073 15.679 1.00 89.62 357 TRP A CA 1
ATOM 2780 C C . TRP A 1 357 ? 15.461 -6.557 16.871 1.00 89.62 357 TRP A C 1
ATOM 2782 O O . TRP A 1 357 ? 16.328 -7.413 16.714 1.00 89.62 357 TRP A O 1
ATOM 2792 N N . LEU A 1 358 ? 15.132 -6.104 18.082 1.00 89.38 358 LEU A N 1
ATOM 2793 C CA . LEU A 1 358 ? 15.812 -6.527 19.309 1.00 89.38 358 LEU A CA 1
ATOM 2794 C C . LEU A 1 358 ? 15.701 -8.039 19.559 1.00 89.38 358 LEU A C 1
ATOM 2796 O O . LEU A 1 358 ? 16.645 -8.644 20.058 1.00 89.38 358 LEU A O 1
ATOM 2800 N N . ALA A 1 359 ? 14.575 -8.658 19.194 1.00 88.38 359 ALA A N 1
ATOM 2801 C CA . ALA A 1 359 ? 14.357 -10.094 19.360 1.00 88.38 359 ALA A CA 1
ATOM 2802 C C . ALA A 1 359 ? 15.078 -10.968 18.314 1.00 88.38 359 ALA A C 1
ATOM 2804 O O . ALA A 1 359 ? 15.235 -12.170 18.533 1.00 88.38 359 ALA A O 1
ATOM 2805 N N . THR A 1 360 ? 15.477 -10.398 17.172 1.00 86.62 360 THR A N 1
ATOM 2806 C CA . THR A 1 360 ? 16.012 -11.149 16.019 1.00 86.62 360 THR A CA 1
ATOM 2807 C C . THR A 1 360 ? 17.497 -10.913 15.770 1.00 86.62 360 THR A C 1
ATOM 2809 O O . THR A 1 360 ? 18.153 -11.767 15.170 1.00 86.62 360 THR A O 1
ATOM 2812 N N . GLN A 1 361 ? 18.045 -9.787 16.233 1.00 83.69 361 GLN A N 1
ATOM 2813 C CA . GLN A 1 361 ? 19.447 -9.447 16.020 1.00 83.69 361 GLN A CA 1
ATOM 2814 C C . GLN A 1 361 ? 20.382 -10.027 17.084 1.00 83.69 361 GLN A C 1
ATOM 2816 O O . GLN A 1 361 ? 20.058 -10.132 18.266 1.00 83.69 361 GLN A O 1
ATOM 2821 N N . ASN A 1 362 ? 21.606 -10.339 16.654 1.00 80.19 362 ASN A N 1
ATOM 2822 C CA . ASN A 1 362 ? 22.685 -10.743 17.550 1.00 80.19 362 ASN A CA 1
ATOM 2823 C C . ASN A 1 362 ? 23.232 -9.536 18.329 1.00 80.19 362 ASN A C 1
ATOM 2825 O O . ASN A 1 362 ? 23.242 -8.407 17.836 1.00 80.19 362 ASN A O 1
ATOM 2829 N N . HIS A 1 363 ? 23.778 -9.789 19.523 1.00 73.62 363 HIS A N 1
ATOM 2830 C CA . HIS A 1 363 ? 24.291 -8.742 20.416 1.00 73.62 363 HIS A CA 1
ATOM 2831 C C . HIS A 1 363 ? 25.339 -7.830 19.746 1.00 73.62 363 HIS A C 1
ATOM 2833 O O . HIS A 1 363 ? 25.304 -6.617 19.924 1.00 73.62 363 HIS A O 1
ATOM 2839 N N . SER A 1 364 ? 26.219 -8.390 18.906 1.00 72.44 364 SER A N 1
ATOM 2840 C CA . SER A 1 364 ? 27.221 -7.614 18.156 1.00 72.44 364 SER A CA 1
ATOM 2841 C C . SER A 1 364 ? 26.594 -6.604 17.190 1.00 72.44 364 SER A C 1
ATOM 2843 O O . SER A 1 364 ? 27.106 -5.495 17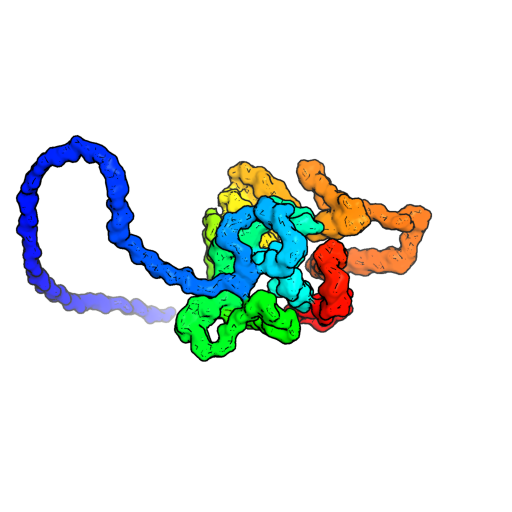.052 1.00 72.44 364 SER A O 1
ATOM 2845 N N . THR A 1 365 ? 25.499 -6.972 16.521 1.00 74.38 365 THR A N 1
ATOM 2846 C CA . THR A 1 365 ? 24.794 -6.087 15.585 1.00 74.38 365 THR A CA 1
ATOM 2847 C C . THR A 1 365 ? 24.134 -4.947 16.349 1.00 74.38 365 THR A C 1
ATOM 2849 O O . THR A 1 365 ? 24.305 -3.794 15.985 1.00 74.38 365 THR A O 1
ATOM 2852 N N . LEU A 1 366 ? 23.472 -5.244 17.471 1.00 73.88 366 LEU A N 1
ATOM 2853 C CA . LEU A 1 366 ? 22.793 -4.236 18.293 1.00 73.88 366 LEU A CA 1
ATOM 2854 C C . LEU A 1 366 ? 23.746 -3.190 18.886 1.00 73.88 366 LEU A C 1
ATOM 2856 O O . LEU A 1 366 ? 23.384 -2.024 18.994 1.00 73.88 366 LEU A O 1
ATOM 2860 N N . VAL A 1 367 ? 24.966 -3.590 19.253 1.00 65.19 367 VAL A N 1
ATOM 2861 C CA . VAL A 1 367 ? 25.981 -2.676 19.809 1.00 65.19 367 VAL A CA 1
ATOM 2862 C C . VAL A 1 367 ? 26.633 -1.803 18.727 1.00 65.19 367 VAL A C 1
ATOM 2864 O O . VAL A 1 367 ? 27.126 -0.718 19.024 1.00 65.19 367 VAL A O 1
ATOM 2867 N N . THR A 1 368 ? 26.644 -2.260 17.473 1.00 65.19 368 THR A N 1
ATOM 2868 C CA . THR A 1 368 ? 27.281 -1.558 16.342 1.00 65.19 368 THR A CA 1
ATOM 2869 C C . THR A 1 368 ? 26.290 -0.837 15.427 1.00 65.19 368 THR A C 1
ATOM 2871 O O . THR A 1 368 ? 26.715 -0.144 14.499 1.00 65.19 368 THR A O 1
ATOM 2874 N N . ASP A 1 369 ? 24.985 -0.968 15.685 1.00 63.81 369 ASP A N 1
ATOM 2875 C CA . ASP A 1 369 ? 23.923 -0.375 14.878 1.00 63.81 369 ASP A CA 1
ATOM 2876 C C . ASP A 1 369 ? 23.909 1.152 15.034 1.00 63.81 369 ASP A C 1
ATOM 2878 O O . ASP A 1 369 ? 23.316 1.726 15.945 1.00 63.81 369 ASP A O 1
ATOM 2882 N N . THR A 1 370 ? 24.586 1.823 14.107 1.00 58.66 370 THR A N 1
ATOM 2883 C CA . THR A 1 370 ? 24.608 3.287 13.994 1.00 58.66 370 THR A CA 1
ATOM 2884 C C . THR A 1 370 ? 23.399 3.837 13.231 1.00 58.66 370 THR A C 1
ATOM 2886 O O . THR A 1 370 ? 23.304 5.048 13.039 1.00 58.66 370 THR A O 1
ATOM 2889 N N . THR A 1 371 ? 22.478 2.971 12.785 1.00 59.94 371 THR A N 1
ATOM 2890 C CA . THR A 1 371 ? 21.332 3.328 11.931 1.00 59.94 371 THR A CA 1
ATOM 2891 C C . THR A 1 371 ? 19.994 3.387 12.669 1.00 59.94 371 THR A C 1
ATOM 2893 O O . THR A 1 371 ? 18.974 3.687 12.049 1.00 59.94 371 THR A O 1
ATOM 2896 N N . VAL A 1 372 ? 19.980 3.163 13.989 1.00 64.06 372 VAL A N 1
ATOM 2897 C CA . VAL A 1 372 ? 18.764 3.270 14.809 1.00 64.06 372 VAL A CA 1
ATOM 2898 C C . VAL A 1 372 ? 18.272 4.718 14.837 1.00 64.06 372 VAL A C 1
ATOM 2900 O O . VAL A 1 372 ? 18.898 5.593 15.435 1.00 64.06 372 VAL A O 1
ATOM 2903 N N . VAL A 1 373 ? 17.118 4.962 14.216 1.00 70.38 373 VAL A N 1
ATOM 2904 C CA . VAL A 1 373 ? 16.389 6.227 14.341 1.00 70.38 373 VAL A CA 1
ATOM 2905 C C . VAL A 1 373 ? 15.410 6.081 15.516 1.00 70.38 373 VAL A C 1
ATOM 2907 O O . VAL A 1 373 ? 14.513 5.241 15.441 1.00 70.38 373 VAL A O 1
ATOM 2910 N N . PRO A 1 374 ? 15.571 6.842 16.618 1.00 81.19 374 PRO A N 1
ATOM 2911 C CA . PRO A 1 374 ? 14.761 6.667 17.832 1.00 81.19 374 PRO A CA 1
ATOM 2912 C C . PRO A 1 374 ? 13.308 7.150 17.686 1.00 81.19 374 PRO A C 1
ATOM 2914 O O . PRO A 1 374 ? 12.483 6.885 18.558 1.00 81.19 374 PRO A O 1
ATOM 2917 N N . PHE A 1 375 ? 13.007 7.847 16.591 1.00 88.00 375 PHE A N 1
ATOM 2918 C CA . PHE A 1 375 ? 11.709 8.431 16.260 1.00 88.00 375 PHE A CA 1
ATOM 2919 C C . PHE A 1 375 ? 11.357 8.111 14.804 1.00 88.00 375 PHE A C 1
ATOM 2921 O O . PHE A 1 375 ? 12.142 7.473 14.093 1.00 88.00 375 PHE A O 1
ATOM 2928 N N . LEU A 1 376 ? 10.185 8.544 14.348 1.00 90.00 376 LEU A N 1
ATOM 2929 C CA . LEU A 1 376 ? 9.793 8.372 12.956 1.00 90.00 376 LEU A CA 1
ATOM 2930 C C . LEU A 1 376 ? 10.777 9.093 12.009 1.00 90.00 376 LEU A C 1
ATOM 2932 O O . LEU A 1 376 ? 11.143 10.245 12.252 1.00 90.00 376 LEU A O 1
ATOM 2936 N N . PRO A 1 377 ? 11.251 8.433 10.932 1.00 91.38 377 PRO A N 1
ATOM 2937 C CA . PRO A 1 377 ? 12.083 9.091 9.934 1.00 91.38 377 PRO A CA 1
ATOM 2938 C C . PRO A 1 377 ? 11.341 10.235 9.243 1.00 91.38 377 PRO A C 1
ATOM 2940 O O . PRO A 1 377 ? 10.158 10.115 8.927 1.00 91.38 377 PRO A O 1
ATOM 2943 N N . VAL A 1 378 ? 12.067 11.313 8.941 1.00 91.31 378 VAL A N 1
ATOM 2944 C CA . VAL A 1 378 ? 11.518 12.487 8.252 1.00 91.31 378 VAL A CA 1
ATOM 2945 C C . VAL A 1 378 ? 10.943 12.087 6.895 1.00 91.31 378 VAL A C 1
ATOM 2947 O O . VAL A 1 378 ? 11.644 11.502 6.067 1.00 91.31 378 VAL A O 1
ATOM 2950 N N . ASN A 1 379 ? 9.689 12.458 6.650 1.00 91.75 379 ASN A N 1
ATOM 2951 C CA . ASN A 1 379 ? 9.063 12.378 5.338 1.00 91.75 379 ASN A CA 1
ATOM 2952 C C . ASN A 1 379 ? 9.207 13.734 4.618 1.00 91.75 379 ASN A C 1
ATOM 2954 O O . ASN A 1 379 ? 8.641 14.722 5.097 1.00 91.75 379 ASN A O 1
ATOM 2958 N N . PRO A 1 380 ? 9.934 13.809 3.485 1.00 89.50 380 PRO A N 1
ATOM 2959 C CA . PRO A 1 380 ? 10.108 15.051 2.727 1.00 89.50 380 PRO A CA 1
ATOM 2960 C C . PRO A 1 380 ? 8.800 15.665 2.210 1.00 89.50 380 PRO A C 1
ATOM 2962 O O . PRO A 1 380 ? 8.750 16.874 2.007 1.00 89.50 380 PRO A O 1
ATOM 2965 N N . GLU A 1 381 ? 7.756 14.852 2.032 1.00 87.62 381 GLU A N 1
ATOM 2966 C CA . GLU A 1 381 ? 6.435 15.299 1.569 1.00 87.62 381 GLU A CA 1
ATOM 2967 C C . GLU A 1 381 ? 5.616 15.975 2.682 1.00 87.62 381 GLU A C 1
ATOM 2969 O O . GLU A 1 381 ? 4.634 16.670 2.426 1.00 87.62 381 GLU A O 1
ATOM 2974 N N . TYR A 1 382 ? 6.000 15.779 3.947 1.00 90.75 382 TYR A N 1
ATOM 2975 C CA . TYR A 1 382 ? 5.330 16.385 5.092 1.00 90.75 382 TYR A CA 1
ATOM 2976 C C . TYR A 1 382 ? 5.943 17.739 5.453 1.00 90.75 382 TYR A C 1
ATOM 2978 O O . TYR A 1 382 ? 7.149 17.965 5.347 1.00 90.75 382 TYR A O 1
ATOM 2986 N N . SER A 1 383 ? 5.108 18.644 5.972 1.00 91.19 383 SER A N 1
ATOM 2987 C CA . SER A 1 383 ? 5.592 19.903 6.539 1.00 91.19 383 SER A CA 1
ATOM 2988 C C . SER A 1 383 ? 6.521 19.652 7.732 1.00 91.19 383 SER A C 1
ATOM 2990 O O . SER A 1 383 ? 6.449 18.617 8.404 1.00 91.19 383 SER A O 1
ATOM 2992 N N . SER A 1 384 ? 7.382 20.624 8.044 1.00 88.44 384 SER A N 1
ATOM 2993 C CA . SER A 1 384 ? 8.255 20.546 9.222 1.00 88.44 384 SER A CA 1
ATOM 2994 C C . SER A 1 384 ? 7.458 20.361 10.516 1.00 88.44 384 SER A C 1
ATOM 2996 O O . SER A 1 384 ? 7.867 19.587 11.372 1.00 88.44 384 SER A O 1
ATOM 2998 N N . THR A 1 385 ? 6.297 21.008 10.638 1.00 88.56 385 THR A N 1
ATOM 2999 C CA . THR A 1 385 ? 5.411 20.878 11.802 1.00 88.56 385 THR A CA 1
ATOM 3000 C C . THR A 1 385 ? 4.858 19.465 11.954 1.00 88.56 385 THR A C 1
ATOM 3002 O O . THR A 1 385 ? 4.819 18.958 13.070 1.00 88.56 385 THR A O 1
ATOM 3005 N N . ARG A 1 386 ? 4.465 18.806 10.855 1.00 88.81 386 ARG A N 1
ATOM 3006 C CA . ARG A 1 386 ? 3.975 17.423 10.916 1.00 88.81 386 ARG A CA 1
ATOM 3007 C C . ARG A 1 386 ? 5.097 16.455 11.297 1.00 88.81 386 ARG A C 1
ATOM 3009 O O . ARG A 1 386 ? 4.921 15.674 12.221 1.00 88.81 386 ARG A O 1
ATOM 3016 N N . ASN A 1 387 ? 6.274 16.598 10.684 1.00 88.81 387 ASN A N 1
ATOM 3017 C CA . ASN A 1 387 ? 7.462 15.807 11.033 1.00 88.81 387 ASN A CA 1
ATOM 3018 C C . ASN A 1 387 ? 7.962 16.033 12.473 1.00 88.81 387 ASN A C 1
ATOM 3020 O O . ASN A 1 387 ? 8.642 15.172 13.005 1.00 88.81 387 ASN A O 1
ATOM 3024 N N . GLN A 1 388 ? 7.692 17.189 13.090 1.00 83.44 388 GLN A N 1
ATOM 3025 C CA . GLN A 1 388 ? 8.042 17.455 14.494 1.00 83.44 388 GLN A CA 1
ATOM 3026 C C . GLN A 1 388 ? 7.049 16.846 15.490 1.00 83.44 388 GLN A C 1
ATOM 3028 O O . GLN A 1 388 ? 7.391 16.677 16.659 1.00 83.44 388 GLN A O 1
ATOM 3033 N N . ALA A 1 389 ? 5.806 16.626 15.059 1.00 73.88 389 ALA A N 1
ATOM 3034 C CA . ALA A 1 389 ? 4.745 16.064 15.888 1.00 73.88 389 ALA A CA 1
ATOM 3035 C C . ALA A 1 389 ? 4.729 14.525 15.867 1.00 73.88 389 ALA A C 1
ATOM 3037 O O . ALA A 1 389 ? 4.222 13.921 16.813 1.00 73.88 389 ALA A O 1
ATOM 3038 N N . SER A 1 390 ? 5.254 13.938 14.785 1.00 60.53 390 SER A N 1
ATOM 3039 C CA . SER A 1 390 ? 5.570 12.510 14.614 1.00 60.53 390 SER A CA 1
ATOM 3040 C C . SER A 1 390 ? 6.869 12.150 15.331 1.00 60.53 390 SER A C 1
ATOM 3042 O O . SER A 1 390 ? 6.949 11.028 15.879 1.00 60.53 390 SER A O 1
#

Foldseek 3Di:
DDYDDDDDDDDDDDDDDDDDDDDDDDDDDDDDDDDDDDDDDDDDPPPPPPDDDAQADPDQDDDCVVVVVDDLPPQSDFQKFQQLLLETHGPLLVLLLQQVFNVQTDMDGPPPDDDDPLSVVLSPVCHNVPSVCQQQVLVSDPVNVVPPDDDDHPPDDSPPRSNVNSCCRGVVSVRGPDQADDPVPVVLQLVLQVVLLVPLLDQPSSSNSNSVRNNHQLQDQDPVVQDGSLLNNLLSLVSSSNSNSLSRPHAQCDQGPVRDGSLRNNVVNVVPVSSVVNLCSNLVLQQLVCCLVPVDGFDVVVVGSHDDDDDPVNVDDDDPVNVVVVVVLVPDDPVVNVVVSVQVSSQSSSVVVVVVSVVSDDPVCVVVSPSDDVGGHDDPVDDPVSSVVD

pLDDT: mean 78.84, std 24.83, range [21.5, 98.69]

InterPro domains:
  IPR001164 Arf GTPase activating protein [PF01412] (76-177)
  IPR001164 Arf GTPase activating protein [PR00405] (67-86)
  IPR001164 Arf GTPase activating protein [PR00405] (86-103)
  IPR001164 Arf GTPase activating protein [PR00405] (107-128)
  IPR001164 Arf GTPase activating protein [PS50115] (55-183)
  IPR001164 Arf GTPase activating protein [SM00105] (61-183)
  IPR002110 Ankyrin repeat [PF12796] (196-282)
  IPR002110 Ankyrin repeat [PS50088] (225-257)
  IPR002110 Ankyrin repeat [SM00248] (191-220)
  IPR002110 Ankyrin repeat [SM00248] (225-254)
  IPR002110 Ankyrin repeat [SM00248] (258-287)
  IPR013724 GIT, Spa2 homology (SHD) domain [PF08518] (325-353)
  IPR013724 GIT, Spa2 homology (SHD) domain [SM00555] (325-355)
  IPR036770 Ankyrin repeat-containing domain superfamily [G3DSA:1.25.40.20] (179-278)
  IPR036770 Ankyrin repeat-containing domain superfamily [SSF48403] (189-281)
  IPR037278 ARFGAP/RecO-like zinc finger [SSF57863] (76-179)
  IPR038508 ArfGAP domain superfamily [G3DSA:1.10.220.150] (54-178)
  IPR047161 ARF GTPase-activating protein Git-like [PTHR46097] (75-389)

Radius of gyration: 28.24 Å; chains: 1; bounding box: 57×87×102 Å

Sequence (390 aa):
MRHGAYLPSLSGRDVAADTHGRLENSPESRTGNAGNRHICSRWTLSISVKGCQSECEAEKSAPIAALRLANRDNINEPRWASVNRGVLICDECCSIHRGLGRHSSQVRHLTHCPWPPSQLQMVQTLYGNGANSIWEHSLLDPSSSASGKRKANPQDRVHPNKTEFIKAKYQMLAYVHRMPCRDDDSVTAKDLSKQLHSSVRTGNLETCLRLLSLGAQANFFHPEKGNTPLHIAAKAGQVLQAELLAVYGADPGALDSSGKTPIDYARQAGHQELADRLVEIQYELTDRLTFYLCGRRPDHRNGQHFIIPQMADSSLDLSEFAKAAKKKLQSLSNHQFEELAMDVYDEVDRRETDAVWLATQNHSTLVTDTTVVPFLPVNPEYSSTRNQAS

Secondary structure (DSSP, 8-state):
------------------------------------------------------S----TT--HHHHTTS-TT-TTS--EEETTTTEEE-HHHHHHHHHH-TTT--EEETTTS---HHHHHHHHHHHHTTTHHHHTHHHH-TTTTTS---PPPTTS-IIIIIHHHHIIIIIS-TTSSSPPPPTT-HHHHHHHHHHHHHHTTSS-HHHHHHHHHTT--TT---TTT-S-HHHHHHHTT-HHHHHHHHHTT--TT---TTS--HHHHHHHTT-HHHHHHHHHHHHHHHHHHHHHHHS----GGGT-----PPPTTTTSPPPHHHHHHHHHHHTS-HHHHHHHHHHHHHHHHHHHHHHHHHHHS-HHHHHH-TT--SSPPP-TTS-HHHHHH-

Organism: NCBI:txid238744